Protein AF-A0A1R2BKF2-F1 (afdb_monomer_lite)

Foldseek 3Di:
DDDPPPPPPPPPWQWPFKFFQLFKDFQWTATPSPPLFIKGWADASPDCPQGFFRANQGTFHAWDRHKIWTDDRPPPDADWDDLKKKKKWKWQFALFKFWFKWKDFPFWIWTWIFHSVQLKIWIWTGGNVDTPDIFIFPHNLQDDPDDPHLDIWMWMWIFHQWTWIHIQNDTRDIGGHPDGDGTDHHMIIMRTGDPPGITTGGHIRMIIMTGHDDDSVQFWQQDWDQAAPFPQDGIDGTFGQDPNDTHGFASDRQQQEHSNRHGQPPAPGYAFPNHHPHQQAPLRMWTQDPRDIWHPDEPQWDIDRHYTHHPFQWEDPSRDTHGEDLQARDANDQQGHPHGQAAQWDDDTNHIAHHFQWEAPDRNNHNPRTHGEDPQARHAHDHQQHPHGPEPQFDSRRSRAGHFQFEDDVYTDGEPLQARDAHDHQFHPHGQAAQWDTDSGHIDHDWQWAAPPDNNHNHRTDGDDPQARDANHNFWHPHGPDNQWDTDRGHTAHQFQWHDDPNDTDGADLQARDAYPWWRPHGQEPQWDTDTSHTHHDFQWEFDDDPNGTYTHGADPQARDAHDNFFHPHGQAPQWDTDSGHTDHPQQFDDDPSYTDGQPAADPVVSDRDDPDDDDDDDDDDD

pLDDT: mean 88.61, std 11.71, range [31.27, 98.19]

Secondary structure (DSSP, 8-state):
------------PPEEEEE-TTTEEESEE--TTSS---EEEBSBTTB-TTBPEEETTEEEE-SSS-BEEPS-TT-SS--PPPSSEEEEEEEEE-S--EEEEEEEESS-EEEEEE-SGGG-EEEEEE-SS-EEEEEEPSS-TT-SSS-SSS-EEEEEEEESSEEEEEETTEEEEEEE-SS-----S-EEEEES--SSS-B--EEEEEEEEEES---GGGTEESS-B--BSSTT---BSSEEEETTEEEB------TTB-TTS-B-TT-SS-EETTEE-----TTSEEEEETTEEEE-PPTTPEE-SS-EEPPTTEEE-SSSEEEPPTTEEEEEETTEEEEESSTTEEEETTEEEEPTTEEESSSS-STT-EEEPPTTEEEEEETTEEEEESSTTEEGGGTTEEPTTEEEESEEEEPPTTEEEEEETTEEEEESSTTEEE-SSSEEEPTTEEESS-TTSTT-EEEPPTTEEEESSSSBEEEESSTTSEE-SSBEEPPTTEEEETTEEEEPPTTEEEE-SS-EEEESSTTSEEETTEEEPPTTEEEEEETTEEEEEEPPTTEEEESSSSBEEEESSBT-EE-SSBEEPPTTEEEETTEEEE-SSEETTTTEE---------S----

InterPro domains:
  IPR006212 Furin-like repeat [SM00261] (318-360)
  IPR006212 Furin-like repeat [SM00261] (367-408)
  IPR006212 Furin-like repeat [SM00261] (409-451)
  IPR006212 Furin-like repeat [SM00261] (458-500)
  IPR009030 Growth factor receptor cysteine-rich domain superfamily [SSF57184] (306-383)
  IPR009030 Growth factor receptor cysteine-rich domain superfamily [SSF57184] (367-516)
  IPR009030 Growth factor receptor cysteine-rich domain superfamily [SSF57184] (501-614)

Organism: NCBI:txid5963

Sequence (623 aa):
MGAYFIFVLVLAYSSILEYRFGENFGQVFYDYSENLRHGVNGESVFNTSKDTIPTDRGAYFPIGDYRVKLPPNTQSQNFLFPSSFTIALWTFVKDYAFTIFYKVSDTGCIIVKRYSIDNLVSVKIKTQDFDTSEIFSTSSAYANGNFYVDAWVLMMLTIETFVKININTNTIITNTLPQPYIDTGTSEMFLSYPISSTGIVGYIWNIIIIQGIADINTFIYASSTSNCLVNGCTTCNPGIVYNGQIGCLSKETDYRKDSLGNTCGNCIGSCVNNICLDCLCSIYTCELYNGLAYCKCPVGSTPTEKECTCPDKLYFTGISCEACNLECSSCLSLDSCEECIADNAYPYGTGCKCFDGFYSYGLLTQNDSCVKCDSKCIECDNFGNCLGCYDKNANATDKCMCNEGFYMDGICKVCYAECKKCSSFGICDECVSAYSVPIDFGCQCIDDYGAEGMLTNIESCVKCHEDCYTCTNSLQCLICRNPTMIPGDIGCECPEGNFLYNNTCYPCPIDCKKCTISECLQCWDPLAQPQNLSCFCPEGTYLYSSFPYTQCKNCHNDCYNCTDSVKCLSCKIIGQSPADIGCKCPDRYQVSDLKCKLCENWNDNLKECRYCSPVQFFDGEEC

Radius of gyration: 68.53 Å; chains: 1; bounding box: 188×50×178 Å

Structure (mmCIF, N/CA/C/O backbone):
data_AF-A0A1R2BKF2-F1
#
_entry.id   AF-A0A1R2BKF2-F1
#
loop_
_atom_site.group_PDB
_atom_site.id
_atom_site.type_symbol
_atom_site.label_atom_id
_atom_site.label_alt_id
_atom_site.label_comp_id
_atom_site.label_asym_id
_atom_site.label_entity_id
_atom_site.label_seq_id
_atom_site.pdbx_PDB_ins_code
_atom_site.Cartn_x
_atom_site.Cartn_y
_atom_site.Cartn_z
_atom_site.occupancy
_atom_site.B_iso_or_equiv
_atom_site.auth_seq_id
_atom_site.auth_comp_id
_atom_site.auth_asym_id
_atom_site.auth_atom_id
_atom_site.pdbx_PDB_model_num
ATOM 1 N N . MET A 1 1 ? -65.330 -13.705 12.078 1.00 41.88 1 MET A N 1
ATOM 2 C CA . MET A 1 1 ? -64.287 -13.817 13.119 1.00 41.88 1 MET A CA 1
ATOM 3 C C . MET A 1 1 ? -63.103 -12.987 12.657 1.00 41.88 1 MET A C 1
ATOM 5 O O . MET A 1 1 ? -62.399 -13.421 11.759 1.00 41.88 1 MET A O 1
ATOM 9 N N . GLY A 1 2 ? -62.972 -11.755 13.151 1.00 42.06 2 GLY A N 1
ATOM 10 C CA . GLY A 1 2 ? -61.839 -10.884 12.828 1.00 42.06 2 GLY A CA 1
ATOM 11 C C . GLY A 1 2 ? -60.759 -11.053 13.889 1.00 42.06 2 GLY A C 1
ATOM 12 O O . GLY A 1 2 ? -61.017 -10.773 15.057 1.00 42.06 2 GLY A O 1
ATOM 13 N N . ALA A 1 3 ? -59.587 -11.550 13.499 1.00 45.94 3 ALA A N 1
ATOM 14 C CA . ALA A 1 3 ? -58.425 -11.615 14.373 1.00 45.94 3 ALA A CA 1
ATOM 15 C C . ALA A 1 3 ? -57.791 -10.219 14.439 1.00 45.94 3 ALA A C 1
ATOM 17 O O . ALA A 1 3 ? -57.202 -9.751 13.466 1.00 45.94 3 ALA A O 1
ATOM 18 N N . TYR A 1 4 ? -57.943 -9.543 15.577 1.00 47.56 4 TYR A N 1
ATOM 19 C CA . TYR A 1 4 ? -57.158 -8.357 15.896 1.00 47.56 4 TYR A CA 1
ATOM 20 C C . TYR A 1 4 ? -55.711 -8.797 16.133 1.00 47.56 4 TYR A C 1
ATOM 22 O O . TYR A 1 4 ? -55.381 -9.328 17.191 1.00 47.56 4 TYR A O 1
ATOM 30 N N . PHE A 1 5 ? -54.847 -8.588 15.140 1.00 47.28 5 PHE A N 1
ATOM 31 C CA . PHE A 1 5 ? -53.405 -8.563 15.355 1.00 47.28 5 PHE A CA 1
ATOM 32 C C . PHE A 1 5 ? -53.092 -7.301 16.164 1.00 47.28 5 PHE A C 1
ATOM 34 O O . PHE A 1 5 ? -53.015 -6.199 15.623 1.00 47.28 5 PHE A O 1
ATOM 41 N N . ILE A 1 6 ? -52.975 -7.454 17.483 1.00 51.69 6 ILE A N 1
ATOM 42 C CA . ILE A 1 6 ? -52.398 -6.424 18.344 1.00 51.69 6 ILE A CA 1
ATOM 43 C C . ILE A 1 6 ? -50.916 -6.354 17.971 1.00 51.69 6 ILE A C 1
ATOM 45 O O . ILE A 1 6 ? -50.119 -7.188 18.394 1.00 51.69 6 ILE A O 1
ATOM 49 N N . PHE A 1 7 ? -50.558 -5.379 17.137 1.00 43.28 7 PHE A N 1
ATOM 50 C CA . PHE A 1 7 ? -49.178 -4.934 16.999 1.00 43.28 7 PHE A CA 1
ATOM 51 C C . PHE A 1 7 ? -48.773 -4.337 18.348 1.00 43.28 7 PHE A C 1
ATOM 53 O O . PHE A 1 7 ? -49.058 -3.177 18.643 1.00 43.28 7 PHE A O 1
ATOM 60 N N . VAL A 1 8 ? -48.160 -5.154 19.204 1.00 49.66 8 VAL A N 1
ATOM 61 C CA . VAL A 1 8 ? -47.412 -4.643 20.349 1.00 49.66 8 VAL A CA 1
ATOM 62 C C . VAL A 1 8 ? -46.239 -3.888 19.744 1.00 49.66 8 VAL A C 1
ATOM 64 O O . VAL A 1 8 ? -45.319 -4.492 19.195 1.00 49.66 8 VAL A O 1
ATOM 67 N N . LEU A 1 9 ? -46.329 -2.560 19.762 1.00 47.50 9 LEU A N 1
ATOM 68 C CA . LEU A 1 9 ? -45.248 -1.672 19.371 1.00 47.50 9 LEU A CA 1
ATOM 69 C C . LEU A 1 9 ? -44.144 -1.844 20.422 1.00 47.50 9 LEU A C 1
ATOM 71 O O . LEU A 1 9 ? -44.118 -1.154 21.438 1.00 47.50 9 LEU A O 1
ATOM 75 N N . VAL A 1 10 ? -43.291 -2.849 20.235 1.00 56.38 10 VAL A N 1
ATOM 76 C CA . VAL A 1 10 ? -42.077 -2.999 21.029 1.00 56.38 10 VAL A CA 1
ATOM 77 C C . VAL A 1 10 ? -41.201 -1.827 20.618 1.00 56.38 10 VAL A C 1
ATOM 79 O O . VAL A 1 10 ? -40.676 -1.803 19.507 1.00 56.38 10 VAL A O 1
ATOM 82 N N . LEU A 1 11 ? -41.125 -0.807 21.473 1.00 58.94 11 LEU A N 1
ATOM 83 C CA . LEU A 1 11 ? -40.154 0.267 21.322 1.00 58.94 11 LEU A CA 1
ATOM 84 C C . LEU A 1 11 ? -38.774 -0.387 21.404 1.00 58.94 11 LEU A C 1
ATOM 86 O O . LEU A 1 11 ? -38.292 -0.707 22.487 1.00 58.94 11 LEU A O 1
ATOM 90 N N . ALA A 1 12 ? -38.185 -0.673 20.246 1.00 69.75 12 ALA A N 1
ATOM 91 C CA . ALA A 1 12 ? -36.817 -1.139 20.161 1.00 69.75 12 ALA A CA 1
ATOM 92 C C . ALA A 1 12 ? -35.935 0.034 20.580 1.00 69.75 12 ALA A C 1
ATOM 94 O O . ALA A 1 12 ? -35.786 1.010 19.844 1.00 69.75 12 ALA A O 1
ATOM 95 N N . TYR A 1 13 ? -35.421 -0.020 21.802 1.00 81.81 13 TYR A N 1
ATOM 96 C CA . TYR A 1 13 ? -34.440 0.951 22.237 1.00 81.81 13 TYR A CA 1
ATOM 97 C C . TYR A 1 13 ? -33.156 0.753 21.429 1.00 81.81 13 TYR A C 1
ATOM 99 O O . TYR A 1 13 ? -32.637 -0.360 21.357 1.00 81.81 13 TYR A O 1
ATOM 107 N N . SER A 1 14 ? -32.633 1.821 20.831 1.00 90.88 14 SER A N 1
ATOM 108 C CA . SER A 1 14 ? -31.348 1.769 20.140 1.00 90.88 14 SER A CA 1
ATOM 109 C C . SER A 1 14 ? -30.211 1.833 21.160 1.00 90.88 14 SER A C 1
ATOM 111 O O . SER A 1 14 ? -30.064 2.822 21.891 1.00 90.88 14 SER A O 1
ATOM 113 N N . SER A 1 15 ? -29.395 0.782 21.209 1.00 93.75 15 SER A N 1
ATOM 114 C CA . SER A 1 15 ? -28.105 0.810 21.895 1.00 93.75 15 SER A CA 1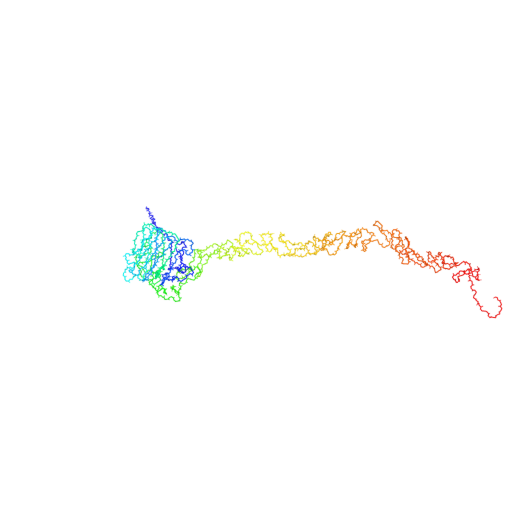
ATOM 115 C C . SER A 1 15 ? -27.186 1.822 21.210 1.00 93.75 15 SER A C 1
ATOM 117 O O . SER A 1 15 ? -27.001 1.785 19.997 1.00 93.75 15 SER A O 1
ATOM 119 N N . ILE A 1 16 ? -26.616 2.727 21.997 1.00 95.19 16 ILE A N 1
ATOM 120 C CA . ILE A 1 16 ? -25.602 3.704 21.582 1.00 95.19 16 ILE A CA 1
ATOM 121 C C . ILE A 1 16 ? -24.201 3.092 21.687 1.00 95.19 16 ILE A C 1
ATOM 123 O O . ILE A 1 16 ? -23.300 3.468 20.940 1.00 95.19 16 ILE A O 1
ATOM 127 N N . LEU A 1 17 ? -24.014 2.211 22.671 1.00 95.81 17 LEU A N 1
ATOM 128 C CA . LEU A 1 17 ? -22.755 1.542 22.969 1.00 95.81 17 LEU A CA 1
ATOM 129 C C . LEU A 1 17 ? -23.050 0.214 23.662 1.00 95.81 17 LEU A C 1
ATOM 131 O O . LEU A 1 17 ? 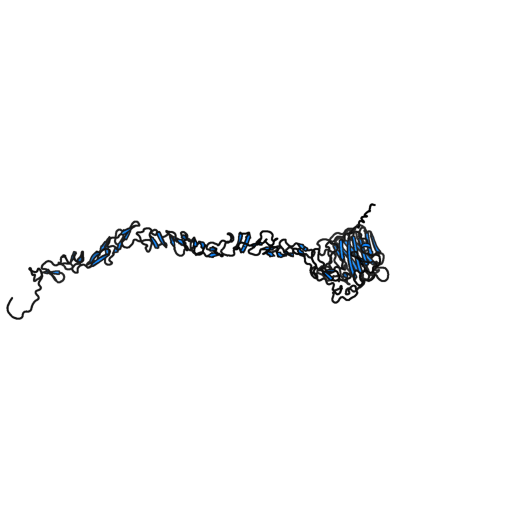-23.875 0.186 24.576 1.00 95.81 17 LEU A O 1
ATOM 135 N N . GLU A 1 18 ? -22.353 -0.855 23.293 1.00 96.38 18 GLU A N 1
ATOM 136 C CA . GLU A 1 18 ? -22.382 -2.108 24.049 1.00 96.38 18 GLU A CA 1
ATOM 137 C C . GLU A 1 18 ? -21.003 -2.769 24.059 1.00 96.38 18 GLU A C 1
ATOM 139 O O . GLU A 1 18 ? -20.489 -3.136 23.004 1.00 96.38 18 GLU A O 1
ATOM 144 N N . TYR A 1 19 ? -20.445 -3.007 25.251 1.00 97.31 19 TYR A N 1
ATOM 145 C CA . TYR A 1 19 ? -19.257 -3.845 25.424 1.00 97.31 19 TYR A CA 1
ATOM 146 C C . TYR A 1 19 ? -19.568 -5.073 26.260 1.00 97.31 19 TYR A C 1
ATOM 148 O O . TYR A 1 19 ? -20.159 -4.998 27.341 1.00 97.31 19 TYR A O 1
ATOM 156 N N . ARG A 1 20 ? -19.099 -6.216 25.769 1.00 96.62 20 ARG A N 1
ATOM 157 C CA . ARG A 1 20 ? -19.324 -7.540 26.347 1.00 96.62 20 ARG A CA 1
ATOM 158 C C . ARG A 1 20 ? -17.999 -8.098 26.830 1.00 96.62 20 ARG A C 1
ATOM 160 O O . ARG A 1 20 ? -17.435 -8.966 26.184 1.00 96.62 20 ARG A O 1
ATOM 167 N N . PHE A 1 21 ? -17.484 -7.602 27.949 1.00 97.12 21 PHE A N 1
ATOM 168 C CA . PHE A 1 21 ? -16.175 -8.019 28.474 1.00 97.12 21 PHE A CA 1
ATOM 169 C C . PHE A 1 21 ? -16.078 -9.517 28.775 1.00 97.12 21 PHE A C 1
ATOM 171 O O . PHE A 1 21 ? -14.986 -10.067 28.865 1.00 97.12 21 PHE A O 1
ATOM 178 N N . GLY A 1 22 ? -17.223 -10.165 28.975 1.00 93.69 22 GLY A N 1
ATOM 179 C CA . GLY A 1 22 ? -17.321 -11.605 29.146 1.00 93.69 22 GLY A CA 1
ATOM 180 C C . GLY A 1 22 ? -17.074 -12.449 27.901 1.00 93.69 22 GLY A C 1
ATOM 181 O O . GLY A 1 22 ? -16.706 -13.614 28.008 1.00 93.69 22 GLY A O 1
ATOM 182 N N . GLU A 1 23 ? -17.279 -11.856 26.729 1.00 95.25 23 GLU A N 1
ATOM 183 C CA . GLU A 1 23 ? -17.057 -12.494 25.433 1.00 95.25 23 GLU A CA 1
ATOM 184 C C . GLU A 1 23 ? -15.835 -11.895 24.749 1.00 95.25 23 GLU A C 1
ATOM 186 O O . GLU A 1 23 ? -15.042 -12.613 24.160 1.00 95.25 23 GLU A O 1
ATOM 191 N N . ASN A 1 24 ? -15.653 -10.583 24.842 1.00 96.50 24 ASN A N 1
ATOM 192 C CA . ASN A 1 24 ? -14.654 -9.825 24.121 1.00 96.50 24 ASN A CA 1
ATOM 193 C C . ASN A 1 24 ? -13.546 -9.310 25.038 1.00 96.50 24 ASN A C 1
ATOM 195 O O . ASN A 1 24 ? -13.804 -8.679 26.063 1.00 96.50 24 ASN A O 1
ATOM 199 N N . PHE A 1 25 ? -12.305 -9.553 24.633 1.00 96.88 25 PHE A N 1
ATOM 200 C CA . PHE A 1 25 ? -11.116 -9.232 25.405 1.00 96.88 25 PHE A CA 1
ATOM 201 C C . PHE A 1 25 ? -9.938 -8.853 24.502 1.00 96.88 25 PHE A C 1
ATOM 203 O O . PHE A 1 25 ? -9.978 -9.037 23.288 1.00 96.88 25 PHE A O 1
ATOM 210 N N . GLY A 1 26 ? -8.876 -8.321 25.102 1.00 95.38 26 GLY A N 1
ATOM 211 C CA . GLY A 1 26 ? -7.708 -7.791 24.401 1.00 95.38 26 GLY A CA 1
ATOM 212 C C . GLY A 1 26 ? -7.486 -6.324 24.741 1.00 95.38 26 GLY A C 1
ATOM 213 O O . GLY A 1 26 ? -7.940 -5.851 25.783 1.00 95.38 26 GLY A O 1
ATOM 214 N N . GLN A 1 27 ? -6.783 -5.612 23.865 1.00 94.69 27 GLN A N 1
ATOM 215 C CA . GLN A 1 27 ? -6.561 -4.178 24.013 1.00 94.69 27 GLN A CA 1
ATOM 216 C C . GLN A 1 27 ? -7.696 -3.334 23.448 1.00 94.69 27 GLN A C 1
ATOM 218 O O . GLN A 1 27 ? -7.896 -2.209 23.894 1.00 94.69 27 GLN A O 1
ATOM 223 N N . VAL A 1 28 ? -8.448 -3.857 22.483 1.00 94.19 28 VAL A N 1
ATOM 224 C CA . VAL A 1 28 ? -9.598 -3.178 21.887 1.00 94.19 28 VAL A CA 1
ATOM 225 C C . VAL A 1 28 ? -10.869 -3.929 22.264 1.00 94.19 28 VAL A C 1
ATOM 227 O O . VAL A 1 28 ? -10.977 -5.139 22.052 1.00 94.19 28 VAL A O 1
ATOM 230 N N . PHE A 1 29 ? -11.846 -3.199 22.798 1.00 95.38 29 PHE A N 1
ATOM 231 C CA . PHE A 1 29 ? -13.177 -3.722 23.075 1.00 95.38 29 PHE A CA 1
ATOM 232 C C . PHE A 1 29 ? -14.127 -3.380 21.928 1.00 95.38 29 PHE A C 1
ATOM 234 O O . PHE A 1 29 ? -14.399 -2.209 21.656 1.00 95.38 29 PHE A O 1
ATOM 241 N N . TYR A 1 30 ? -14.614 -4.410 21.243 1.00 93.69 30 TYR A N 1
ATOM 242 C CA . TYR A 1 30 ? -15.548 -4.294 20.134 1.00 93.69 30 TYR A CA 1
ATOM 243 C C . TYR A 1 30 ? -16.897 -3.743 20.612 1.00 93.69 30 TYR A C 1
ATOM 245 O O . TYR A 1 30 ? -17.381 -4.093 21.688 1.00 93.69 30 TYR A O 1
ATOM 253 N N . ASP A 1 31 ? -17.505 -2.890 19.787 1.00 94.31 31 ASP A N 1
ATOM 254 C CA . ASP A 1 31 ? -18.795 -2.261 20.069 1.00 94.31 31 ASP A CA 1
ATOM 255 C C . ASP A 1 31 ? -19.910 -3.061 19.404 1.00 94.31 31 ASP A C 1
ATOM 257 O O . ASP A 1 31 ? -20.070 -3.029 18.184 1.00 94.31 31 ASP A O 1
ATOM 261 N N . TYR A 1 32 ? -20.687 -3.769 20.215 1.00 93.88 32 TYR A N 1
ATOM 262 C CA . TYR A 1 32 ? -21.778 -4.627 19.756 1.00 93.88 32 TYR A CA 1
ATOM 263 C C . TYR A 1 32 ? -23.061 -3.852 19.440 1.00 93.88 32 TYR A C 1
ATOM 265 O O . TYR A 1 32 ? -24.028 -4.448 18.978 1.00 93.88 32 TYR A O 1
ATOM 273 N N . SER A 1 33 ? -23.065 -2.527 19.624 1.00 92.81 33 SER A N 1
ATOM 274 C CA . SER A 1 33 ? -24.176 -1.669 19.201 1.00 92.81 33 SER A CA 1
ATOM 275 C C . SER A 1 33 ? -24.157 -1.312 17.709 1.00 92.81 33 SER A C 1
ATOM 277 O O . SER A 1 33 ? -25.019 -0.560 17.263 1.00 92.81 33 SER A O 1
ATOM 279 N N . GLU A 1 34 ? -23.167 -1.814 16.958 1.00 89.00 34 GLU A N 1
ATOM 280 C CA . GLU A 1 34 ? -22.949 -1.560 15.522 1.00 89.00 34 GLU A CA 1
ATOM 281 C C . GLU A 1 34 ? -22.614 -0.097 15.171 1.00 89.00 34 GLU A C 1
ATOM 283 O O . GLU A 1 34 ? -22.517 0.264 14.001 1.00 89.00 34 GLU A O 1
ATOM 288 N N . ASN A 1 35 ? -22.345 0.751 16.170 1.00 89.44 35 ASN A N 1
ATOM 289 C CA . ASN A 1 35 ? -21.969 2.153 15.961 1.00 89.44 35 ASN A CA 1
ATOM 290 C C . ASN A 1 35 ? -20.453 2.357 15.751 1.00 89.44 35 ASN A C 1
ATOM 292 O O . ASN A 1 35 ? -19.998 3.499 15.628 1.00 89.44 35 ASN A O 1
ATOM 296 N N . LEU A 1 36 ? -19.671 1.267 15.715 1.00 88.06 36 LEU A N 1
ATOM 297 C CA . LEU A 1 36 ? -18.208 1.252 15.549 1.00 88.06 36 LEU A CA 1
ATOM 298 C C . LEU A 1 36 ? -17.453 2.064 16.618 1.00 88.06 36 LEU A C 1
ATOM 300 O O . LEU A 1 36 ? -16.344 2.553 16.384 1.00 88.06 36 LEU A O 1
ATOM 304 N N . ARG A 1 37 ? -18.039 2.229 17.808 1.00 91.06 37 ARG A N 1
ATOM 305 C CA . ARG A 1 37 ? -17.465 3.033 18.888 1.00 91.06 37 ARG A CA 1
ATOM 306 C C . ARG A 1 37 ? -16.646 2.132 19.802 1.00 91.06 37 ARG A C 1
ATOM 308 O O . ARG A 1 37 ? -17.073 1.819 20.902 1.00 91.06 37 ARG A O 1
ATOM 315 N N . HIS A 1 38 ? -15.499 1.660 19.323 1.00 92.44 38 HIS A N 1
ATOM 316 C CA . HIS A 1 38 ? -14.668 0.707 20.064 1.00 92.44 38 HIS A CA 1
ATOM 317 C C . HIS A 1 38 ? -14.006 1.329 21.301 1.00 92.44 38 HIS A C 1
ATOM 319 O O . HIS A 1 38 ? -13.606 2.497 21.310 1.00 92.44 38 HIS A O 1
ATOM 325 N N . GLY A 1 39 ? -13.889 0.521 22.351 1.00 93.81 39 GLY A N 1
ATOM 326 C CA . GLY A 1 39 ? -13.233 0.874 23.604 1.00 93.81 39 GLY A CA 1
ATOM 327 C C . GLY A 1 39 ? -11.799 0.384 23.616 1.00 93.81 39 GLY A C 1
ATOM 328 O O . GLY A 1 39 ? -11.391 -0.406 22.767 1.00 93.81 39 GLY A O 1
ATOM 329 N N . VAL A 1 40 ? -11.029 0.833 24.598 1.00 94.50 40 VAL A N 1
ATOM 330 C CA . VAL A 1 40 ? -9.642 0.410 24.767 1.00 94.50 40 VAL A CA 1
ATOM 331 C C . VAL A 1 40 ? -9.396 0.006 26.208 1.00 94.50 40 VAL A C 1
ATOM 333 O O . VAL A 1 40 ? -9.836 0.680 27.141 1.00 94.50 40 VAL A O 1
ATOM 336 N N . ASN A 1 41 ? -8.702 -1.110 26.382 1.00 95.69 41 ASN A N 1
ATOM 337 C CA . ASN A 1 41 ? -8.209 -1.545 27.672 1.00 95.69 41 ASN A CA 1
ATOM 338 C C . ASN A 1 41 ? -7.087 -0.601 28.124 1.00 95.69 41 ASN A C 1
ATOM 340 O O . ASN A 1 41 ? -6.186 -0.297 27.350 1.00 95.69 41 ASN A O 1
ATOM 344 N N . GLY A 1 42 ? -7.191 -0.044 29.326 1.00 94.12 42 GLY A N 1
ATOM 345 C CA . GLY A 1 42 ? -6.292 1.010 29.782 1.00 94.12 42 GLY A CA 1
ATOM 346 C C . GLY A 1 42 ? -6.535 2.358 29.093 1.00 94.12 42 GLY A C 1
ATOM 347 O O . GLY A 1 42 ? -7.669 2.824 28.972 1.00 94.12 42 GLY A O 1
ATOM 348 N N . GLU A 1 43 ? -5.444 3.014 28.693 1.00 90.12 43 GLU A N 1
ATOM 349 C CA . GLU A 1 43 ? -5.450 4.387 28.157 1.00 90.12 43 GLU A CA 1
ATOM 350 C C . GLU A 1 43 ? -5.434 4.451 26.630 1.00 90.12 43 GLU A C 1
ATOM 352 O O . GLU A 1 43 ? -6.019 5.353 26.027 1.00 90.12 43 GLU A O 1
ATOM 357 N N . SER A 1 44 ? -4.705 3.531 26.003 1.00 91.19 44 SER A N 1
ATOM 358 C CA . SER A 1 44 ? -4.501 3.488 24.560 1.00 91.19 44 SER A CA 1
ATOM 359 C C . SER A 1 44 ? -4.136 2.075 24.123 1.00 91.19 44 SER A C 1
ATOM 361 O O . SER A 1 44 ? -3.749 1.239 24.938 1.00 91.19 44 SER A O 1
ATOM 363 N N . VAL A 1 45 ? -4.214 1.817 22.816 1.00 90.25 45 VAL A N 1
ATOM 364 C CA . VAL A 1 45 ? -3.896 0.496 22.255 1.00 90.25 45 VAL A CA 1
ATOM 365 C C . VAL A 1 45 ? -2.423 0.093 22.412 1.00 90.25 45 VAL A C 1
ATOM 367 O O . VAL A 1 45 ? -2.062 -1.051 22.173 1.00 90.25 45 VAL A O 1
ATOM 370 N N . PHE A 1 46 ? -1.564 1.026 22.827 1.00 88.88 46 PHE A N 1
ATOM 371 C CA . PHE A 1 46 ? -0.125 0.807 22.986 1.00 88.88 46 PHE A CA 1
ATOM 372 C C . PHE A 1 46 ? 0.346 0.885 24.443 1.00 88.88 46 PHE A C 1
ATOM 374 O O . PHE A 1 46 ? 1.474 0.492 24.738 1.00 88.88 46 PHE A O 1
ATOM 381 N N . ASN A 1 47 ? -0.469 1.425 25.356 1.00 89.00 47 ASN A N 1
ATOM 382 C CA . ASN A 1 47 ? -0.094 1.585 26.757 1.00 89.00 47 ASN A CA 1
ATOM 383 C C . ASN A 1 47 ? -0.830 0.576 27.632 1.00 89.00 47 ASN A C 1
ATOM 385 O O . ASN A 1 47 ? -1.960 0.825 28.045 1.00 89.00 47 ASN A O 1
ATOM 389 N N . THR A 1 48 ? -0.115 -0.487 27.991 1.00 89.56 48 THR A N 1
ATOM 390 C CA . THR A 1 48 ? -0.671 -1.612 28.745 1.00 89.56 48 THR A CA 1
ATOM 391 C C . THR A 1 48 ? -0.571 -1.476 30.266 1.00 89.56 48 THR A C 1
ATOM 393 O O . THR A 1 48 ? -1.015 -2.333 31.028 1.00 89.56 48 THR A O 1
ATOM 396 N N . SER A 1 49 ? 0.014 -0.383 30.772 1.00 93.94 49 SER A N 1
ATOM 397 C CA . SER A 1 49 ? 0.276 -0.218 32.216 1.00 93.94 49 SER A CA 1
ATOM 398 C C . SER A 1 49 ? -0.983 -0.054 33.076 1.00 93.94 49 SER A C 1
ATOM 400 O O . SER A 1 49 ? -0.892 -0.052 34.307 1.00 93.94 49 SER A O 1
ATOM 402 N N . LYS A 1 50 ? -2.139 0.136 32.431 1.00 94.69 50 LYS A N 1
ATOM 403 C CA . LYS A 1 50 ? -3.445 0.427 33.039 1.00 94.69 50 LYS A CA 1
ATOM 404 C C . LYS A 1 50 ? -4.518 -0.575 32.609 1.00 94.69 50 LYS A C 1
ATOM 406 O O . LYS A 1 50 ? -5.700 -0.344 32.866 1.00 94.69 50 LYS A O 1
ATOM 411 N N . ASP A 1 51 ? -4.106 -1.669 31.975 1.00 96.12 51 ASP A N 1
ATOM 412 C CA . ASP A 1 51 ? -5.006 -2.659 31.399 1.00 96.12 51 ASP A CA 1
ATOM 413 C C . ASP A 1 51 ? -5.686 -3.494 32.472 1.00 96.12 51 ASP A C 1
ATOM 415 O O . ASP A 1 51 ? -5.055 -4.084 33.350 1.00 96.12 51 ASP A O 1
ATOM 419 N N . THR A 1 52 ? -7.000 -3.597 32.359 1.00 97.06 52 THR A N 1
ATOM 420 C CA . THR A 1 52 ? -7.770 -4.626 33.045 1.00 97.06 52 THR A CA 1
ATOM 421 C C . THR A 1 52 ? -7.310 -6.017 32.620 1.00 97.06 52 THR A C 1
ATOM 423 O O . THR A 1 52 ? -6.822 -6.230 31.507 1.00 97.06 52 THR A O 1
ATOM 426 N N . ILE A 1 53 ? -7.483 -6.980 33.520 1.00 97.44 53 ILE A N 1
ATOM 427 C CA . ILE A 1 53 ? -7.101 -8.367 33.287 1.00 97.44 53 ILE A CA 1
ATOM 428 C C . ILE A 1 53 ? -8.312 -9.105 32.710 1.00 97.44 53 ILE A C 1
ATOM 430 O O . ILE A 1 53 ? -9.350 -9.166 33.375 1.00 97.44 53 ILE A O 1
ATOM 434 N N . PRO A 1 54 ? -8.219 -9.678 31.502 1.00 97.12 54 PRO A N 1
ATOM 435 C CA . PRO A 1 54 ? -9.326 -10.414 30.915 1.00 97.12 54 PRO A CA 1
ATOM 436 C C . PRO A 1 54 ? -9.585 -11.718 31.673 1.00 97.12 54 PRO A C 1
ATOM 438 O O . PRO A 1 54 ? -8.664 -12.464 32.026 1.00 97.12 54 PRO A O 1
ATOM 441 N N . THR A 1 55 ? -10.861 -11.991 31.942 1.00 97.00 55 THR A N 1
ATOM 442 C CA . THR A 1 55 ? -11.305 -13.223 32.595 1.00 97.00 55 THR A CA 1
ATOM 443 C C . THR A 1 55 ? -12.531 -13.805 31.910 1.00 97.00 55 THR A C 1
ATOM 445 O O . THR A 1 55 ? -13.269 -13.094 31.234 1.00 97.00 55 THR A O 1
ATOM 448 N N . ASP A 1 56 ? -12.816 -15.083 32.156 1.00 94.69 56 ASP A N 1
ATOM 449 C CA . ASP A 1 56 ? -14.051 -15.728 31.696 1.00 94.69 56 ASP A CA 1
ATOM 450 C C . ASP A 1 56 ? -15.304 -15.237 32.439 1.00 94.69 56 ASP A C 1
ATOM 452 O O . ASP A 1 56 ? -16.403 -15.725 32.211 1.00 94.69 56 ASP A O 1
ATOM 456 N N . ARG A 1 57 ? -15.126 -14.268 33.342 1.00 94.94 57 ARG A N 1
ATOM 457 C CA . ARG A 1 57 ? -16.139 -13.549 34.116 1.00 94.94 57 ARG A CA 1
ATOM 458 C C . ARG A 1 57 ? -16.106 -12.049 33.813 1.00 94.94 57 ARG A C 1
ATOM 460 O O . ARG A 1 57 ? -16.677 -11.265 34.566 1.00 94.94 57 ARG A O 1
ATOM 467 N N . GLY A 1 58 ? -15.468 -11.633 32.719 1.00 96.44 58 GLY A N 1
ATOM 468 C CA . GLY A 1 58 ? -15.395 -10.240 32.287 1.00 96.44 58 GLY A CA 1
ATOM 469 C C . GLY A 1 58 ? -14.038 -9.589 32.538 1.00 96.44 58 GLY A C 1
ATOM 470 O O . GLY A 1 58 ? -13.049 -10.255 32.848 1.00 96.44 58 GLY A O 1
ATOM 471 N N . ALA A 1 59 ? -13.988 -8.266 32.431 1.00 97.69 59 ALA A N 1
ATOM 472 C CA . ALA A 1 59 ? -12.783 -7.490 32.690 1.00 97.69 59 ALA A CA 1
ATOM 473 C C . ALA A 1 59 ? -12.583 -7.353 34.203 1.00 97.69 59 ALA A C 1
ATOM 475 O O . ALA A 1 59 ? -13.434 -6.784 34.892 1.00 97.69 59 ALA A O 1
ATOM 476 N N . TYR A 1 60 ? -11.474 -7.876 34.726 1.00 97.56 60 TYR A N 1
ATOM 477 C CA . TYR A 1 60 ? -11.089 -7.709 36.122 1.00 97.56 60 TYR A CA 1
ATOM 478 C C . TYR A 1 60 ? -10.243 -6.448 36.299 1.00 97.56 60 TYR A C 1
ATOM 480 O O . TYR A 1 60 ? -9.249 -6.241 35.608 1.00 97.56 60 TYR A O 1
ATOM 488 N N . PHE A 1 61 ? -10.609 -5.634 37.278 1.00 96.50 61 PHE A N 1
ATOM 489 C CA . PHE A 1 61 ? -9.925 -4.419 37.683 1.00 96.50 61 PHE A CA 1
ATOM 490 C C . PHE A 1 61 ? -9.186 -4.714 38.999 1.00 96.50 61 PHE A C 1
ATOM 492 O O . PHE A 1 61 ? -9.829 -4.883 40.042 1.00 96.50 61 PHE A O 1
ATOM 499 N N . PRO A 1 62 ? -7.847 -4.851 38.984 1.00 94.12 62 PRO A N 1
ATOM 500 C CA . PRO A 1 62 ? -7.065 -4.996 40.205 1.00 94.12 62 PRO A CA 1
ATOM 501 C C . PRO A 1 62 ? -7.028 -3.705 41.034 1.00 94.12 62 PRO A C 1
ATOM 503 O O . PRO A 1 62 ? -7.428 -2.630 40.594 1.00 94.12 62 PRO A O 1
ATOM 506 N N . ILE A 1 63 ? -6.478 -3.797 42.247 1.00 91.38 63 ILE A N 1
ATOM 507 C CA . ILE A 1 63 ? -6.193 -2.610 43.062 1.00 91.38 63 ILE A CA 1
ATOM 508 C C . ILE A 1 63 ? -5.163 -1.747 42.328 1.00 91.38 63 ILE A C 1
ATOM 510 O O . ILE A 1 63 ? -4.042 -2.192 42.084 1.00 91.38 63 ILE A O 1
ATOM 514 N N . GLY A 1 64 ? -5.532 -0.505 42.019 1.00 91.19 64 GLY A N 1
ATOM 515 C CA . GLY A 1 64 ? -4.647 0.456 41.374 1.00 91.19 64 GLY A CA 1
ATOM 516 C C . GLY A 1 64 ? -5.393 1.389 40.431 1.00 91.19 64 GLY A C 1
ATOM 517 O O . GLY A 1 64 ? -6.534 1.775 40.680 1.00 91.19 64 GLY A O 1
ATOM 518 N N . ASP A 1 65 ? -4.704 1.755 39.359 1.00 92.44 65 ASP A N 1
ATOM 519 C CA . ASP A 1 65 ? -5.184 2.622 38.287 1.00 92.44 65 ASP A CA 1
ATOM 520 C C . ASP A 1 65 ? -5.425 1.765 37.043 1.00 92.44 65 ASP A C 1
ATOM 522 O O . ASP A 1 65 ? -4.679 1.826 36.076 1.00 92.44 65 ASP A O 1
ATOM 526 N N . TYR A 1 66 ? -6.415 0.886 37.125 1.00 94.94 66 TYR A N 1
ATOM 527 C CA . TYR A 1 66 ? -6.852 0.067 36.002 1.00 94.94 66 TYR A CA 1
ATOM 528 C C . TYR A 1 66 ? -8.172 0.614 35.493 1.00 94.94 66 TYR A C 1
ATOM 530 O O . TYR A 1 66 ? -9.041 0.977 36.297 1.00 94.94 66 TYR A O 1
ATOM 538 N N . ARG A 1 67 ? -8.304 0.716 34.174 1.00 95.19 67 ARG A N 1
ATOM 539 C CA . ARG A 1 67 ? -9.441 1.384 33.542 1.00 95.19 67 ARG A CA 1
ATOM 540 C C . ARG A 1 67 ? -9.717 0.850 32.153 1.00 95.19 67 ARG A C 1
ATOM 542 O O . ARG A 1 67 ? -8.872 0.209 31.544 1.00 95.19 67 ARG A O 1
ATOM 549 N N . VAL A 1 68 ? -10.915 1.130 31.666 1.00 96.06 68 VAL A N 1
ATOM 550 C CA . VAL A 1 68 ? -11.277 0.951 30.261 1.00 96.06 68 VAL A CA 1
ATOM 551 C C . VAL A 1 68 ? -11.673 2.313 29.734 1.00 96.06 68 VAL A C 1
ATOM 553 O O . VAL A 1 68 ? -12.664 2.880 30.200 1.00 96.06 68 VAL A O 1
ATOM 556 N N . LYS A 1 69 ? -10.909 2.844 28.781 1.00 94.88 69 LYS A N 1
ATOM 557 C CA . LYS A 1 69 ? -11.269 4.079 28.092 1.00 94.88 69 LYS A CA 1
ATOM 558 C C . LYS A 1 69 ? -12.351 3.766 27.058 1.00 94.88 69 LYS A C 1
ATOM 560 O O . LYS A 1 69 ? -12.166 2.968 26.139 1.00 94.88 69 LYS A O 1
ATOM 565 N N . LEU A 1 70 ? -13.514 4.373 27.251 1.00 94.19 70 LEU A N 1
ATOM 566 C CA . LEU A 1 70 ? -14.618 4.363 26.298 1.00 94.19 70 LEU A CA 1
ATOM 567 C C . LEU A 1 70 ? -14.254 5.270 25.100 1.00 94.19 70 LEU A C 1
ATOM 569 O O . LEU A 1 70 ? -13.247 5.978 25.156 1.00 94.19 70 LEU A O 1
ATOM 573 N N . PRO A 1 71 ? -15.007 5.225 23.990 1.00 87.31 71 PRO A N 1
ATOM 574 C CA . PRO A 1 71 ? -14.666 5.894 22.729 1.00 87.31 71 PRO A CA 1
ATOM 575 C C . PRO A 1 71 ? -14.333 7.376 22.968 1.00 87.31 71 PRO A C 1
ATOM 577 O O . PRO A 1 71 ? -14.984 8.001 23.811 1.00 87.31 71 PRO A O 1
ATOM 580 N N . PRO A 1 72 ? -13.317 7.928 22.270 1.00 62.62 72 PRO A N 1
ATOM 581 C CA . PRO A 1 72 ? -13.241 7.869 20.809 1.00 62.62 72 PRO A CA 1
ATOM 582 C C . PRO A 1 72 ? -11.875 7.399 20.279 1.00 62.62 72 PRO A C 1
ATOM 584 O O . PRO A 1 72 ? -11.411 7.879 19.252 1.00 62.62 72 PRO A O 1
ATOM 587 N N . ASN A 1 73 ? -11.199 6.481 20.975 1.00 60.66 73 ASN A N 1
ATOM 588 C CA . ASN A 1 73 ? -9.781 6.167 20.732 1.00 60.66 73 ASN A CA 1
ATOM 589 C C . ASN A 1 73 ? -9.421 5.683 19.306 1.00 60.66 73 ASN A C 1
ATOM 591 O O . ASN A 1 73 ? -8.236 5.555 19.008 1.00 60.66 73 ASN A O 1
ATOM 595 N N . THR A 1 74 ? -10.402 5.454 18.427 1.00 55.47 74 THR A N 1
ATOM 596 C CA . THR A 1 74 ? -10.214 5.155 16.997 1.00 55.47 74 THR A CA 1
ATOM 597 C C . THR A 1 74 ? -11.068 5.999 16.036 1.00 55.47 74 THR A C 1
ATOM 599 O O . THR A 1 74 ? -10.814 5.966 14.836 1.00 55.47 74 THR A O 1
ATOM 602 N N . GLN A 1 75 ? -12.047 6.781 16.513 1.00 54.81 75 GLN A N 1
ATOM 603 C CA . GLN A 1 75 ? -12.888 7.637 15.663 1.00 54.81 75 GLN A CA 1
ATOM 604 C C . GLN A 1 75 ? -12.635 9.111 15.974 1.00 54.81 75 GLN A C 1
ATOM 606 O O . GLN A 1 75 ? -12.668 9.523 17.123 1.00 54.81 75 GLN A O 1
ATOM 611 N N . SER A 1 76 ? -12.460 9.955 14.958 1.00 56.31 76 SER A N 1
ATOM 612 C CA . SER A 1 76 ? -12.228 11.398 15.139 1.00 56.31 76 SER A CA 1
ATOM 613 C C . SER A 1 76 ? -13.453 12.188 15.642 1.00 56.31 76 SER A C 1
ATOM 615 O O . SER A 1 76 ? -13.464 13.415 15.550 1.00 56.31 76 SER A O 1
ATOM 617 N N . GLN A 1 77 ? -14.514 11.518 16.105 1.00 70.19 77 GLN A N 1
ATOM 618 C CA . GLN A 1 77 ? -15.780 12.140 16.489 1.00 70.19 77 GLN A CA 1
ATOM 619 C C . GLN A 1 77 ? -16.014 12.057 18.002 1.00 70.19 77 GLN A C 1
ATOM 621 O O . GLN A 1 77 ? -15.810 11.019 18.628 1.00 70.19 77 GLN A O 1
ATOM 626 N N . ASN A 1 78 ? -16.480 13.163 18.586 1.00 84.56 78 ASN A N 1
ATOM 627 C CA . ASN A 1 78 ? -16.823 13.250 20.005 1.00 84.56 78 ASN A CA 1
ATOM 628 C C . ASN A 1 78 ? -18.005 12.326 20.347 1.00 84.56 78 ASN A C 1
ATOM 630 O O . ASN A 1 78 ? -19.049 12.372 19.695 1.00 84.56 78 ASN A O 1
ATOM 634 N N . PHE A 1 79 ? -17.874 11.531 21.412 1.00 90.56 79 PHE A N 1
ATOM 635 C CA . PHE A 1 79 ? -18.963 10.706 21.938 1.00 90.56 79 PHE A CA 1
ATOM 636 C C . PHE A 1 79 ? -19.887 11.540 22.836 1.00 90.56 79 PHE A C 1
ATOM 638 O O . PHE A 1 79 ? -19.623 11.722 24.025 1.00 90.56 79 PHE A O 1
ATOM 645 N N . LEU A 1 80 ? -20.968 12.055 22.248 1.00 93.12 80 LEU A N 1
ATOM 646 C CA . LEU A 1 80 ? -21.980 12.835 22.959 1.00 93.12 80 LEU A CA 1
ATOM 647 C C . LEU A 1 80 ? -23.159 11.957 23.381 1.00 93.12 80 LEU A C 1
ATOM 649 O O . LEU A 1 80 ? -23.710 11.195 22.580 1.00 93.12 80 LEU A O 1
ATOM 653 N N . PHE A 1 81 ? -23.568 12.092 24.637 1.00 95.56 81 PHE A N 1
ATOM 654 C CA . PHE A 1 81 ? -24.799 11.511 25.144 1.00 95.56 81 PHE A CA 1
ATOM 655 C C . PHE A 1 81 ? -26.026 12.316 24.695 1.00 95.56 81 PHE A C 1
ATOM 657 O O . PHE A 1 81 ? -25.995 13.549 24.698 1.00 95.56 81 PHE A O 1
ATOM 664 N N . PRO A 1 82 ? -27.137 11.647 24.334 1.00 96.19 82 PRO A N 1
ATOM 665 C CA . PRO A 1 82 ? -28.403 12.332 24.109 1.00 96.19 82 PRO A CA 1
ATOM 666 C C . PRO A 1 82 ? -28.936 12.918 25.426 1.00 96.19 82 PRO A C 1
ATOM 668 O O . PRO A 1 82 ? -28.487 12.565 26.514 1.00 96.19 82 PRO A O 1
ATOM 671 N N . SER A 1 83 ? -29.953 13.777 25.347 1.00 96.00 83 SER A N 1
ATOM 672 C CA . SER A 1 83 ? -30.566 14.385 26.539 1.00 96.00 83 SER A CA 1
ATOM 673 C C . SER A 1 83 ? -31.305 13.390 27.442 1.00 96.00 83 SER A C 1
ATOM 675 O O . SER A 1 83 ? -31.626 13.711 28.584 1.00 96.00 83 SER A O 1
ATOM 677 N N . SER A 1 84 ? -31.591 12.189 26.930 1.00 97.00 84 SER A N 1
ATOM 678 C CA . SER A 1 84 ? -32.140 11.070 27.690 1.00 97.00 84 SER A CA 1
ATOM 679 C C . SER A 1 84 ? -31.417 9.778 27.335 1.00 97.00 84 SER A C 1
ATOM 681 O O . SER A 1 84 ? -31.388 9.392 26.163 1.00 97.00 84 SER A O 1
ATOM 683 N N . PHE A 1 85 ? -30.845 9.106 28.330 1.00 97.69 85 PHE A N 1
ATOM 684 C CA . PHE A 1 85 ? -30.150 7.832 28.156 1.00 97.69 85 PHE A CA 1
ATOM 685 C C . PHE A 1 85 ? -30.124 7.011 29.442 1.00 97.69 85 PHE A C 1
ATOM 687 O O . PHE A 1 85 ? -30.355 7.508 30.548 1.00 97.69 85 PHE A O 1
ATOM 694 N N . THR A 1 86 ? -29.792 5.733 29.279 1.00 98.00 86 THR A N 1
ATOM 695 C CA . THR A 1 86 ? -29.573 4.793 30.374 1.00 98.00 86 THR A CA 1
ATOM 696 C C . THR A 1 86 ? -28.230 4.091 30.198 1.00 98.00 86 THR A C 1
ATOM 698 O O . THR A 1 86 ? -27.949 3.577 29.121 1.00 98.00 86 THR A O 1
ATOM 701 N N . ILE A 1 87 ? -27.416 4.051 31.254 1.00 98.00 87 ILE A N 1
ATOM 702 C CA . ILE A 1 87 ? -26.210 3.222 31.353 1.00 98.00 87 ILE A CA 1
ATOM 703 C C . ILE A 1 87 ? -26.540 2.033 32.253 1.00 98.00 87 ILE A C 1
ATOM 705 O O . ILE A 1 87 ? -26.859 2.224 33.427 1.00 98.00 87 ILE A O 1
ATOM 709 N N . ALA A 1 88 ? -26.449 0.822 31.715 1.00 97.62 88 ALA A N 1
ATOM 710 C CA . ALA A 1 88 ? -26.595 -0.431 32.445 1.00 97.62 88 ALA A CA 1
ATOM 711 C C . ALA A 1 88 ? -25.231 -1.123 32.547 1.00 97.62 88 ALA A C 1
ATOM 713 O O . ALA A 1 88 ? -24.532 -1.272 31.547 1.00 97.62 88 ALA A O 1
ATOM 714 N N . LEU A 1 89 ? -24.848 -1.525 33.758 1.00 96.94 89 LEU A N 1
ATOM 715 C CA . LEU A 1 89 ? -23.542 -2.099 34.058 1.00 96.94 89 LEU A CA 1
ATOM 716 C C . LEU A 1 89 ? -23.690 -3.309 34.982 1.00 96.94 89 LEU A C 1
ATOM 718 O O . LEU A 1 89 ? -24.170 -3.179 36.110 1.00 96.94 89 LEU A O 1
ATOM 722 N N . TRP A 1 90 ? -23.229 -4.474 34.534 1.00 96.06 90 TRP A N 1
ATOM 723 C CA . TRP A 1 90 ? -23.123 -5.663 35.378 1.00 96.06 90 TRP A CA 1
ATOM 724 C C . TRP A 1 90 ? -21.752 -5.718 36.038 1.00 96.06 90 TRP A C 1
ATOM 726 O O . TRP A 1 90 ? -20.737 -5.889 35.360 1.00 96.06 90 TRP A O 1
ATOM 736 N N . THR A 1 91 ? -21.726 -5.589 37.363 1.00 95.00 91 THR A N 1
ATOM 737 C CA . THR A 1 91 ? -20.485 -5.532 38.145 1.00 95.00 91 THR A CA 1
ATOM 738 C C . THR A 1 91 ? -20.461 -6.554 39.270 1.00 95.00 91 THR A C 1
ATOM 740 O O . THR A 1 91 ? -21.498 -6.891 39.840 1.00 95.00 91 THR A O 1
ATOM 743 N N . PHE A 1 92 ? -19.263 -7.011 39.615 1.00 93.38 92 PHE A N 1
ATOM 744 C CA . PHE A 1 92 ? -18.972 -7.799 40.807 1.00 93.38 92 PHE A CA 1
ATOM 745 C C . PHE A 1 92 ? -17.854 -7.093 41.557 1.00 93.38 92 PHE A C 1
ATOM 747 O O . PHE A 1 92 ? -16.712 -7.103 41.105 1.00 93.38 92 PHE A O 1
ATOM 754 N N . VAL A 1 93 ? -18.159 -6.441 42.672 1.00 89.88 93 VAL A N 1
ATOM 755 C CA . VAL A 1 93 ? -17.215 -5.522 43.322 1.00 89.88 93 VAL A CA 1
ATOM 756 C C . VAL A 1 93 ? -16.783 -6.001 44.705 1.00 89.88 93 VAL A C 1
ATOM 758 O O . VAL A 1 93 ? -17.564 -6.599 45.447 1.00 89.88 93 VAL A O 1
ATOM 761 N N . LYS A 1 94 ? -15.523 -5.718 45.053 1.00 87.00 94 LYS A N 1
ATOM 762 C CA . LYS A 1 94 ? -14.967 -5.907 46.400 1.00 87.00 94 LYS A CA 1
ATOM 763 C C . LYS A 1 94 ? -15.230 -4.682 47.279 1.00 87.00 94 LYS A C 1
ATOM 765 O O . LYS A 1 94 ? -15.588 -3.615 46.782 1.00 87.00 94 LYS A O 1
ATOM 770 N N . ASP A 1 95 ? -15.020 -4.814 48.588 1.00 85.06 95 ASP A N 1
ATOM 771 C CA . ASP A 1 95 ? -15.328 -3.752 49.550 1.00 85.06 95 ASP A CA 1
ATOM 772 C C . ASP A 1 95 ? -14.288 -2.620 49.586 1.00 85.06 95 ASP A C 1
ATOM 774 O O . ASP A 1 95 ? -13.502 -2.485 50.522 1.00 85.06 95 ASP A O 1
ATOM 778 N N . TYR A 1 96 ? -14.274 -1.794 48.542 1.00 83.94 96 TYR A N 1
ATOM 779 C CA . TYR A 1 96 ? -13.398 -0.629 48.428 1.00 83.94 96 TYR A CA 1
ATOM 780 C C . TYR A 1 96 ? -14.180 0.623 48.020 1.00 83.94 96 TYR A C 1
ATOM 782 O O . TYR A 1 96 ? -15.249 0.544 47.415 1.00 83.94 96 TYR A O 1
ATOM 790 N N . ALA A 1 97 ? -13.653 1.800 48.352 1.00 85.69 97 ALA A N 1
ATOM 791 C CA . ALA A 1 97 ? -14.145 3.042 47.769 1.00 85.69 97 ALA A CA 1
ATOM 792 C C . ALA A 1 97 ? -13.555 3.194 46.362 1.00 85.69 97 ALA A C 1
ATOM 794 O O . ALA A 1 97 ? -12.342 3.072 46.197 1.00 85.69 97 ALA A O 1
ATOM 795 N N . PHE A 1 98 ? -14.382 3.446 45.351 1.00 89.88 98 PHE A N 1
ATOM 796 C CA . PHE A 1 98 ? -13.904 3.572 43.975 1.00 89.88 98 PHE A CA 1
ATOM 797 C C . PHE A 1 98 ? -14.828 4.389 43.085 1.00 89.88 98 PHE A C 1
ATOM 799 O O . PHE A 1 98 ? -16.026 4.515 43.338 1.00 89.88 98 PHE A O 1
ATOM 806 N N . THR A 1 99 ? -14.264 4.921 42.005 1.00 93.44 99 THR A N 1
ATOM 807 C CA . THR A 1 99 ? -15.037 5.532 40.918 1.00 93.44 99 THR A CA 1
ATOM 808 C C . THR A 1 99 ? -15.443 4.443 39.936 1.00 93.44 99 THR A C 1
ATOM 810 O O . THR A 1 99 ? -14.583 3.736 39.428 1.00 93.44 99 THR A O 1
ATOM 813 N N . ILE A 1 100 ? -16.741 4.294 39.682 1.00 94.00 100 ILE A N 1
ATOM 814 C CA . ILE A 1 100 ? -17.295 3.257 38.800 1.00 94.00 100 ILE A CA 1
ATOM 815 C C . ILE A 1 100 ? -17.286 3.739 37.357 1.00 94.00 100 ILE A C 1
ATOM 817 O O . ILE A 1 100 ? -16.745 3.099 36.460 1.00 94.00 100 ILE A O 1
ATOM 821 N N . PHE A 1 101 ? -17.880 4.907 37.155 1.00 95.88 101 PHE A N 1
ATOM 822 C CA . PHE A 1 101 ? -18.039 5.519 35.852 1.00 95.88 101 PHE A CA 1
ATOM 823 C C . PHE A 1 101 ? -17.606 6.972 35.943 1.00 95.88 101 PHE A C 1
ATOM 825 O O . PHE A 1 101 ? -17.977 7.686 36.883 1.00 95.88 101 PHE A O 1
ATOM 832 N N . TYR A 1 102 ? -16.817 7.396 34.967 1.00 95.44 102 TYR A N 1
ATOM 833 C CA . TYR A 1 102 ? -16.293 8.745 34.898 1.00 95.44 102 TYR A CA 1
ATOM 834 C C . TYR A 1 102 ? -16.370 9.242 33.461 1.00 95.44 102 TYR A C 1
ATOM 836 O O . TYR A 1 102 ? -15.713 8.701 32.578 1.00 95.44 102 TYR A O 1
ATOM 844 N N . LYS A 1 103 ? -17.161 10.287 33.235 1.00 95.56 103 LYS A N 1
ATOM 845 C CA . LYS A 1 103 ? -17.163 11.070 32.000 1.00 95.56 103 LYS A CA 1
ATOM 846 C C . LYS A 1 103 ? -16.785 12.499 32.343 1.00 95.56 103 LYS A C 1
ATOM 848 O O . LYS A 1 103 ? -17.372 13.076 33.258 1.00 95.56 103 LYS A O 1
ATOM 853 N N . VAL A 1 104 ? -15.867 13.083 31.591 1.00 94.56 104 VAL A N 1
ATOM 854 C CA . VAL A 1 104 ? -15.496 14.496 31.698 1.00 94.56 104 VAL A CA 1
ATOM 855 C C . VAL A 1 104 ? -15.509 15.127 30.318 1.00 94.56 104 VAL A C 1
ATOM 857 O O . VAL A 1 104 ? -15.085 14.502 29.353 1.00 94.56 104 VAL A O 1
ATOM 860 N N . SER A 1 105 ? -16.018 16.346 30.222 1.00 94.06 105 SER A N 1
ATOM 861 C CA . SER A 1 105 ? -15.922 17.196 29.042 1.00 94.06 105 SER A CA 1
ATOM 862 C C . SER A 1 105 ? -15.447 18.590 29.435 1.00 94.06 105 SER A C 1
ATOM 864 O O . SER A 1 105 ? -15.376 18.929 30.619 1.00 94.06 105 SER A O 1
ATOM 866 N N . ASP A 1 106 ? -15.174 19.427 28.437 1.00 92.88 106 ASP A N 1
ATOM 867 C CA . ASP A 1 106 ? -14.819 20.837 28.649 1.00 92.88 106 ASP A CA 1
ATOM 868 C C . ASP A 1 106 ? -15.913 21.618 29.403 1.00 92.88 106 ASP A C 1
ATOM 870 O O . ASP A 1 106 ? -15.640 22.615 30.074 1.00 92.88 106 ASP A O 1
ATOM 874 N N . THR A 1 107 ? -17.163 21.162 29.300 1.00 92.81 107 THR A N 1
ATOM 875 C CA . THR A 1 107 ? -18.348 21.835 29.842 1.00 92.81 107 THR A CA 1
ATOM 876 C C . THR A 1 107 ? -18.961 21.118 31.042 1.00 92.81 107 THR A C 1
ATOM 878 O O . THR A 1 107 ? -19.849 21.677 31.685 1.00 92.81 107 THR A O 1
ATOM 881 N N . GLY A 1 108 ? -18.513 19.909 31.398 1.00 95.00 108 GLY A N 1
ATOM 882 C CA . GLY A 1 108 ? -19.216 19.112 32.398 1.00 95.00 108 GLY A CA 1
ATOM 883 C C . GLY A 1 108 ? -18.552 17.802 32.809 1.00 95.00 108 GLY A C 1
ATOM 884 O O . GLY A 1 108 ? -17.453 17.456 32.387 1.00 95.00 108 GLY A O 1
ATOM 885 N N . CYS A 1 109 ? -19.223 17.061 33.688 1.00 96.31 109 CYS A N 1
ATOM 886 C CA . CYS A 1 109 ? -18.839 15.703 34.049 1.00 96.31 109 CYS A CA 1
ATOM 887 C C . CYS A 1 109 ? -20.024 14.878 34.568 1.00 96.31 109 CYS A C 1
ATOM 889 O O . CYS A 1 109 ? -20.995 15.416 35.099 1.00 96.31 109 CYS A O 1
ATOM 891 N N . ILE A 1 110 ? -19.911 13.556 34.448 1.00 97.38 110 ILE A N 1
ATOM 892 C CA . ILE A 1 110 ? -20.751 12.578 35.143 1.00 97.38 110 ILE A CA 1
ATOM 893 C C . ILE A 1 110 ? -19.809 11.667 35.916 1.00 97.38 110 ILE A C 1
ATOM 895 O O . ILE A 1 110 ? -18.943 11.020 35.330 1.00 97.38 110 ILE A O 1
ATOM 899 N N . ILE A 1 111 ? -19.972 11.618 37.233 1.00 96.38 111 ILE A N 1
ATOM 900 C CA . ILE A 1 111 ? -19.120 10.820 38.111 1.00 96.38 111 ILE A CA 1
ATOM 901 C C . ILE A 1 111 ? -20.013 9.947 38.981 1.00 96.38 111 ILE A C 1
ATOM 903 O O . ILE A 1 111 ? -20.849 10.471 39.713 1.00 96.38 111 ILE A O 1
ATOM 907 N N . VAL A 1 112 ? -19.814 8.631 38.922 1.00 95.94 112 VAL A N 1
ATOM 908 C CA . VAL A 1 112 ? -20.483 7.656 39.792 1.00 95.94 112 VAL A CA 1
ATOM 909 C C . VAL A 1 112 ? -19.437 7.006 40.684 1.00 95.94 112 VAL A C 1
ATOM 911 O O . VAL A 1 112 ? -18.465 6.440 40.180 1.00 95.94 112 VAL A O 1
ATOM 914 N N . LYS A 1 113 ? -19.624 7.071 42.003 1.00 94.31 113 LYS A N 1
ATOM 915 C CA . LYS A 1 113 ? -18.685 6.505 42.984 1.00 94.31 113 LYS A CA 1
ATOM 916 C C . LYS A 1 113 ? -19.375 5.541 43.932 1.00 94.31 113 LYS A C 1
ATOM 918 O O . LYS A 1 113 ? -20.553 5.693 44.235 1.00 94.31 113 LYS A O 1
ATOM 923 N N . ARG A 1 114 ? -18.604 4.590 44.450 1.00 91.44 114 ARG A N 1
ATOM 924 C CA . ARG A 1 114 ? -18.917 3.819 45.653 1.00 91.44 114 ARG A CA 1
ATOM 925 C C . ARG A 1 114 ? -18.030 4.300 46.792 1.00 91.44 114 ARG A C 1
ATOM 927 O O . ARG A 1 114 ? -16.826 4.474 46.611 1.00 91.44 114 ARG A O 1
ATOM 934 N N . TYR A 1 115 ? -18.615 4.430 47.972 1.00 89.75 115 TYR A N 1
ATOM 935 C CA . TYR A 1 115 ? -17.916 4.666 49.227 1.00 89.75 115 TYR A CA 1
ATOM 936 C C . TYR A 1 115 ? -17.935 3.389 50.069 1.00 89.75 115 TYR A C 1
ATOM 938 O O . TYR A 1 115 ? -18.956 2.711 50.146 1.00 89.75 115 TYR A O 1
ATOM 946 N N . SER A 1 116 ? -16.800 3.047 50.685 1.00 84.06 116 SER A N 1
ATOM 947 C CA . SER A 1 116 ? -16.708 1.900 51.601 1.00 84.06 116 SER A CA 1
ATOM 948 C C . SER A 1 116 ? -17.427 2.173 52.922 1.00 84.06 116 SER A C 1
ATOM 950 O O . SER A 1 116 ? -18.102 1.302 53.461 1.00 84.06 116 SER A O 1
ATOM 952 N N . ILE A 1 117 ? -17.328 3.406 53.427 1.00 81.00 117 ILE A N 1
ATOM 953 C CA . ILE A 1 117 ? -18.068 3.849 54.609 1.00 81.00 117 ILE A CA 1
ATOM 954 C C . ILE A 1 117 ? -19.555 3.896 54.232 1.00 81.00 117 ILE A C 1
ATOM 956 O O . ILE A 1 117 ? -19.934 4.552 53.263 1.00 81.00 117 ILE A O 1
ATOM 960 N N . ASP A 1 118 ? -20.368 3.141 54.970 1.00 83.12 118 ASP A N 1
ATOM 961 C CA . ASP A 1 118 ? -21.821 2.998 54.800 1.00 83.12 118 ASP A CA 1
ATOM 962 C C . ASP A 1 118 ? -22.293 2.377 53.470 1.00 83.12 118 ASP A C 1
ATOM 964 O O . ASP A 1 118 ? -23.498 2.320 53.212 1.00 83.12 118 ASP A O 1
ATOM 968 N N . ASN A 1 119 ? -21.374 1.845 52.647 1.00 86.25 119 ASN A N 1
ATOM 969 C CA . ASN A 1 119 ? -21.684 1.199 51.362 1.00 86.25 119 ASN A CA 1
ATOM 970 C C . ASN A 1 119 ? -22.553 2.073 50.438 1.00 86.25 119 ASN A C 1
ATOM 972 O O . ASN A 1 119 ? -23.441 1.583 49.729 1.00 86.25 119 ASN A O 1
ATOM 976 N N . LEU A 1 120 ? -22.327 3.386 50.473 1.00 91.69 120 LEU A N 1
ATOM 977 C CA . LEU A 1 120 ? -23.104 4.348 49.701 1.00 91.69 120 LEU A CA 1
ATOM 978 C C . LEU A 1 120 ? -22.621 4.402 48.254 1.00 91.69 120 LEU A C 1
ATOM 980 O O . LEU A 1 120 ? -21.431 4.267 47.962 1.00 91.69 120 LEU A O 1
ATOM 984 N N . VAL A 1 121 ? -23.553 4.660 47.346 1.00 94.31 121 VAL A N 1
ATOM 985 C CA . VAL A 1 121 ? -23.239 5.082 45.979 1.00 94.31 121 VAL A CA 1
ATOM 986 C C . VAL A 1 121 ? -23.541 6.565 45.874 1.00 94.31 121 VAL A C 1
ATOM 988 O O . VAL A 1 121 ? -24.511 7.041 46.463 1.00 94.31 121 VAL A O 1
ATOM 991 N N . SER A 1 122 ? -22.721 7.296 45.131 1.00 95.88 122 SER A N 1
ATOM 992 C CA . SER A 1 122 ? -23.004 8.679 44.787 1.00 95.88 122 SER A CA 1
ATOM 993 C C . SER A 1 122 ? -23.006 8.898 43.285 1.00 95.88 122 SER A C 1
ATOM 995 O O . SER A 1 122 ? -22.384 8.156 42.518 1.00 95.88 122 SER A O 1
ATOM 997 N N . VAL A 1 123 ? -23.696 9.957 42.879 1.00 97.50 123 VAL A N 1
ATOM 998 C CA . VAL A 1 123 ? -23.619 10.505 41.532 1.00 97.50 123 VAL A CA 1
ATOM 999 C C . VAL A 1 123 ? -23.439 12.013 41.597 1.00 97.50 123 VAL A C 1
ATOM 1001 O O . VAL A 1 123 ? -24.104 12.703 42.369 1.00 97.50 123 VAL A O 1
ATOM 1004 N N . LYS A 1 124 ? -22.537 12.528 40.768 1.00 97.50 124 LYS A N 1
ATOM 1005 C CA . LYS A 1 124 ? -22.385 13.955 40.501 1.00 97.50 124 LYS A CA 1
ATOM 1006 C C . LYS A 1 124 ? -22.555 14.192 39.008 1.00 97.50 124 LYS A C 1
ATOM 1008 O O . LYS A 1 124 ? -21.868 13.557 38.209 1.00 97.50 124 LYS A O 1
ATOM 1013 N N . ILE A 1 125 ? -23.433 15.125 38.652 1.00 97.75 125 ILE A N 1
ATOM 1014 C CA . ILE A 1 125 ? -23.614 15.603 37.283 1.00 97.75 125 ILE A CA 1
ATOM 1015 C C . ILE A 1 125 ? -23.326 17.098 37.273 1.00 97.75 125 ILE A C 1
ATOM 1017 O O . ILE A 1 125 ? -23.921 17.870 38.024 1.00 97.75 125 ILE A O 1
ATOM 1021 N N . LYS A 1 126 ? -22.406 17.503 36.407 1.00 97.25 126 LYS A N 1
ATOM 1022 C CA . LYS A 1 126 ? -22.095 18.899 36.132 1.00 97.25 126 LYS A CA 1
ATOM 1023 C C . LYS A 1 126 ? -22.232 19.143 34.636 1.00 97.25 126 LYS A C 1
ATOM 1025 O O . LYS A 1 126 ? -21.723 18.357 33.844 1.00 97.25 126 LYS A O 1
ATOM 1030 N N . THR A 1 127 ? -22.883 20.230 34.270 1.00 96.12 127 THR A N 1
ATOM 1031 C CA . THR A 1 127 ? -22.956 20.779 32.914 1.00 96.12 127 THR A CA 1
ATOM 1032 C C . THR A 1 127 ? -22.528 22.249 32.960 1.00 96.12 127 THR A C 1
ATOM 1034 O O . THR A 1 127 ? -22.139 22.761 34.017 1.00 96.12 127 THR A O 1
ATOM 1037 N N . GLN A 1 128 ? -22.606 22.945 31.825 1.00 95.00 128 GLN A N 1
ATOM 1038 C CA . GLN A 1 128 ? -22.402 24.392 31.783 1.00 95.00 128 GLN A CA 1
ATOM 1039 C C . GLN A 1 128 ? -23.479 25.141 32.585 1.00 95.00 128 GLN A C 1
ATOM 1041 O O . GLN A 1 128 ? -23.192 26.179 33.181 1.00 95.00 128 GLN A O 1
ATOM 1046 N N . ASP A 1 129 ? -24.695 24.592 32.623 1.00 95.38 129 ASP A N 1
ATOM 1047 C CA . ASP A 1 129 ? -25.877 25.260 33.167 1.00 95.38 129 ASP A CA 1
ATOM 1048 C C . ASP A 1 129 ? -26.149 24.907 34.637 1.00 95.38 129 ASP A C 1
ATOM 1050 O O . ASP A 1 129 ? -26.787 25.686 35.349 1.00 95.38 129 ASP A O 1
ATOM 1054 N N . PHE A 1 130 ? -25.676 23.750 35.123 1.00 96.44 130 PHE A N 1
ATOM 1055 C CA . PHE A 1 130 ? -25.883 23.336 36.514 1.00 96.44 130 PHE A CA 1
ATOM 1056 C C . PHE A 1 130 ? -24.804 22.383 37.062 1.00 96.44 130 PHE A C 1
ATOM 1058 O O . PHE A 1 130 ? -24.116 21.682 36.327 1.00 96.44 130 PHE A O 1
ATOM 1065 N N . ASP A 1 131 ? -24.692 22.311 38.391 1.00 97.31 131 ASP A N 1
ATOM 1066 C CA . ASP A 1 131 ? -23.928 21.294 39.130 1.00 97.31 131 ASP A CA 1
ATOM 1067 C C . ASP A 1 131 ? -24.856 20.712 40.202 1.00 97.31 131 ASP A C 1
ATOM 1069 O O . ASP A 1 131 ? -25.354 21.447 41.057 1.00 97.31 131 ASP A O 1
ATOM 1073 N N . THR A 1 132 ? -25.120 19.404 40.158 1.00 97.12 132 THR A N 1
ATOM 1074 C CA . THR A 1 132 ? -26.022 18.746 41.117 1.00 97.12 132 THR A CA 1
ATOM 1075 C C . THR A 1 132 ? -25.446 18.667 42.527 1.00 97.12 132 THR A C 1
ATOM 1077 O O . THR A 1 132 ? -26.140 18.212 43.435 1.00 97.12 132 THR A O 1
ATOM 1080 N N . SER A 1 133 ? -24.175 19.038 42.724 1.00 96.50 133 SER A N 1
ATOM 1081 C CA . SER A 1 133 ? -23.346 18.544 43.824 1.00 96.50 133 SER A CA 1
ATOM 1082 C C . SER A 1 133 ? -23.325 17.005 43.854 1.00 96.50 133 SER A C 1
ATOM 1084 O O . SER A 1 133 ? -23.788 16.342 42.921 1.00 96.50 133 SER A O 1
ATOM 1086 N N . GLU A 1 134 ? -22.708 16.416 44.872 1.00 96.69 134 GLU A N 1
ATOM 1087 C CA . GLU A 1 134 ? -22.673 14.962 45.014 1.00 96.69 134 GLU A CA 1
ATOM 1088 C C . GLU A 1 134 ? -23.953 14.468 45.699 1.00 96.69 134 GLU A C 1
ATOM 1090 O O . GLU A 1 134 ? -24.236 14.823 46.842 1.00 96.69 134 GLU A O 1
ATOM 1095 N N . ILE A 1 135 ? -24.737 13.660 44.986 1.00 97.31 135 ILE A N 1
ATOM 1096 C CA . ILE A 1 135 ? -25.980 13.068 45.483 1.00 97.31 135 ILE A CA 1
ATOM 1097 C C . ILE A 1 135 ? -25.659 11.667 45.988 1.00 97.31 135 ILE A C 1
ATOM 1099 O O . ILE A 1 135 ? -25.228 10.823 45.207 1.00 97.31 135 ILE A O 1
ATOM 1103 N N . PHE A 1 136 ? -25.895 11.408 47.271 1.00 96.44 136 PHE A N 1
ATOM 1104 C CA . PHE A 1 136 ? -25.668 10.104 47.896 1.00 96.44 136 PHE A CA 1
ATOM 1105 C C . PHE A 1 136 ? -26.942 9.254 47.905 1.00 96.44 136 PHE A C 1
ATOM 1107 O O . PHE A 1 136 ? -28.059 9.777 47.959 1.00 96.44 136 PHE A O 1
ATOM 1114 N N . SER A 1 137 ? -26.778 7.933 47.882 1.00 95.12 137 SER A N 1
ATOM 1115 C CA . SER A 1 137 ? -27.872 6.991 48.093 1.00 95.12 137 SER A CA 1
ATOM 1116 C C . SER A 1 137 ? -28.478 7.140 49.488 1.00 95.12 137 SER A C 1
ATOM 1118 O O . SER A 1 137 ? -27.785 7.397 50.468 1.00 95.12 137 SER A O 1
ATOM 1120 N N . THR A 1 138 ? -29.797 6.967 49.584 1.00 87.69 138 THR A N 1
ATOM 1121 C CA . THR A 1 138 ? -30.541 7.110 50.857 1.00 87.69 138 THR A CA 1
ATOM 1122 C C . THR A 1 138 ? -30.362 5.926 51.807 1.00 87.69 138 THR A C 1
ATOM 1124 O O . THR A 1 138 ? -30.695 6.004 52.986 1.00 87.69 138 THR A O 1
ATOM 1127 N N . SER A 1 139 ? -29.847 4.819 51.286 1.00 84.12 139 SER A N 1
ATOM 1128 C CA . SER A 1 139 ? -29.527 3.598 52.012 1.00 84.12 139 SER A CA 1
ATOM 1129 C C . SER A 1 139 ? -28.207 3.041 51.487 1.00 84.12 139 SER A C 1
ATOM 1131 O O . SER A 1 139 ? -27.705 3.493 50.450 1.00 84.12 139 SER A O 1
ATOM 1133 N N . SER A 1 140 ? -27.648 2.061 52.200 1.00 81.88 140 SER A N 1
ATOM 1134 C CA . SER A 1 140 ? -26.555 1.251 51.666 1.00 81.88 140 SER A CA 1
ATOM 1135 C C . SER A 1 140 ? -27.013 0.664 50.331 1.00 81.88 140 SER A C 1
ATOM 1137 O O . SER A 1 140 ? -27.944 -0.141 50.262 1.00 81.88 140 SER A O 1
ATOM 1139 N N . ALA A 1 141 ? -26.369 1.117 49.258 1.00 72.31 141 ALA A N 1
ATOM 1140 C CA . ALA A 1 141 ? -26.674 0.721 47.888 1.00 72.31 141 ALA A CA 1
ATOM 1141 C C . ALA A 1 141 ? -26.484 -0.788 47.675 1.00 72.31 141 ALA A C 1
ATOM 1143 O O . ALA A 1 141 ? -27.053 -1.377 46.762 1.00 72.31 141 ALA A O 1
ATOM 1144 N N . TYR A 1 142 ? -25.704 -1.396 48.564 1.00 73.56 142 TYR A N 1
ATOM 1145 C CA . TYR A 1 142 ? -25.330 -2.795 48.594 1.00 73.56 142 TYR A CA 1
ATOM 1146 C C . TYR A 1 142 ? -25.870 -3.468 49.880 1.00 73.56 142 TYR A C 1
ATOM 1148 O O . TYR A 1 142 ? -25.162 -4.241 50.514 1.00 73.56 142 TYR A O 1
ATOM 1156 N N . ALA A 1 143 ? -27.091 -3.149 50.342 1.00 54.25 143 ALA A N 1
ATOM 1157 C CA . ALA A 1 143 ? -27.665 -3.742 51.563 1.00 54.25 143 ALA A CA 1
ATOM 1158 C C . ALA A 1 143 ? -28.780 -4.770 51.325 1.00 54.25 143 ALA A C 1
ATOM 1160 O O . ALA A 1 143 ? -29.838 -4.448 50.789 1.00 54.25 143 ALA A O 1
ATOM 1161 N N . ASN A 1 144 ? -28.551 -5.981 51.854 1.00 43.47 144 ASN A N 1
ATOM 1162 C CA . ASN A 1 144 ? -29.542 -6.944 52.367 1.00 43.47 144 ASN A CA 1
ATOM 1163 C C . ASN A 1 144 ? -28.829 -8.178 52.992 1.00 43.47 144 ASN A C 1
ATOM 1165 O O . ASN A 1 144 ? -28.573 -9.183 52.334 1.00 43.47 144 ASN A O 1
ATOM 1169 N N . GLY A 1 145 ? -28.478 -8.116 54.281 1.00 53.34 145 GLY A N 1
ATOM 1170 C CA . GLY A 1 145 ? -27.700 -9.169 54.967 1.00 53.34 145 GLY A CA 1
ATOM 1171 C C . GLY A 1 145 ? -26.174 -9.079 54.755 1.00 53.34 145 GLY A C 1
ATOM 1172 O O . GLY A 1 145 ? -25.688 -8.153 54.116 1.00 53.34 145 GLY A O 1
ATOM 1173 N N . ASN A 1 146 ? -25.411 -10.026 55.323 1.00 40.81 146 ASN A N 1
ATOM 1174 C CA . ASN A 1 146 ? -23.935 -10.007 55.463 1.00 40.81 146 ASN A CA 1
ATOM 1175 C C . ASN A 1 146 ? -23.093 -10.080 54.160 1.00 40.81 146 ASN A C 1
ATOM 1177 O O . ASN A 1 146 ? -21.881 -10.239 54.261 1.00 40.81 146 ASN A O 1
ATOM 1181 N N . PHE A 1 147 ? -23.663 -9.989 52.953 1.00 48.53 147 PHE A N 1
ATOM 1182 C CA . PHE A 1 147 ? -22.899 -10.155 51.704 1.00 48.53 147 PHE A CA 1
ATOM 1183 C C . PHE A 1 147 ? -23.461 -9.322 50.539 1.00 48.53 147 PHE A C 1
ATOM 1185 O O . PHE A 1 147 ? -24.394 -9.753 49.872 1.00 48.53 147 PHE A O 1
ATOM 1192 N N . TYR A 1 148 ? -22.843 -8.174 50.247 1.00 57.91 148 TYR A N 1
ATOM 1193 C CA . TYR A 1 148 ? -22.786 -7.580 48.890 1.00 57.91 148 TYR A CA 1
ATOM 1194 C C . TYR A 1 148 ? -21.380 -7.058 48.567 1.00 57.91 148 TYR A C 1
ATOM 1196 O O . TYR A 1 148 ? -21.165 -6.127 47.794 1.00 57.91 148 TYR A O 1
ATOM 1204 N N . VAL A 1 149 ? -20.421 -7.708 49.204 1.00 62.00 149 VAL A N 1
ATOM 1205 C CA . VAL A 1 149 ? -19.096 -7.955 48.673 1.00 62.00 149 VAL A CA 1
ATOM 1206 C C . VAL A 1 149 ? -19.214 -9.351 48.072 1.00 62.00 149 VAL A C 1
ATOM 1208 O O . VAL A 1 149 ? -19.905 -10.201 48.640 1.00 62.00 149 VAL A O 1
ATOM 1211 N N . ASP A 1 150 ? -18.610 -9.574 46.917 1.00 78.25 150 ASP A N 1
ATOM 1212 C CA . ASP A 1 150 ? -18.587 -10.887 46.270 1.00 78.25 150 ASP A CA 1
ATOM 1213 C C . ASP A 1 150 ? -19.933 -11.372 45.674 1.00 78.25 150 ASP A C 1
ATOM 1215 O O . ASP A 1 150 ? -20.253 -12.567 45.664 1.00 78.25 150 ASP A O 1
ATOM 1219 N N . ALA A 1 151 ? -20.733 -10.442 45.136 1.00 88.69 151 ALA A N 1
ATOM 1220 C CA . ALA A 1 151 ? -21.954 -10.745 44.385 1.00 88.69 151 ALA A CA 1
ATOM 1221 C C . ALA A 1 151 ? -22.066 -9.920 43.093 1.00 88.69 151 ALA A C 1
ATOM 1223 O O . ALA A 1 151 ? -21.602 -8.783 43.025 1.00 88.69 151 ALA A O 1
ATOM 1224 N N . TRP A 1 152 ? -22.724 -10.496 42.083 1.00 92.31 152 TRP A N 1
ATOM 1225 C CA . TRP A 1 152 ? -23.067 -9.806 40.840 1.00 92.31 152 TRP A CA 1
ATOM 1226 C C . TRP A 1 152 ? -24.259 -8.879 41.038 1.00 92.31 152 TRP A C 1
ATOM 1228 O O . TRP A 1 152 ? -25.270 -9.260 41.630 1.00 92.31 152 TRP A O 1
ATOM 1238 N N . VAL A 1 153 ? -24.132 -7.663 40.521 1.00 92.81 153 VAL A N 1
ATOM 1239 C CA . VAL A 1 153 ? -25.094 -6.587 40.709 1.00 92.81 153 VAL A CA 1
ATOM 1240 C C . VAL A 1 153 ? -25.260 -5.819 39.403 1.00 92.81 153 VAL A C 1
ATOM 1242 O O . VAL A 1 153 ? -24.270 -5.418 38.784 1.00 92.81 153 VAL A O 1
ATOM 1245 N N . LEU A 1 154 ? -26.513 -5.577 39.014 1.00 94.94 154 LEU A N 1
ATOM 1246 C CA . LEU A 1 154 ? -26.837 -4.635 37.950 1.00 94.94 154 LEU A CA 1
ATOM 1247 C C . LEU A 1 154 ? -26.908 -3.226 38.533 1.00 94.94 154 LEU A C 1
ATOM 1249 O O . LEU A 1 154 ? -27.763 -2.942 39.370 1.00 94.94 154 LEU A O 1
ATOM 1253 N N . MET A 1 155 ? -26.059 -2.329 38.050 1.00 96.06 155 MET A N 1
ATOM 1254 C CA . MET A 1 155 ? -26.199 -0.895 38.266 1.00 96.06 155 MET A CA 1
ATOM 1255 C C . MET A 1 155 ? -26.812 -0.258 37.023 1.00 96.06 155 MET A C 1
ATOM 1257 O O . MET A 1 155 ? -26.307 -0.448 35.921 1.00 96.06 155 MET A O 1
ATOM 1261 N N . MET A 1 156 ? -27.878 0.520 37.197 1.00 97.50 156 MET A N 1
ATOM 1262 C CA . MET A 1 156 ? -28.532 1.232 36.100 1.00 97.50 156 MET A CA 1
ATOM 1263 C C . MET A 1 156 ? -28.665 2.719 36.427 1.00 97.50 156 MET A C 1
ATOM 1265 O O . MET A 1 156 ? -29.438 3.084 37.314 1.00 97.50 156 MET A O 1
ATOM 1269 N N . LEU A 1 157 ? -27.917 3.562 35.713 1.00 98.06 157 LEU A N 1
ATOM 1270 C CA . LEU A 1 157 ? -27.995 5.023 35.765 1.00 98.06 157 LEU A CA 1
ATOM 1271 C C . LEU A 1 157 ? -28.885 5.519 34.623 1.00 98.06 157 LEU A C 1
ATOM 1273 O O . LEU A 1 157 ? -28.539 5.353 33.459 1.00 98.06 157 LEU A O 1
ATOM 1277 N N . THR A 1 158 ? -29.994 6.169 34.950 1.00 98.19 158 THR A N 1
ATOM 1278 C CA . THR A 1 158 ? -30.903 6.799 33.985 1.00 98.19 158 THR A CA 1
ATOM 1279 C C . THR A 1 158 ? -30.844 8.312 34.148 1.00 98.19 158 THR A C 1
ATOM 1281 O O . THR A 1 158 ? -30.967 8.812 35.270 1.00 98.19 158 THR A O 1
ATOM 1284 N N . ILE A 1 159 ? -30.673 9.031 33.038 1.00 98.19 159 ILE A N 1
ATOM 1285 C CA . ILE A 1 159 ? -30.658 10.496 32.983 1.00 98.19 159 ILE A CA 1
ATOM 1286 C C . ILE A 1 159 ? -31.707 10.968 31.971 1.00 98.19 159 ILE A C 1
ATOM 1288 O O . ILE A 1 159 ? -31.770 10.461 30.854 1.00 98.19 159 ILE A O 1
ATOM 1292 N N . GLU A 1 160 ? -32.533 11.932 32.374 1.00 96.56 160 GLU A N 1
ATOM 1293 C CA . GLU A 1 160 ? -33.485 12.665 31.526 1.00 96.56 160 GLU A CA 1
ATOM 1294 C C . GLU A 1 160 ? -33.732 14.062 32.142 1.00 96.56 160 GLU A C 1
ATOM 1296 O O . GLU A 1 160 ? -32.818 14.879 32.229 1.00 96.56 160 GLU A O 1
ATOM 1301 N N . THR A 1 161 ? -34.943 14.331 32.641 1.00 96.94 161 THR A N 1
ATOM 1302 C CA . THR A 1 161 ? -35.261 15.480 33.511 1.00 96.94 161 THR A CA 1
ATOM 1303 C C . THR A 1 161 ? -34.958 15.180 34.983 1.00 96.94 161 THR A C 1
ATOM 1305 O O . THR A 1 161 ? -35.090 16.031 35.860 1.00 96.94 161 THR A O 1
ATOM 1308 N N . PHE A 1 162 ? -34.523 13.955 35.263 1.00 97.50 162 PHE A N 1
ATOM 1309 C CA . PHE A 1 162 ? -34.091 13.461 36.557 1.00 97.50 162 PHE A CA 1
ATOM 1310 C C . PHE A 1 162 ? -32.842 12.596 36.380 1.00 97.50 162 PHE A C 1
ATOM 1312 O O . PHE A 1 162 ? -32.550 12.116 35.285 1.00 97.50 162 PHE A O 1
ATOM 1319 N N . VAL A 1 163 ? -32.126 12.369 37.475 1.00 98.06 163 VAL A N 1
ATOM 1320 C CA . VAL A 1 163 ? -31.121 11.315 37.597 1.00 98.06 163 VAL A CA 1
ATOM 1321 C C . VAL A 1 163 ? -31.653 10.234 38.527 1.00 98.06 163 VAL A C 1
ATOM 1323 O O . VAL A 1 163 ? -32.146 10.522 39.622 1.00 98.06 163 VAL A O 1
ATOM 1326 N N . LYS A 1 164 ? -31.568 8.979 38.090 1.00 97.75 164 LYS A N 1
ATOM 1327 C CA . LYS A 1 164 ? -31.995 7.809 38.858 1.00 97.75 164 LYS A CA 1
ATOM 1328 C C . LYS A 1 164 ? -30.909 6.745 38.810 1.00 97.75 164 LYS A C 1
ATOM 1330 O O . LYS A 1 164 ? -30.455 6.399 37.726 1.00 97.75 164 LYS A O 1
ATOM 1335 N N . ILE A 1 165 ? -30.527 6.204 39.967 1.00 97.38 165 ILE A N 1
ATOM 1336 C CA . ILE A 1 165 ? -29.679 5.006 40.039 1.00 97.38 165 ILE A CA 1
ATOM 1337 C C . ILE A 1 165 ? -30.479 3.871 40.660 1.00 97.38 165 ILE A C 1
ATOM 1339 O O . ILE A 1 165 ? -31.028 4.010 41.757 1.00 97.38 165 ILE A O 1
ATOM 1343 N N . ASN A 1 166 ? -30.519 2.748 39.950 1.00 95.56 166 ASN A N 1
ATOM 1344 C CA . ASN A 1 166 ? -31.030 1.482 40.452 1.00 95.56 166 ASN A CA 1
ATOM 1345 C C . ASN A 1 166 ? -29.876 0.510 40.675 1.00 95.56 166 ASN A C 1
ATOM 1347 O O . ASN A 1 166 ? -28.951 0.449 39.865 1.00 95.56 166 ASN A O 1
ATOM 1351 N N . ILE A 1 167 ? -29.965 -0.251 41.759 1.00 93.31 167 ILE A N 1
ATOM 1352 C CA . ILE A 1 167 ? -29.098 -1.385 42.057 1.00 93.31 167 ILE A CA 1
ATOM 1353 C C . ILE A 1 167 ? -29.976 -2.621 42.141 1.00 93.31 167 ILE A C 1
ATOM 1355 O O . ILE A 1 167 ? -30.796 -2.746 43.057 1.00 93.31 167 ILE A O 1
ATOM 1359 N N . ASN A 1 168 ? -29.848 -3.511 41.156 1.00 92.44 168 ASN A N 1
ATOM 1360 C CA . ASN A 1 168 ? -30.878 -4.502 40.854 1.00 92.44 168 ASN A CA 1
ATOM 1361 C C . ASN A 1 168 ? -32.252 -3.797 40.849 1.00 92.44 168 ASN A C 1
ATOM 1363 O O . ASN A 1 168 ? -32.351 -2.640 40.455 1.00 92.44 168 ASN A O 1
ATOM 1367 N N . THR A 1 169 ? -33.315 -4.413 41.360 1.00 91.62 169 THR A N 1
ATOM 1368 C CA . THR A 1 169 ? -34.663 -3.813 41.393 1.00 91.62 169 THR A CA 1
ATOM 1369 C C . THR A 1 169 ? -34.820 -2.591 42.312 1.00 91.62 169 THR A C 1
ATOM 1371 O O . THR A 1 169 ? -35.896 -1.994 42.333 1.00 91.62 169 THR A O 1
ATOM 1374 N N . ASN A 1 170 ? -33.803 -2.211 43.093 1.00 91.56 170 ASN A N 1
ATOM 1375 C CA . ASN A 1 170 ? -33.927 -1.175 44.116 1.00 91.56 170 ASN A CA 1
ATOM 1376 C C . ASN A 1 170 ? -33.475 0.187 43.587 1.00 91.56 170 ASN A C 1
ATOM 1378 O O . ASN A 1 170 ? -32.307 0.383 43.255 1.00 91.56 170 ASN A O 1
ATOM 1382 N N . THR A 1 171 ? -34.377 1.166 43.568 1.00 94.56 171 THR A N 1
ATOM 1383 C CA . THR A 1 171 ? -34.012 2.565 43.320 1.00 94.56 171 THR A CA 1
ATOM 1384 C C . THR A 1 171 ? -33.346 3.157 44.562 1.00 94.56 171 THR A C 1
ATOM 1386 O O . THR A 1 171 ? -33.988 3.298 45.599 1.00 94.56 171 THR A O 1
ATOM 1389 N N . ILE A 1 172 ? -32.071 3.531 44.451 1.00 95.12 172 ILE A N 1
ATOM 1390 C CA . ILE A 1 172 ? -31.266 4.027 45.582 1.00 95.12 172 ILE A CA 1
ATOM 1391 C C . ILE A 1 172 ? -31.029 5.541 45.540 1.00 95.12 172 ILE A C 1
ATOM 1393 O O . ILE A 1 172 ? -30.817 6.166 46.581 1.00 95.12 172 ILE A O 1
ATOM 1397 N N . ILE A 1 173 ? -31.083 6.129 44.341 1.00 96.81 173 ILE A N 1
ATOM 1398 C CA . ILE A 1 173 ? -30.962 7.567 44.095 1.00 96.81 173 ILE A CA 1
ATOM 1399 C C . ILE A 1 173 ? -32.076 7.973 43.140 1.00 96.81 173 ILE A C 1
ATOM 1401 O O . ILE A 1 173 ? -32.318 7.313 42.129 1.00 96.81 173 ILE A O 1
ATOM 1405 N N . THR A 1 174 ? -32.747 9.076 43.449 1.00 97.31 174 THR A N 1
ATOM 1406 C CA . THR A 1 174 ? -33.632 9.794 42.529 1.00 97.31 174 THR A CA 1
ATOM 1407 C C . THR A 1 174 ? -33.533 11.276 42.848 1.00 97.31 174 THR A C 1
ATOM 1409 O O . THR A 1 174 ? -33.712 11.671 43.998 1.00 97.31 174 THR A O 1
ATOM 1412 N N . ASN A 1 175 ? -33.222 12.094 41.849 1.00 97.81 175 ASN A N 1
ATOM 1413 C CA . ASN A 1 175 ? -33.118 13.539 42.005 1.00 97.81 175 ASN A CA 1
ATOM 1414 C C . ASN A 1 175 ? -33.587 14.233 40.720 1.00 97.81 175 ASN A C 1
ATOM 1416 O O . ASN A 1 175 ? -33.291 13.760 39.627 1.00 97.81 175 ASN A O 1
ATOM 1420 N N . THR A 1 176 ? -34.346 15.321 40.844 1.00 97.88 176 THR A N 1
ATOM 1421 C CA . THR A 1 176 ? -34.815 16.097 39.684 1.00 97.88 176 THR A CA 1
ATOM 1422 C C . THR A 1 176 ? -33.709 17.040 39.232 1.00 97.88 176 THR A C 1
ATOM 1424 O O . THR A 1 176 ? -33.173 17.789 40.046 1.00 97.88 176 THR A O 1
ATOM 1427 N N . LEU A 1 177 ? -33.372 17.021 37.944 1.00 97.81 177 LEU A N 1
ATOM 1428 C CA . LEU A 1 177 ? -32.377 17.935 37.400 1.00 97.81 177 LEU A CA 1
ATOM 1429 C C . LEU A 1 177 ? -33.009 19.323 37.205 1.00 97.81 177 LEU A C 1
ATOM 1431 O O . LEU A 1 177 ? -34.163 19.406 36.779 1.00 97.81 177 LEU A O 1
ATOM 1435 N N . PRO A 1 178 ? -32.285 20.425 37.482 1.00 97.19 178 PRO A N 1
ATOM 1436 C CA . PRO A 1 178 ? -32.818 21.775 37.284 1.00 97.19 178 PRO A CA 1
ATOM 1437 C C . PRO A 1 178 ? -33.217 22.057 35.830 1.00 97.19 178 PRO A C 1
ATOM 1439 O O . PRO A 1 178 ? -34.111 22.861 35.574 1.00 97.19 178 PRO A O 1
ATOM 1442 N N . GLN A 1 179 ? -32.530 21.407 34.890 1.00 95.94 179 GLN A N 1
ATOM 1443 C CA . GLN A 1 179 ? -32.749 21.474 33.450 1.00 95.94 179 GLN A CA 1
ATOM 1444 C C . GLN A 1 179 ? -32.425 20.106 32.822 1.00 95.94 179 GLN A C 1
ATOM 1446 O O . GLN A 1 179 ? -31.709 19.315 33.447 1.00 95.94 179 GLN A O 1
ATOM 1451 N N . PRO A 1 180 ? -32.925 19.803 31.608 1.00 96.19 180 PRO A N 1
ATOM 1452 C CA . PRO A 1 180 ? -32.533 18.600 30.878 1.00 96.19 180 PRO A CA 1
ATOM 1453 C C . PRO A 1 180 ? -31.012 18.510 30.719 1.00 96.19 180 PRO A C 1
ATOM 1455 O O . PRO A 1 180 ? -30.340 19.523 30.525 1.00 96.19 180 PRO A O 1
ATOM 1458 N N . TYR A 1 181 ? -30.467 17.298 30.784 1.00 96.19 181 TYR A N 1
ATOM 1459 C CA . TYR A 1 181 ? -29.044 17.088 30.540 1.00 96.19 181 TYR A CA 1
ATOM 1460 C C . TYR A 1 181 ? -28.693 17.387 29.073 1.00 96.19 181 TYR A C 1
ATOM 1462 O O . TYR A 1 181 ? -29.380 16.937 28.156 1.00 96.19 181 TYR A O 1
ATOM 1470 N N . ILE A 1 182 ? -27.619 18.145 28.858 1.00 95.06 182 ILE A N 1
ATOM 1471 C CA . ILE A 1 182 ? -27.085 18.479 27.537 1.00 95.06 182 ILE A CA 1
ATOM 1472 C C . ILE A 1 182 ? -25.585 18.185 27.571 1.00 95.06 182 ILE A C 1
ATOM 1474 O O . ILE A 1 182 ? -24.857 18.760 28.381 1.00 95.06 182 ILE A O 1
ATOM 1478 N N . ASP A 1 183 ? -25.133 17.287 26.699 1.00 94.62 183 ASP A N 1
ATOM 1479 C CA . ASP A 1 183 ? -23.721 16.934 26.558 1.00 94.62 183 ASP A CA 1
ATOM 1480 C C . ASP A 1 183 ? -23.103 17.713 25.394 1.00 94.62 183 ASP A C 1
ATOM 1482 O O . ASP A 1 183 ? -23.581 17.650 24.260 1.00 94.62 183 ASP A O 1
ATOM 1486 N N . THR A 1 184 ? -22.048 18.474 25.672 1.00 92.69 184 THR A N 1
ATOM 1487 C CA . THR A 1 184 ? -21.335 19.287 24.680 1.00 92.69 184 THR A CA 1
ATOM 1488 C C . THR A 1 184 ? -19.828 19.196 24.886 1.00 92.69 184 THR A C 1
ATOM 1490 O O . THR A 1 184 ? -19.345 18.835 25.959 1.00 92.69 184 THR A O 1
ATOM 1493 N N . GLY A 1 185 ? -19.081 19.574 23.848 1.00 88.81 185 GLY A N 1
ATOM 1494 C CA . GLY A 1 185 ? -17.623 19.657 23.888 1.00 88.81 185 GLY A CA 1
ATOM 1495 C C . GLY A 1 185 ? -16.920 18.342 23.567 1.00 88.81 185 GLY A C 1
ATOM 1496 O O . GLY A 1 185 ? -17.537 17.358 23.149 1.00 88.81 185 GLY A O 1
ATOM 1497 N N . THR A 1 186 ? -15.599 18.354 23.722 1.00 91.00 186 THR A N 1
ATOM 1498 C CA . THR A 1 186 ? -14.800 17.129 23.671 1.00 91.00 186 THR A CA 1
ATOM 1499 C C . THR A 1 186 ? -14.918 16.423 25.011 1.00 91.00 186 THR A C 1
ATOM 1501 O O . THR A 1 186 ? -15.005 17.080 26.049 1.00 91.00 186 THR A O 1
ATOM 1504 N N . SER A 1 187 ? -14.998 15.094 25.009 1.00 92.31 187 SER A N 1
ATOM 1505 C CA . SER A 1 187 ? -15.154 14.354 26.255 1.00 92.31 187 SER A CA 1
ATOM 1506 C C . SER A 1 187 ? -14.350 13.076 26.279 1.00 92.31 187 SER A C 1
ATOM 1508 O O . SER A 1 187 ? -14.244 12.389 25.265 1.00 92.31 187 SER A O 1
ATOM 1510 N N . GLU A 1 188 ? -13.867 12.737 27.465 1.00 93.25 188 GLU A N 1
ATOM 1511 C CA . GLU A 1 188 ? -13.276 11.446 27.767 1.00 93.25 188 GLU A CA 1
ATOM 1512 C C . GLU A 1 188 ? -14.183 10.678 28.721 1.00 93.25 188 GLU A C 1
ATOM 1514 O O . GLU A 1 188 ? -14.856 11.251 29.585 1.00 93.25 188 GLU A O 1
ATOM 1519 N N . MET A 1 189 ? -14.206 9.362 28.553 1.00 94.88 189 MET A N 1
ATOM 1520 C CA . MET A 1 189 ? -15.067 8.478 29.315 1.00 94.88 189 MET A CA 1
ATOM 1521 C C . MET A 1 189 ? -14.307 7.225 29.703 1.00 94.88 189 MET A C 1
ATOM 1523 O O . MET A 1 189 ? -13.589 6.651 28.890 1.00 94.88 189 MET A O 1
ATOM 1527 N N . PHE A 1 190 ? -14.487 6.793 30.943 1.00 95.38 190 PHE A N 1
ATOM 1528 C CA . PHE A 1 190 ? -13.763 5.675 31.513 1.00 95.38 190 PHE A CA 1
ATOM 1529 C C . PHE A 1 190 ? -14.675 4.828 32.401 1.00 95.38 190 PHE A C 1
ATOM 1531 O O . PHE A 1 190 ? -15.482 5.356 33.178 1.00 95.38 190 PHE A O 1
ATOM 1538 N N . LEU A 1 191 ? -14.497 3.509 32.327 1.00 95.75 191 LEU A N 1
ATOM 1539 C CA . LEU A 1 191 ? -14.874 2.604 33.413 1.00 95.75 191 LEU A CA 1
ATOM 1540 C C . LEU A 1 191 ? -13.691 2.529 34.349 1.00 95.75 191 LEU A C 1
ATOM 1542 O O . LEU A 1 191 ? -12.617 2.109 33.920 1.00 95.75 191 LEU A O 1
ATOM 1546 N N . SER A 1 192 ? -13.906 2.919 35.604 1.00 93.12 192 SER A N 1
ATOM 1547 C CA . SER A 1 192 ? -12.838 3.201 36.563 1.00 93.12 192 SER A CA 1
ATOM 1548 C C . SER A 1 192 ? -11.959 4.388 36.131 1.00 93.12 192 SER A C 1
ATOM 1550 O O . SER A 1 192 ? -11.465 4.452 35.014 1.00 93.12 192 SER A O 1
ATOM 1552 N N . TYR A 1 193 ? -11.759 5.379 36.999 1.00 85.56 193 TYR A N 1
ATOM 1553 C CA . TYR A 1 193 ? -10.824 6.480 36.726 1.00 85.56 193 TYR A CA 1
ATOM 1554 C C . TYR A 1 193 ? -10.256 7.020 38.039 1.00 85.56 193 TYR A C 1
ATOM 1556 O O . TYR A 1 193 ? -11.038 7.438 38.903 1.00 85.56 193 TYR A O 1
ATOM 1564 N N . PRO A 1 194 ? -8.927 7.039 38.239 1.00 65.25 194 PRO A N 1
ATOM 1565 C CA . PRO A 1 194 ? -8.361 7.445 39.511 1.00 65.25 194 PRO A CA 1
ATOM 1566 C C . PRO A 1 194 ? -7.990 8.918 39.465 1.00 65.25 194 PRO A C 1
ATOM 1568 O O . PRO A 1 194 ? -6.829 9.301 39.341 1.00 65.25 194 PRO A O 1
ATOM 1571 N N . ILE A 1 195 ? -8.988 9.768 39.678 1.00 62.66 195 ILE A N 1
ATOM 1572 C CA . ILE A 1 195 ? -8.697 11.033 40.347 1.00 62.66 195 ILE A CA 1
ATOM 1573 C C . ILE A 1 195 ? -8.738 10.730 41.845 1.00 62.66 195 ILE A C 1
ATOM 1575 O O . ILE A 1 195 ? -9.793 10.432 42.411 1.00 62.66 195 ILE A O 1
ATOM 1579 N N . SER A 1 196 ? -7.561 10.755 42.478 1.00 66.12 196 SER A N 1
ATOM 1580 C CA . SER A 1 196 ? -7.335 10.709 43.936 1.00 66.12 196 SER A CA 1
ATOM 1581 C C . SER A 1 196 ? -7.900 9.515 44.731 1.00 66.12 196 SER A C 1
ATOM 1583 O O . SER A 1 196 ? -7.808 9.513 45.955 1.00 66.12 196 SER A O 1
ATOM 1585 N N . SER A 1 197 ? -8.476 8.504 44.082 1.00 66.44 197 SER A N 1
ATOM 1586 C CA . SER A 1 197 ? -9.099 7.334 44.718 1.00 66.44 197 SER A CA 1
ATOM 1587 C C . SER A 1 197 ? -8.698 6.047 43.998 1.00 66.44 197 SER A C 1
ATOM 1589 O O . SER A 1 197 ? -8.247 6.090 42.854 1.00 66.44 197 SER A O 1
ATOM 1591 N N . THR A 1 198 ? -8.823 4.908 44.680 1.00 81.75 198 THR A N 1
ATOM 1592 C CA . THR A 1 198 ? -8.630 3.582 44.085 1.00 81.75 198 THR A CA 1
ATOM 1593 C C . THR A 1 198 ? -9.651 3.353 42.970 1.00 81.75 198 THR A C 1
ATOM 1595 O O . THR A 1 198 ? -10.816 3.722 43.117 1.00 81.75 198 THR A O 1
ATOM 1598 N N . GLY A 1 199 ? -9.220 2.776 41.845 1.00 85.06 199 GLY A N 1
ATOM 1599 C CA . GLY A 1 199 ? -10.131 2.316 40.795 1.00 85.06 199 GLY A CA 1
ATOM 1600 C C . GLY A 1 199 ? -11.069 1.210 41.288 1.00 85.06 199 GLY A C 1
ATOM 1601 O O . GLY A 1 199 ? -10.949 0.747 42.427 1.00 85.06 199 GLY A O 1
ATOM 1602 N N . ILE A 1 200 ? -12.010 0.788 40.436 1.00 90.94 200 ILE A N 1
ATOM 1603 C CA . ILE A 1 200 ? -12.858 -0.378 40.732 1.00 90.94 200 ILE A CA 1
ATOM 1604 C C . ILE A 1 200 ? -11.952 -1.550 41.105 1.00 90.94 200 ILE A C 1
ATOM 1606 O O . ILE A 1 200 ? -10.933 -1.774 40.464 1.00 90.94 200 ILE A O 1
ATOM 1610 N N . VAL A 1 201 ? -12.333 -2.304 42.134 1.00 91.81 201 VAL A N 1
ATOM 1611 C CA . VAL A 1 201 ? -11.687 -3.577 42.454 1.00 91.81 201 VAL A CA 1
ATOM 1612 C C . VAL A 1 201 ? -12.726 -4.671 42.289 1.00 91.81 201 VAL A C 1
ATOM 1614 O O . VAL A 1 201 ? -13.623 -4.798 43.124 1.00 91.81 201 VAL A O 1
ATOM 1617 N N . GLY A 1 202 ? -12.648 -5.435 41.205 1.00 94.88 202 GLY A N 1
ATOM 1618 C CA . GLY A 1 202 ? -13.704 -6.385 40.864 1.00 94.88 202 GLY A CA 1
ATOM 1619 C C . GLY A 1 202 ? -13.814 -6.670 39.376 1.00 94.88 202 GLY A C 1
ATOM 1620 O O . GLY A 1 202 ? -12.873 -6.435 38.633 1.00 94.88 202 GLY A O 1
ATOM 1621 N N . TYR A 1 203 ? -14.965 -7.176 38.951 1.00 96.31 203 TYR A N 1
ATOM 1622 C CA . TYR A 1 203 ? -15.252 -7.525 37.567 1.00 96.31 203 TYR A CA 1
ATOM 1623 C C . TYR A 1 203 ? -16.333 -6.617 36.993 1.00 96.31 203 TYR A C 1
ATOM 1625 O O . TYR A 1 203 ? -17.279 -6.238 37.690 1.00 96.31 203 TYR A O 1
ATOM 1633 N N . ILE A 1 204 ? -16.224 -6.335 35.701 1.00 97.38 204 ILE A N 1
ATOM 1634 C CA . ILE A 1 204 ? -17.328 -5.838 34.886 1.00 97.38 204 ILE A CA 1
ATOM 1635 C C . ILE A 1 204 ? -17.578 -6.864 33.787 1.00 97.38 204 ILE A C 1
ATOM 1637 O O . ILE A 1 204 ? -16.670 -7.188 33.026 1.00 97.38 204 ILE A O 1
ATOM 1641 N N . TRP A 1 205 ? -18.807 -7.370 33.705 1.00 96.75 205 TRP A N 1
ATOM 1642 C CA . TRP A 1 205 ? -19.193 -8.353 32.689 1.00 96.75 205 TRP A CA 1
ATOM 1643 C C . TRP A 1 205 ? -19.619 -7.691 31.382 1.00 96.75 205 TRP A C 1
ATOM 1645 O O . TRP A 1 205 ? -19.211 -8.096 30.296 1.00 96.75 205 TRP A O 1
ATOM 1655 N N . ASN A 1 206 ? -20.452 -6.659 31.491 1.00 96.50 206 ASN A N 1
ATOM 1656 C CA . ASN A 1 206 ? -21.071 -5.996 30.355 1.00 96.50 206 ASN A CA 1
ATOM 1657 C C . ASN A 1 206 ? -21.434 -4.553 30.728 1.00 96.50 206 ASN A C 1
ATOM 1659 O O . ASN A 1 206 ? -21.825 -4.285 31.870 1.00 96.50 206 ASN A O 1
ATOM 1663 N N . ILE A 1 207 ? -21.303 -3.653 29.754 1.00 97.38 207 ILE A N 1
ATOM 1664 C CA . ILE A 1 207 ? -21.861 -2.302 29.791 1.00 97.38 207 ILE A CA 1
ATOM 1665 C C . ILE A 1 207 ? -22.691 -2.066 28.535 1.00 97.38 207 ILE A C 1
ATOM 1667 O O . ILE A 1 207 ? -22.237 -2.342 27.426 1.00 97.38 207 ILE A O 1
ATOM 1671 N N . ILE A 1 208 ? -23.881 -1.498 28.711 1.00 97.06 208 ILE A N 1
ATOM 1672 C CA . ILE A 1 208 ? -24.731 -1.041 27.614 1.00 97.06 208 ILE A CA 1
ATOM 1673 C C . ILE A 1 208 ? -25.159 0.396 27.900 1.00 97.06 208 ILE A C 1
ATOM 1675 O O . ILE A 1 208 ? -25.585 0.725 29.009 1.00 97.06 208 ILE A O 1
ATOM 1679 N N . ILE A 1 209 ? -25.066 1.254 26.889 1.00 97.38 209 ILE A N 1
ATOM 1680 C CA . ILE A 1 209 ? -25.620 2.605 26.901 1.00 97.38 209 ILE A CA 1
ATOM 1681 C C . ILE A 1 209 ? -26.742 2.650 25.878 1.00 97.38 209 ILE A C 1
ATOM 1683 O O . ILE A 1 209 ? -26.531 2.350 24.707 1.00 97.38 209 ILE A O 1
ATOM 1687 N N . ILE A 1 210 ? -27.934 3.030 26.316 1.00 96.88 210 ILE A N 1
ATOM 1688 C CA . ILE A 1 210 ? -29.152 3.030 25.508 1.00 96.88 210 ILE A CA 1
ATOM 1689 C C . ILE A 1 210 ? -29.704 4.447 25.409 1.00 96.88 210 ILE A C 1
ATOM 1691 O O . ILE A 1 210 ? -29.696 5.188 26.393 1.00 96.88 210 ILE A O 1
ATOM 1695 N N . GLN A 1 211 ? -30.226 4.812 24.237 1.00 96.12 211 GLN A N 1
ATOM 1696 C CA . GLN A 1 211 ? -30.982 6.049 24.078 1.00 96.12 211 GLN A CA 1
ATOM 1697 C C . GLN A 1 211 ? -32.356 5.942 24.756 1.00 96.12 211 GLN A C 1
ATOM 1699 O O . GLN A 1 211 ? -33.134 5.029 24.483 1.00 96.12 211 GLN A O 1
ATOM 1704 N N . GLY A 1 212 ? -32.674 6.914 25.610 1.00 95.38 212 GLY A N 1
ATOM 1705 C CA . GLY A 1 212 ? -33.917 6.957 26.374 1.00 95.38 212 GLY A CA 1
ATOM 1706 C C . GLY A 1 212 ? -33.865 6.221 27.718 1.00 95.38 212 GLY A C 1
ATOM 1707 O O . GLY A 1 212 ? -32.803 5.936 28.280 1.00 95.38 212 GLY A O 1
ATOM 1708 N N . ILE A 1 213 ? -35.052 5.933 28.250 1.00 94.62 213 ILE A N 1
ATOM 1709 C CA . ILE A 1 213 ? -35.251 5.299 29.557 1.00 94.62 213 ILE A CA 1
ATOM 1710 C C . ILE A 1 213 ? -35.534 3.811 29.355 1.00 94.62 213 ILE A C 1
ATOM 1712 O O . ILE A 1 213 ? -36.623 3.446 28.906 1.00 94.62 213 ILE A O 1
ATOM 1716 N N . ALA A 1 214 ? -34.570 2.960 29.707 1.00 93.69 214 ALA A N 1
ATOM 1717 C CA . ALA A 1 214 ? -34.743 1.513 29.652 1.00 93.69 214 ALA A CA 1
ATOM 1718 C C . ALA A 1 214 ? -35.459 0.986 30.910 1.00 93.69 214 ALA A C 1
ATOM 1720 O O . ALA A 1 214 ? -35.196 1.439 32.028 1.00 93.69 214 ALA A O 1
ATOM 1721 N N . ASP A 1 215 ? -36.346 0.002 30.734 1.00 93.12 215 ASP A N 1
ATOM 1722 C CA . ASP A 1 215 ? -36.895 -0.766 31.855 1.00 93.12 215 ASP A CA 1
ATOM 1723 C C . ASP A 1 215 ? -35.816 -1.716 32.382 1.00 93.12 215 ASP A C 1
ATOM 1725 O O . ASP A 1 215 ? -35.193 -2.457 31.617 1.00 93.12 215 ASP A O 1
ATOM 1729 N N . ILE A 1 216 ? -35.620 -1.727 33.697 1.00 93.12 216 ILE A N 1
ATOM 1730 C CA . ILE A 1 216 ? -34.643 -2.592 34.347 1.00 93.12 216 ILE A CA 1
ATOM 1731 C C . ILE A 1 216 ? -34.886 -4.079 34.070 1.00 93.12 216 ILE A C 1
ATOM 1733 O O . ILE A 1 216 ? -33.931 -4.842 33.936 1.00 93.12 216 ILE A O 1
ATOM 1737 N N . ASN A 1 217 ? -36.148 -4.486 33.909 1.00 92.50 217 ASN A N 1
ATOM 1738 C CA . ASN A 1 217 ? -36.531 -5.867 33.606 1.00 92.50 217 ASN A CA 1
ATOM 1739 C C . ASN A 1 217 ? -36.029 -6.340 32.230 1.00 92.50 217 ASN A C 1
ATOM 1741 O O . ASN A 1 217 ? -36.048 -7.533 31.947 1.00 92.50 217 ASN A O 1
ATOM 1745 N N . THR A 1 218 ? -35.542 -5.425 31.387 1.00 92.06 218 THR A N 1
ATOM 1746 C CA . THR A 1 218 ? -34.849 -5.760 30.133 1.00 92.06 218 THR A CA 1
ATOM 1747 C C . THR A 1 218 ? -33.503 -6.441 30.396 1.00 92.06 218 THR A C 1
ATOM 1749 O O . THR A 1 218 ? -33.042 -7.231 29.580 1.00 92.06 218 THR A O 1
ATOM 1752 N N . PHE A 1 219 ? -32.877 -6.155 31.542 1.00 92.19 219 PHE A N 1
ATOM 1753 C CA . PHE A 1 219 ? -31.534 -6.628 31.890 1.00 92.19 219 PHE A CA 1
ATOM 1754 C C . PHE A 1 219 ? -31.525 -7.666 33.015 1.00 92.19 219 PHE A C 1
ATOM 1756 O O . PHE A 1 219 ? -30.549 -8.403 33.153 1.00 92.19 219 PHE A O 1
ATOM 1763 N N . ILE A 1 220 ? -32.587 -7.734 33.825 1.00 93.25 220 ILE A N 1
ATOM 1764 C CA . ILE A 1 220 ? -32.721 -8.695 34.926 1.00 93.25 220 ILE A CA 1
ATOM 1765 C C . ILE A 1 220 ? -33.961 -9.565 34.801 1.00 93.25 220 ILE A C 1
ATOM 1767 O O . ILE A 1 220 ? -35.041 -9.115 34.433 1.00 93.25 220 ILE A O 1
ATOM 1771 N N . TYR A 1 221 ? -33.814 -10.807 35.241 1.00 91.56 221 TYR A N 1
ATOM 1772 C CA . TYR A 1 221 ? -34.914 -11.694 35.559 1.00 91.56 221 TYR A CA 1
ATOM 1773 C C . TYR A 1 221 ? -35.103 -11.699 37.075 1.00 91.56 221 TYR A C 1
ATOM 1775 O O . TYR A 1 221 ? -34.236 -12.150 37.819 1.00 91.56 221 TYR A O 1
ATOM 1783 N N . ALA A 1 222 ? -36.236 -11.175 37.544 1.00 85.62 222 ALA A N 1
ATOM 1784 C CA . ALA A 1 222 ? -36.486 -10.956 38.972 1.00 85.62 222 ALA A CA 1
ATOM 1785 C C . ALA A 1 222 ? -36.590 -12.247 39.813 1.00 85.62 222 ALA A C 1
ATOM 1787 O O . ALA A 1 222 ? -36.613 -12.178 41.039 1.00 85.62 222 ALA A O 1
ATOM 1788 N N . SER A 1 223 ? -36.692 -13.418 39.176 1.00 85.88 223 SER A N 1
ATOM 1789 C CA . SER A 1 223 ? -36.704 -14.711 39.870 1.00 85.88 223 SER A CA 1
ATOM 1790 C C . SER A 1 223 ? -35.321 -15.356 39.856 1.00 85.88 223 SER A C 1
ATOM 1792 O O . SER A 1 223 ? -34.475 -15.036 39.021 1.00 85.88 223 SER A O 1
ATOM 1794 N N . SER A 1 224 ? -35.088 -16.296 40.772 1.00 84.44 224 SER A N 1
ATOM 1795 C CA . SER A 1 224 ? -33.850 -17.067 40.757 1.00 84.44 224 SER A CA 1
ATOM 1796 C C . SER A 1 224 ? -33.764 -17.956 39.516 1.00 84.44 224 SER A C 1
ATOM 1798 O O . SER A 1 224 ? -34.755 -18.525 39.059 1.00 84.44 224 SER A O 1
ATOM 1800 N N . THR A 1 225 ? -32.555 -18.101 38.983 1.00 90.69 225 THR A N 1
ATOM 1801 C CA . THR A 1 225 ? -32.237 -19.054 37.914 1.00 90.69 225 THR A CA 1
ATOM 1802 C C . THR A 1 225 ? -31.039 -19.903 38.327 1.00 90.69 225 THR A C 1
ATOM 1804 O O . THR A 1 225 ? -30.255 -19.498 39.184 1.00 90.69 225 THR A O 1
ATOM 1807 N N . SER A 1 226 ? -30.927 -21.102 37.755 1.00 90.94 226 SER A N 1
ATOM 1808 C CA . SER A 1 226 ? -29.766 -21.997 37.903 1.00 90.94 226 SER A CA 1
ATOM 1809 C C . SER A 1 226 ? -28.996 -22.185 36.594 1.00 90.94 226 SER A C 1
ATOM 1811 O O . SER A 1 226 ? -27.979 -22.873 36.577 1.00 90.94 226 SER A O 1
ATOM 1813 N N . ASN A 1 227 ? -29.461 -21.566 35.505 1.00 95.25 227 ASN A N 1
ATOM 1814 C CA . ASN A 1 227 ? -28.744 -21.564 34.239 1.00 95.25 227 ASN A CA 1
ATOM 1815 C C . ASN A 1 227 ? -27.460 -20.752 34.384 1.00 95.25 227 ASN A C 1
ATOM 1817 O O . ASN A 1 227 ? -27.462 -19.683 34.992 1.00 95.25 227 ASN A O 1
ATOM 1821 N N . CYS A 1 228 ? -26.385 -21.230 33.781 1.00 94.25 228 CYS A N 1
ATOM 1822 C CA . CYS A 1 228 ? -25.081 -20.598 33.849 1.00 94.25 228 CYS A CA 1
ATOM 1823 C C . CYS A 1 228 ? -24.744 -19.913 32.528 1.00 94.25 228 CYS A C 1
ATOM 1825 O O . CYS A 1 228 ? -24.764 -20.565 31.490 1.00 94.25 228 CYS A O 1
ATOM 1827 N N . LEU A 1 229 ? -24.426 -18.614 32.578 1.00 93.81 229 LEU A N 1
ATOM 1828 C CA . LEU A 1 229 ? -23.855 -17.890 31.433 1.00 93.81 229 LEU A CA 1
ATOM 1829 C C . LEU A 1 229 ? -22.360 -18.202 31.273 1.00 93.81 229 LEU A C 1
ATOM 1831 O O . LEU A 1 229 ? -21.827 -18.148 30.173 1.00 93.81 229 LEU A O 1
ATOM 1835 N N . VAL A 1 230 ? -21.705 -18.564 32.379 1.00 92.94 230 VAL A N 1
ATOM 1836 C CA . VAL A 1 230 ? -20.324 -19.063 32.447 1.00 92.94 230 VAL A CA 1
ATOM 1837 C C . VAL A 1 230 ? -20.300 -20.270 33.376 1.00 92.94 230 VAL A C 1
ATOM 1839 O O . VAL A 1 230 ? -21.115 -20.342 34.298 1.00 92.94 230 VAL A O 1
ATOM 1842 N N . ASN A 1 231 ? -19.389 -21.218 33.160 1.00 92.38 231 ASN A N 1
ATOM 1843 C CA . ASN A 1 231 ? -19.326 -22.448 33.953 1.00 92.38 231 ASN A CA 1
ATOM 1844 C C . ASN A 1 231 ? -19.213 -22.171 35.470 1.00 92.38 231 ASN A C 1
ATOM 1846 O O . ASN A 1 231 ? -18.807 -21.102 35.910 1.00 92.38 231 ASN A O 1
ATOM 1850 N N . GLY A 1 232 ? -19.616 -23.128 36.309 1.00 89.44 232 GLY A N 1
ATOM 1851 C CA . GLY A 1 232 ? -19.424 -23.011 37.764 1.00 89.44 232 GLY A CA 1
ATOM 1852 C C . GLY A 1 232 ? -20.296 -21.971 38.474 1.00 89.44 232 GLY A C 1
A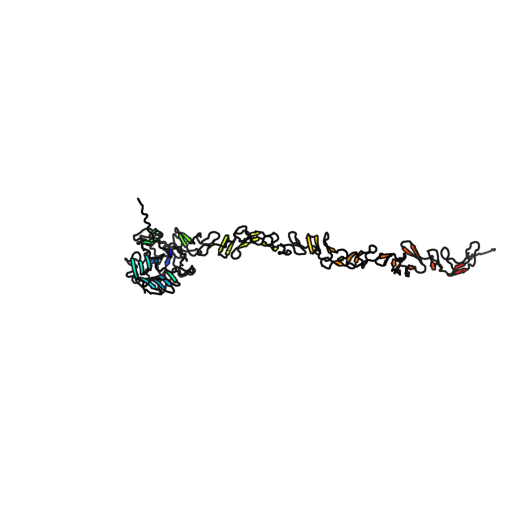TOM 1853 O O . GLY A 1 232 ? -20.026 -21.619 39.623 1.00 89.44 232 GLY A O 1
ATOM 1854 N N . CYS A 1 233 ? -21.355 -21.477 37.831 1.00 90.50 233 CYS A N 1
ATOM 1855 C CA . CYS A 1 233 ? -22.307 -20.603 38.499 1.00 90.50 233 CYS A CA 1
ATOM 1856 C C . CYS A 1 233 ? -23.151 -21.361 39.546 1.00 90.50 233 CYS A C 1
ATOM 1858 O O . CYS A 1 233 ? -23.351 -22.574 39.484 1.00 90.50 233 CYS A O 1
ATOM 1860 N N . THR A 1 234 ? -23.680 -20.619 40.518 1.00 90.31 234 THR A N 1
ATOM 1861 C CA . THR A 1 234 ? -24.713 -21.099 41.452 1.00 90.31 234 THR A CA 1
ATOM 1862 C C . THR A 1 234 ? -26.012 -20.352 41.181 1.00 90.31 234 THR A C 1
ATOM 1864 O O . THR A 1 234 ? -26.043 -19.437 40.359 1.00 90.31 234 THR A O 1
ATOM 1867 N N . THR A 1 235 ? -27.088 -20.696 41.889 1.00 90.81 235 THR A N 1
ATOM 1868 C CA . THR A 1 235 ? -28.328 -19.923 41.804 1.00 90.81 235 THR A CA 1
ATOM 1869 C C . THR A 1 235 ? -28.082 -18.457 42.159 1.00 90.81 235 THR A C 1
ATOM 1871 O O . THR A 1 235 ? -27.576 -18.155 43.245 1.00 90.81 235 THR A O 1
ATOM 1874 N N . CYS A 1 236 ? -28.471 -17.553 41.270 1.00 88.38 236 CYS A N 1
ATOM 1875 C CA . CYS A 1 236 ? -28.390 -16.109 41.463 1.00 88.38 236 CYS A CA 1
ATOM 1876 C C . CYS A 1 236 ? -29.789 -15.495 41.481 1.00 88.38 236 CYS A C 1
ATOM 1878 O O . CYS A 1 236 ? -30.737 -16.046 40.919 1.00 88.38 236 CYS A O 1
ATOM 1880 N N . ASN A 1 237 ? -29.910 -14.365 42.172 1.00 88.19 237 ASN A N 1
ATOM 1881 C CA . ASN A 1 237 ? -31.107 -13.541 42.204 1.00 88.19 237 ASN A CA 1
ATOM 1882 C C . ASN A 1 237 ? -30.674 -12.064 42.338 1.00 88.19 237 ASN A C 1
ATOM 1884 O O . ASN A 1 237 ? -30.077 -11.728 43.366 1.00 88.19 237 ASN A O 1
ATOM 1888 N N . PRO A 1 238 ? -30.944 -11.200 41.345 1.00 89.19 238 PRO A N 1
ATOM 1889 C CA . PRO A 1 238 ? -31.663 -11.504 40.103 1.00 89.19 238 PRO A CA 1
ATOM 1890 C C . PRO A 1 238 ? -30.845 -12.363 39.126 1.00 89.19 238 PRO A C 1
ATOM 1892 O O . PRO A 1 238 ? -29.617 -12.404 39.195 1.00 89.19 238 PRO A O 1
ATOM 1895 N N . GLY A 1 239 ? -31.537 -13.052 38.216 1.00 90.56 239 GLY A N 1
ATOM 1896 C CA . GLY A 1 239 ? -30.918 -13.636 37.026 1.00 90.56 239 GLY A CA 1
ATOM 1897 C C . GLY A 1 239 ? -30.507 -12.549 36.032 1.00 90.56 239 GLY A C 1
ATOM 1898 O O . GLY A 1 239 ? -31.181 -11.527 35.913 1.00 90.56 239 GLY A O 1
ATOM 1899 N N . ILE A 1 240 ? -29.415 -12.767 35.309 1.00 93.50 240 ILE A N 1
ATOM 1900 C CA . ILE A 1 240 ? -28.922 -11.869 34.261 1.00 93.50 240 ILE A CA 1
ATOM 1901 C C . ILE A 1 240 ? -29.641 -12.214 32.959 1.00 93.50 240 ILE A C 1
ATOM 1903 O O . ILE A 1 240 ? -29.633 -13.377 32.554 1.00 93.50 240 ILE A O 1
ATOM 1907 N N . VAL A 1 241 ? -30.249 -11.217 32.312 1.00 93.56 241 VAL A N 1
ATOM 1908 C CA . VAL A 1 241 ? -30.804 -11.346 30.957 1.00 93.56 241 VAL A CA 1
ATOM 1909 C C . VAL A 1 241 ? -29.745 -10.875 29.972 1.00 93.56 241 VAL A C 1
ATOM 1911 O O . VAL A 1 241 ? -29.317 -9.724 30.020 1.00 93.56 241 VAL A O 1
ATOM 1914 N N . TYR A 1 242 ? -29.307 -11.767 29.092 1.00 91.94 242 TYR A N 1
ATOM 1915 C CA . TYR A 1 242 ? -28.224 -11.493 28.160 1.00 91.94 242 TYR A CA 1
ATOM 1916 C C . TYR A 1 242 ? -28.404 -12.297 26.868 1.00 91.94 242 TYR A C 1
ATOM 1918 O O . TYR A 1 242 ? -28.573 -13.513 26.919 1.00 91.94 242 TYR A O 1
ATOM 1926 N N . ASN A 1 243 ? -28.431 -11.622 25.711 1.00 88.31 243 ASN A N 1
ATOM 1927 C CA . ASN A 1 243 ? -28.703 -12.229 24.395 1.00 88.31 243 ASN A CA 1
ATOM 1928 C C . ASN A 1 243 ? -29.932 -13.168 24.380 1.00 88.31 243 ASN A C 1
ATOM 1930 O O . ASN A 1 243 ? -29.921 -14.243 23.782 1.00 88.31 243 ASN A O 1
ATOM 1934 N N . GLY A 1 244 ? -31.002 -12.781 25.087 1.00 89.81 244 GLY A N 1
ATOM 1935 C CA . GLY A 1 244 ? -32.236 -13.570 25.213 1.00 89.81 244 GLY A CA 1
ATOM 1936 C C . GLY A 1 244 ? -32.138 -14.787 26.142 1.00 89.81 244 GLY A C 1
ATOM 1937 O O . GLY A 1 244 ? -33.141 -15.461 26.374 1.00 89.81 244 GLY A O 1
ATOM 1938 N N . GLN A 1 245 ? -30.962 -15.064 26.705 1.00 93.25 245 GLN A N 1
ATOM 1939 C CA . GLN A 1 245 ? -30.762 -16.084 27.726 1.00 93.25 245 GLN A CA 1
ATOM 1940 C C . GLN A 1 245 ? -30.898 -15.481 29.122 1.00 93.25 245 GLN A C 1
ATOM 1942 O O . GLN A 1 245 ? -30.620 -14.305 29.347 1.00 93.25 245 GLN A O 1
ATOM 1947 N N . ILE A 1 246 ? -31.327 -16.311 30.070 1.00 94.19 246 ILE A N 1
ATOM 1948 C CA . ILE A 1 246 ? -31.428 -15.955 31.483 1.00 94.19 246 ILE A CA 1
ATOM 1949 C C . ILE A 1 246 ? -30.499 -16.882 32.248 1.00 94.19 246 ILE A C 1
ATOM 1951 O O . ILE A 1 246 ? -30.718 -18.096 32.233 1.00 94.19 246 ILE A O 1
ATOM 1955 N N . GLY A 1 247 ? -29.504 -16.331 32.936 1.00 95.00 247 GLY A N 1
ATOM 1956 C CA . GLY A 1 247 ? -28.548 -17.138 33.685 1.00 95.00 247 GLY A CA 1
ATOM 1957 C C . GLY A 1 247 ? -27.777 -16.374 34.753 1.00 95.00 247 GLY A C 1
ATOM 1958 O O . GLY A 1 247 ? -28.088 -15.235 35.088 1.00 95.00 247 GLY A O 1
ATOM 1959 N N . CYS A 1 248 ? -26.783 -17.043 35.316 1.00 94.94 248 CYS A N 1
ATOM 1960 C CA . CYS A 1 248 ? -25.942 -16.560 36.395 1.00 94.94 248 CYS A CA 1
ATOM 1961 C C . CYS A 1 248 ? -24.476 -16.565 35.984 1.00 94.94 248 CYS A C 1
ATOM 1963 O O . CYS A 1 248 ? -24.044 -17.378 35.164 1.00 94.94 248 CYS A O 1
ATOM 1965 N N . LEU A 1 249 ? -23.708 -15.688 36.620 1.00 95.19 249 LEU A N 1
ATOM 1966 C CA . LEU A 1 249 ? -22.255 -15.668 36.531 1.00 95.19 249 LEU A CA 1
ATOM 1967 C C . LEU A 1 249 ? -21.631 -16.331 37.766 1.00 95.19 249 LEU A C 1
ATOM 1969 O O . LEU A 1 249 ? -22.246 -16.395 38.837 1.00 95.19 249 LEU A O 1
ATOM 1973 N N . SER A 1 250 ? -20.412 -16.848 37.613 1.00 94.94 250 SER A N 1
ATOM 1974 C CA . SER A 1 250 ? -19.654 -17.446 38.717 1.00 94.94 250 SER A CA 1
ATOM 1975 C C . SER A 1 250 ? -19.299 -16.415 39.794 1.00 94.94 250 SER A C 1
ATOM 1977 O O . SER A 1 250 ? -19.105 -15.235 39.501 1.00 94.94 250 SER A O 1
ATOM 1979 N N . LYS A 1 251 ? -19.215 -16.873 41.050 1.00 93.62 251 LYS A N 1
ATOM 1980 C CA . LYS A 1 251 ? -18.799 -16.069 42.214 1.00 93.62 251 LYS A CA 1
ATOM 1981 C C . LYS A 1 251 ? -17.304 -16.206 42.538 1.00 93.62 251 LYS A C 1
ATOM 1983 O O . LYS A 1 251 ? -16.875 -15.722 43.580 1.00 93.62 251 LYS A O 1
ATOM 1988 N N . GLU A 1 252 ? -16.521 -16.891 41.702 1.00 95.00 252 GLU A N 1
ATOM 1989 C CA . GLU A 1 252 ? -15.068 -16.983 41.891 1.00 95.00 252 GLU A CA 1
ATOM 1990 C C . GLU A 1 252 ? -14.429 -15.585 41.829 1.00 95.00 252 GLU A C 1
ATOM 1992 O O . GLU A 1 252 ? -14.657 -14.805 40.903 1.00 95.00 252 GLU A O 1
ATOM 1997 N N . THR A 1 253 ? -13.630 -15.266 42.846 1.00 93.25 253 THR A N 1
ATOM 1998 C CA . THR A 1 253 ? -13.085 -13.922 43.077 1.00 93.25 253 THR A CA 1
ATOM 1999 C C . THR A 1 253 ? -11.614 -13.801 42.693 1.00 93.25 253 THR A C 1
ATOM 2001 O O . THR A 1 253 ? -11.146 -12.678 42.473 1.00 93.25 253 THR A O 1
ATOM 2004 N N . ASP A 1 254 ? -10.882 -14.917 42.583 1.00 94.62 254 ASP A N 1
ATOM 2005 C CA . ASP A 1 254 ? -9.496 -14.929 42.114 1.00 94.62 254 ASP A CA 1
ATOM 2006 C C . ASP A 1 254 ? -9.465 -14.860 40.583 1.00 94.62 254 ASP A C 1
ATOM 2008 O O . ASP A 1 254 ? -9.849 -15.797 39.884 1.00 94.62 254 ASP A O 1
ATOM 2012 N N . TYR A 1 255 ? -8.981 -13.738 40.053 1.00 95.56 255 TYR A N 1
ATOM 2013 C CA . TYR A 1 255 ? -8.886 -13.500 38.612 1.00 95.56 255 TYR A CA 1
ATOM 2014 C C . TYR A 1 255 ? -7.929 -14.470 37.898 1.00 95.56 255 TYR A C 1
ATOM 2016 O O . TYR A 1 255 ? -7.984 -14.575 36.678 1.00 95.56 255 TYR A O 1
ATOM 2024 N N . ARG A 1 256 ? -7.079 -15.197 38.641 1.00 95.62 256 ARG A N 1
ATOM 2025 C CA . ARG A 1 256 ? -6.152 -16.222 38.116 1.00 95.62 256 ARG A CA 1
ATOM 2026 C C . ARG A 1 256 ? -6.784 -17.610 38.003 1.00 95.62 256 ARG A C 1
ATOM 2028 O O . ARG A 1 256 ? -6.108 -18.584 37.665 1.00 95.62 256 ARG A O 1
ATOM 2035 N N . LYS A 1 257 ? -8.063 -17.725 38.357 1.00 95.69 257 LYS A N 1
ATOM 2036 C CA . LYS A 1 257 ? -8.848 -18.947 38.226 1.00 95.69 257 LYS A CA 1
ATOM 2037 C C . LYS A 1 257 ? -9.936 -18.788 37.183 1.00 95.69 257 LYS A C 1
ATOM 2039 O O . LYS A 1 257 ? -10.445 -17.679 36.988 1.00 95.69 257 LYS A O 1
ATOM 2044 N N . ASP A 1 258 ? -10.314 -19.887 36.548 1.00 95.75 258 ASP A N 1
ATOM 2045 C CA . ASP A 1 258 ? -11.520 -19.960 35.722 1.00 95.75 258 ASP A CA 1
ATOM 2046 C C . ASP A 1 258 ? -12.786 -19.912 36.595 1.00 95.75 258 ASP A C 1
ATOM 2048 O O . ASP A 1 258 ? -12.731 -19.891 37.829 1.00 95.75 258 ASP A O 1
ATOM 2052 N N . SER A 1 259 ? -13.947 -19.846 35.958 1.00 95.38 259 SER A N 1
ATOM 2053 C CA . SER A 1 259 ? -15.245 -19.730 36.624 1.00 95.38 259 SER A CA 1
ATOM 2054 C C . SER A 1 259 ? -15.633 -20.965 37.452 1.00 95.38 259 SER A C 1
ATOM 2056 O O . SER A 1 259 ? -16.519 -20.867 38.305 1.00 95.38 259 SER A O 1
ATOM 2058 N N . LEU A 1 260 ? -14.935 -22.094 37.277 1.00 95.75 260 LEU A N 1
ATOM 2059 C CA . LEU A 1 260 ? -15.052 -23.317 38.080 1.00 95.75 260 LEU A CA 1
ATOM 2060 C C . LEU A 1 260 ? -14.093 -23.340 39.286 1.00 95.75 260 LEU A C 1
ATOM 2062 O O . LEU A 1 260 ? -14.190 -24.238 40.124 1.00 95.75 260 LEU A O 1
ATOM 2066 N N . GLY A 1 261 ? -13.183 -22.368 39.393 1.00 95.25 261 GLY A N 1
ATOM 2067 C CA . GLY A 1 261 ? -12.191 -22.272 40.463 1.00 95.25 261 GLY A CA 1
ATOM 2068 C C . GLY A 1 261 ? -10.881 -23.023 40.189 1.00 95.25 261 GLY A C 1
ATOM 2069 O O . GLY A 1 261 ? -10.059 -23.166 41.106 1.00 95.25 261 GLY A O 1
ATOM 2070 N N . ASN A 1 262 ? -10.657 -23.491 38.957 1.00 95.88 262 ASN A N 1
ATOM 2071 C CA . ASN A 1 262 ? -9.405 -24.122 38.539 1.00 95.88 262 ASN A CA 1
ATOM 2072 C C . ASN A 1 262 ? -8.335 -23.054 38.285 1.00 95.88 262 ASN A C 1
ATOM 2074 O O . ASN A 1 262 ? -8.618 -22.002 37.724 1.00 95.88 262 ASN A O 1
ATOM 2078 N N . THR A 1 263 ? -7.088 -23.314 38.676 1.00 95.56 263 THR A N 1
ATOM 2079 C CA . THR A 1 263 ? -5.964 -22.388 38.457 1.00 95.56 263 THR A CA 1
ATOM 2080 C C . THR A 1 263 ? -5.496 -22.395 37.004 1.00 95.56 263 THR A C 1
ATOM 2082 O O . THR A 1 263 ? -5.164 -23.453 36.468 1.00 95.56 263 THR A O 1
ATOM 2085 N N . CYS A 1 264 ? -5.375 -21.213 36.405 1.00 93.12 264 CYS A N 1
ATOM 2086 C CA . CYS A 1 264 ? -5.030 -21.033 34.999 1.00 93.12 264 CYS A CA 1
ATOM 2087 C C . CYS A 1 264 ? -3.518 -20.934 34.760 1.00 93.12 264 CYS A C 1
ATOM 2089 O O . CYS A 1 264 ? -3.007 -19.864 34.452 1.00 93.12 264 CYS A O 1
ATOM 2091 N N . GLY A 1 265 ? -2.810 -22.063 34.895 1.00 91.94 265 GLY A N 1
ATOM 2092 C CA . GLY A 1 265 ? -1.418 -22.255 34.453 1.00 91.94 265 GLY A CA 1
ATOM 2093 C C . GLY A 1 265 ? -0.502 -21.020 34.527 1.00 91.94 265 GLY A C 1
ATOM 2094 O O . GLY A 1 265 ? -0.347 -20.419 35.586 1.00 91.94 265 GLY A O 1
ATOM 2095 N N . ASN A 1 266 ? 0.112 -20.671 33.390 1.00 93.50 266 ASN A N 1
ATOM 2096 C CA . ASN A 1 266 ? 0.989 -19.502 33.218 1.00 93.50 266 ASN A CA 1
ATOM 2097 C C . ASN A 1 266 ? 0.271 -18.308 32.553 1.00 93.50 266 ASN A C 1
ATOM 2099 O O . ASN A 1 266 ? 0.937 -17.453 31.970 1.00 93.50 266 ASN A O 1
ATOM 2103 N N . CYS A 1 267 ? -1.062 -18.267 32.573 1.00 94.56 267 CYS A N 1
ATOM 2104 C CA . CYS A 1 267 ? -1.807 -17.170 31.958 1.00 94.56 267 CYS A CA 1
ATOM 2105 C C . CYS A 1 267 ? -1.593 -15.873 32.754 1.00 94.56 267 CYS A C 1
ATOM 2107 O O . CYS A 1 267 ? -1.452 -15.913 33.980 1.00 94.56 267 CYS A O 1
ATOM 2109 N N . ILE A 1 268 ? -1.598 -14.715 32.082 1.00 89.19 268 ILE A N 1
ATOM 2110 C CA . ILE A 1 268 ? -1.507 -13.414 32.773 1.00 89.19 268 ILE A CA 1
ATOM 2111 C C . ILE A 1 268 ? -2.741 -13.199 33.669 1.00 89.19 268 ILE A C 1
ATOM 2113 O O . ILE A 1 268 ? -2.639 -12.643 34.765 1.00 89.19 268 ILE A O 1
ATOM 2117 N N . GLY A 1 269 ? -3.903 -13.674 33.211 1.00 89.12 269 GLY A N 1
ATOM 2118 C CA . GLY A 1 269 ? -5.182 -13.600 33.911 1.00 89.12 269 GLY A CA 1
ATOM 2119 C C . GLY A 1 269 ? -5.850 -14.957 34.107 1.00 89.12 269 GLY A C 1
ATOM 2120 O O . GLY A 1 269 ? -5.276 -15.878 34.689 1.00 89.12 269 GLY A O 1
ATOM 2121 N N . SER A 1 270 ? -7.092 -15.058 33.637 1.00 94.25 270 SER A N 1
ATOM 2122 C CA . SER A 1 270 ? -7.874 -16.295 33.680 1.00 94.25 270 SER A CA 1
ATOM 2123 C C . SER A 1 270 ? -7.718 -17.104 32.384 1.00 94.25 270 SER A C 1
ATOM 2125 O O . SER A 1 270 ? -6.971 -16.750 31.469 1.00 94.25 270 SER A O 1
ATOM 2127 N N . CYS A 1 271 ? -8.445 -18.209 32.312 1.00 94.62 271 CYS A N 1
ATOM 2128 C CA . CYS A 1 271 ? -8.479 -19.140 31.205 1.00 94.62 271 CYS A CA 1
ATOM 2129 C C . CYS A 1 271 ? -9.882 -19.721 31.050 1.00 94.62 271 CYS A C 1
ATOM 2131 O O . CYS A 1 271 ? -10.648 -19.792 32.009 1.00 94.62 271 CYS A O 1
ATOM 2133 N N . VAL A 1 272 ? -10.197 -20.189 29.846 1.00 94.12 272 VAL A N 1
ATOM 2134 C CA . VAL A 1 272 ? -11.394 -20.990 29.568 1.00 94.12 272 VAL A CA 1
ATOM 2135 C C . VAL A 1 272 ? -10.927 -22.331 29.036 1.00 94.12 272 VAL A C 1
ATOM 2137 O O . VAL A 1 272 ? -10.210 -22.374 28.044 1.00 94.12 272 VAL A O 1
ATOM 2140 N N . ASN A 1 273 ? -11.290 -23.435 29.694 1.00 90.25 273 ASN A N 1
ATOM 2141 C CA . ASN A 1 273 ? -10.882 -24.785 29.277 1.00 90.25 273 ASN A CA 1
ATOM 2142 C C . ASN A 1 273 ? -9.352 -24.928 29.066 1.00 90.25 273 ASN A C 1
ATOM 2144 O O . ASN A 1 273 ? -8.915 -25.545 28.098 1.00 90.25 273 ASN A O 1
ATOM 2148 N N . ASN A 1 274 ? -8.537 -24.354 29.964 1.00 90.50 274 ASN A N 1
ATOM 2149 C CA . ASN A 1 274 ? -7.065 -24.255 29.875 1.00 90.50 274 ASN A CA 1
ATOM 2150 C C . ASN A 1 274 ? -6.502 -23.355 28.756 1.00 90.50 274 ASN A C 1
ATOM 2152 O O . ASN A 1 274 ? -5.291 -23.348 28.542 1.00 90.50 274 ASN A O 1
ATOM 2156 N N . ILE A 1 275 ? -7.332 -22.575 28.063 1.00 92.19 275 ILE A N 1
ATOM 2157 C CA . ILE A 1 275 ? -6.882 -21.589 27.073 1.00 92.19 275 ILE A CA 1
ATOM 2158 C C . ILE A 1 275 ? -6.728 -20.240 27.765 1.00 92.19 275 ILE A C 1
ATOM 2160 O O . ILE A 1 275 ? -7.700 -19.719 28.310 1.00 92.19 275 ILE A O 1
ATOM 2164 N N . CYS A 1 276 ? -5.516 -19.683 27.758 1.00 95.62 276 CYS A N 1
ATOM 2165 C CA . CYS A 1 276 ? -5.254 -18.362 28.323 1.00 95.62 276 CYS A CA 1
ATOM 2166 C C . CYS A 1 276 ? -6.003 -17.274 27.554 1.00 95.62 276 CYS A C 1
ATOM 2168 O O . CYS A 1 276 ? -6.021 -17.276 26.324 1.00 95.62 276 CYS A O 1
ATOM 2170 N N . LEU A 1 277 ? -6.573 -16.314 28.280 1.00 95.44 277 LEU A N 1
ATOM 2171 C CA . LEU A 1 277 ? -7.258 -15.157 27.697 1.00 95.44 277 LEU A CA 1
ATOM 2172 C C . LEU A 1 277 ? -6.276 -14.040 27.322 1.00 95.44 277 LEU A C 1
ATOM 2174 O O . LEU A 1 277 ? -6.506 -12.869 27.604 1.00 95.44 277 LEU A O 1
ATOM 2178 N N . ASP A 1 278 ? -5.183 -14.412 26.662 1.00 92.81 278 ASP A N 1
ATOM 2179 C CA . ASP A 1 278 ? -4.169 -13.486 26.170 1.00 92.81 278 ASP A CA 1
ATOM 2180 C C . ASP A 1 278 ? -4.434 -13.250 24.677 1.00 92.81 278 ASP A C 1
ATOM 2182 O O . ASP A 1 278 ? -4.265 -14.149 23.852 1.00 92.81 278 ASP A O 1
ATOM 2186 N N . CYS A 1 279 ? -4.920 -12.059 24.316 1.00 93.94 279 CYS A N 1
ATOM 2187 C CA . CYS A 1 279 ? -5.293 -11.779 22.932 1.00 93.94 279 CYS A CA 1
ATOM 2188 C C . CYS A 1 279 ? -4.052 -11.540 22.064 1.00 93.94 279 CYS A C 1
ATOM 2190 O O . CYS A 1 279 ? -3.393 -10.509 22.186 1.00 93.94 279 CYS A O 1
ATOM 2192 N N . LEU A 1 280 ? -3.753 -12.485 21.170 1.00 92.88 280 LEU A N 1
ATOM 2193 C CA . LEU A 1 280 ? -2.600 -12.426 20.261 1.00 92.88 280 LEU A CA 1
ATOM 2194 C C . LEU A 1 280 ? -2.946 -11.879 18.869 1.00 92.88 280 LEU A C 1
ATOM 2196 O O . LEU A 1 280 ? -2.123 -11.957 17.959 1.00 92.88 280 LEU A O 1
ATOM 2200 N N . CYS A 1 281 ? -4.157 -11.355 18.690 1.00 92.56 281 CYS A N 1
ATOM 2201 C CA . CYS A 1 281 ? -4.613 -10.863 17.399 1.00 92.56 281 CYS A CA 1
ATOM 2202 C C . CYS A 1 281 ? -3.910 -9.566 17.002 1.00 92.56 281 CYS A C 1
ATOM 2204 O O . CYS A 1 281 ? -3.770 -8.660 17.824 1.00 92.56 281 CYS A O 1
ATOM 2206 N N . SER A 1 282 ? -3.552 -9.435 15.723 1.00 88.88 282 SER A N 1
ATOM 2207 C CA . SER A 1 282 ? -2.933 -8.216 15.169 1.00 88.88 282 SER A CA 1
ATOM 2208 C C . SER A 1 282 ? -3.792 -6.957 15.340 1.00 88.88 282 SER A C 1
ATOM 2210 O O . SER A 1 282 ? -3.274 -5.847 15.394 1.00 88.88 282 SER A O 1
ATOM 2212 N N . ILE A 1 283 ? -5.106 -7.139 15.476 1.00 86.56 283 ILE A N 1
ATOM 2213 C CA . ILE A 1 283 ? -6.102 -6.079 15.679 1.00 86.56 283 ILE A CA 1
ATOM 2214 C C . ILE A 1 283 ? -6.395 -5.808 17.162 1.00 86.56 283 ILE A C 1
ATOM 2216 O O . ILE A 1 283 ? -7.288 -5.036 17.505 1.00 86.56 283 ILE A O 1
ATOM 2220 N N . TYR A 1 284 ? -5.663 -6.490 18.045 1.00 92.75 284 TYR A N 1
ATOM 2221 C CA . TYR A 1 284 ? -5.736 -6.398 19.498 1.00 92.75 284 TYR A CA 1
ATOM 2222 C C . TYR A 1 284 ? -7.117 -6.674 20.117 1.00 92.75 284 TYR A C 1
ATOM 2224 O O . TYR A 1 284 ? -7.367 -6.270 21.251 1.00 92.75 284 TYR A O 1
ATOM 2232 N N . THR A 1 285 ? -8.018 -7.367 19.417 1.00 94.50 285 THR A N 1
ATOM 2233 C CA . THR A 1 285 ? -9.335 -7.750 19.939 1.00 94.50 285 THR A CA 1
ATOM 2234 C C . THR A 1 285 ? -9.666 -9.203 19.622 1.00 94.50 285 THR A C 1
ATOM 2236 O O . THR A 1 285 ? -9.473 -9.681 18.501 1.00 94.50 285 THR A O 1
ATOM 2239 N N . CYS A 1 286 ? -10.147 -9.911 20.636 1.00 95.88 286 CYS A N 1
ATOM 2240 C CA . CYS A 1 286 ? -10.473 -11.326 20.612 1.00 95.88 286 CYS A CA 1
ATOM 2241 C C . CYS A 1 286 ? -11.884 -11.551 21.161 1.00 95.88 286 CYS A C 1
ATOM 2243 O O . CYS A 1 286 ? -12.367 -10.781 21.989 1.00 95.88 286 CYS A O 1
ATOM 2245 N N . GLU A 1 287 ? -12.550 -12.607 20.717 1.00 95.75 287 GLU A N 1
ATOM 2246 C CA . GLU A 1 287 ? -13.865 -13.033 21.187 1.00 95.75 287 GLU A CA 1
ATOM 2247 C C . GLU A 1 287 ? -13.824 -14.512 21.591 1.00 95.75 287 GLU A C 1
ATOM 2249 O O . GLU A 1 287 ? -13.181 -15.339 20.939 1.00 95.75 287 GLU A O 1
ATOM 2254 N N . LEU A 1 288 ? -14.506 -14.842 22.684 1.00 93.19 288 LEU A N 1
ATOM 2255 C CA . LEU A 1 288 ? -14.753 -16.200 23.135 1.00 93.19 288 LEU A CA 1
ATOM 2256 C C . LEU A 1 288 ? -15.974 -16.760 22.418 1.00 93.19 288 LEU A C 1
ATOM 2258 O O . LEU A 1 288 ? -17.097 -16.305 22.623 1.00 93.19 288 LEU A O 1
ATOM 2262 N N . TYR A 1 289 ? -15.762 -17.809 21.632 1.00 89.88 289 TYR A N 1
ATOM 2263 C CA . TYR A 1 289 ? -16.830 -18.531 20.957 1.00 89.88 289 TYR A CA 1
ATOM 2264 C C . TYR A 1 289 ? -16.654 -20.032 21.184 1.00 89.88 289 TYR A C 1
ATOM 2266 O O . TYR A 1 289 ? -15.612 -20.604 20.873 1.00 89.88 289 TYR A O 1
ATOM 2274 N N . ASN A 1 290 ? -17.664 -20.680 21.775 1.00 88.38 290 ASN A N 1
ATOM 2275 C CA . ASN A 1 290 ? -17.632 -22.105 22.140 1.00 88.38 290 ASN A CA 1
ATOM 2276 C C . ASN A 1 290 ? -16.401 -22.519 22.974 1.00 88.38 290 ASN A C 1
ATOM 2278 O O . ASN A 1 290 ? -15.886 -23.628 22.841 1.00 88.38 290 ASN A O 1
ATOM 2282 N N . GLY A 1 291 ? -15.927 -21.627 23.850 1.00 86.31 291 GLY A N 1
ATOM 2283 C CA . GLY A 1 291 ? -14.776 -21.884 24.718 1.00 86.31 291 GLY A CA 1
ATOM 2284 C C . GLY A 1 291 ? -13.419 -21.846 24.013 1.00 86.31 291 GLY A C 1
ATOM 2285 O O . GLY A 1 291 ? -12.439 -22.283 24.610 1.00 86.31 291 GLY A O 1
ATOM 2286 N N . LEU A 1 292 ? -13.364 -21.339 22.779 1.00 90.00 292 LEU A N 1
ATOM 2287 C CA . LEU A 1 292 ? -12.145 -21.025 22.036 1.00 90.00 292 LEU A CA 1
ATOM 2288 C C . LEU A 1 292 ? -12.035 -19.504 21.857 1.00 90.00 292 LEU A C 1
ATOM 2290 O O . LEU A 1 292 ? -13.049 -18.810 21.787 1.00 90.00 292 LEU A O 1
ATOM 2294 N N . ALA A 1 293 ? -10.806 -18.995 21.793 1.00 91.81 293 ALA A N 1
ATOM 2295 C CA . ALA A 1 293 ? -10.511 -17.589 21.538 1.00 91.81 293 ALA A CA 1
ATOM 2296 C C . ALA A 1 293 ? -10.224 -17.367 20.046 1.00 91.81 293 ALA A C 1
ATOM 2298 O O . ALA A 1 293 ? -9.332 -18.008 19.495 1.00 91.81 293 ALA A O 1
ATOM 2299 N N . TYR A 1 294 ? -10.949 -16.444 19.414 1.00 93.94 294 TYR A N 1
ATOM 2300 C CA . TYR A 1 294 ? -10.764 -16.057 18.011 1.00 93.94 294 TYR A CA 1
ATOM 2301 C C . TYR A 1 294 ? -10.551 -14.553 17.888 1.00 93.94 294 TYR A C 1
ATOM 2303 O O . TYR A 1 294 ? -11.005 -13.799 18.745 1.00 93.94 294 TYR A O 1
ATOM 2311 N N . CYS A 1 295 ? -9.926 -14.088 16.806 1.00 94.88 295 CYS A N 1
ATOM 2312 C CA . CYS A 1 295 ? -9.876 -12.655 16.523 1.00 94.88 295 CYS A CA 1
ATOM 2313 C C . CYS A 1 295 ? -11.274 -12.105 16.235 1.00 94.88 295 CYS A C 1
ATOM 2315 O O . CYS A 1 295 ? -12.006 -12.656 15.409 1.00 94.88 295 CYS A O 1
ATOM 2317 N N . LYS A 1 296 ? -11.649 -11.000 16.893 1.00 93.31 296 LYS A N 1
ATOM 2318 C CA . LYS A 1 296 ? -12.932 -10.332 16.636 1.00 93.31 296 LYS A CA 1
ATOM 2319 C C . LYS A 1 296 ? -12.815 -9.446 15.404 1.00 93.31 296 LYS A C 1
ATOM 2321 O O . LYS A 1 296 ? -12.574 -8.247 15.498 1.00 93.31 296 LYS A O 1
ATOM 2326 N N . CYS A 1 297 ? -12.964 -10.063 14.243 1.00 90.81 297 CYS A N 1
ATOM 2327 C CA . CYS A 1 297 ? -12.770 -9.380 12.978 1.00 90.81 297 CYS A CA 1
ATOM 2328 C C . CYS A 1 297 ? -14.007 -8.555 12.561 1.00 90.81 297 CYS A C 1
ATOM 2330 O O . CYS A 1 297 ? -15.141 -8.965 12.830 1.00 90.81 297 CYS A O 1
ATOM 2332 N N . PRO A 1 298 ? -13.820 -7.394 11.907 1.00 85.00 298 PRO A N 1
ATOM 2333 C CA . PRO A 1 298 ? -14.907 -6.605 11.334 1.00 85.00 298 PRO A CA 1
ATOM 2334 C C . PRO A 1 298 ? -15.768 -7.369 10.327 1.00 85.00 298 PRO A C 1
ATOM 2336 O O . PRO A 1 298 ? -15.325 -8.328 9.690 1.00 85.00 298 PRO A O 1
ATOM 2339 N N . VAL A 1 299 ? -17.001 -6.896 10.135 1.00 83.88 299 VAL A N 1
ATOM 2340 C CA . VAL A 1 299 ? -17.934 -7.467 9.156 1.00 83.88 299 VAL A CA 1
ATOM 2341 C C . VAL A 1 299 ? -17.277 -7.506 7.771 1.00 83.88 299 VAL A C 1
ATOM 2343 O O . VAL A 1 299 ? -16.756 -6.500 7.297 1.00 83.88 299 VAL A O 1
ATOM 2346 N N . GLY A 1 300 ? -17.297 -8.678 7.133 1.00 84.62 300 GLY A N 1
ATOM 2347 C CA . GLY A 1 300 ? -16.708 -8.902 5.809 1.00 84.62 300 GLY A CA 1
ATOM 2348 C C . GLY A 1 300 ? -15.295 -9.488 5.817 1.00 84.62 300 GLY A C 1
ATOM 2349 O O . GLY A 1 300 ? -14.862 -9.949 4.770 1.00 84.62 300 GLY A O 1
ATOM 2350 N N . SER A 1 301 ? -14.611 -9.545 6.963 1.00 89.88 301 SER A N 1
ATOM 2351 C CA . SER A 1 301 ? -13.335 -10.267 7.110 1.00 89.88 301 SER A CA 1
ATOM 2352 C C . SER A 1 301 ? -13.525 -11.656 7.716 1.00 89.88 301 SER A C 1
ATOM 2354 O O . SER A 1 301 ? -14.484 -11.907 8.451 1.00 89.88 301 SER A O 1
ATOM 2356 N N . THR A 1 302 ? -12.608 -12.572 7.408 1.00 88.19 302 THR A N 1
ATOM 2357 C CA . THR A 1 302 ? -12.585 -13.916 7.987 1.00 88.19 302 THR A CA 1
ATOM 2358 C C . THR A 1 302 ? -11.597 -13.979 9.151 1.00 88.19 302 THR A C 1
ATOM 2360 O O . THR A 1 302 ? -10.424 -13.641 8.969 1.00 88.19 302 THR A O 1
ATOM 2363 N N . PRO A 1 303 ? -12.036 -14.412 10.347 1.00 88.50 303 PRO A N 1
ATOM 2364 C CA . PRO A 1 303 ? -11.137 -14.599 11.473 1.00 88.50 303 PRO A CA 1
ATOM 2365 C C . PRO A 1 303 ? -10.259 -15.833 11.282 1.00 88.50 303 PRO A C 1
ATOM 2367 O O . PRO A 1 303 ? -10.744 -16.922 10.975 1.00 88.50 303 PRO A O 1
ATOM 2370 N N . THR A 1 304 ? -8.962 -15.664 11.522 1.00 83.06 304 THR A N 1
ATOM 2371 C CA . THR A 1 304 ? -8.027 -16.760 11.800 1.00 83.06 304 THR A CA 1
ATOM 2372 C C . THR A 1 304 ? -7.684 -16.764 13.298 1.00 83.06 304 THR A C 1
ATOM 2374 O O . THR A 1 304 ? -8.171 -15.925 14.058 1.00 83.06 304 THR A O 1
ATOM 2377 N N . GLU A 1 305 ? -6.853 -17.703 13.758 1.00 82.44 305 GLU A N 1
ATOM 2378 C CA . GLU A 1 305 ? -6.429 -17.755 15.170 1.00 82.44 305 GLU A CA 1
ATOM 2379 C C . GLU A 1 305 ? -5.608 -16.528 15.611 1.00 82.44 305 GLU A C 1
ATOM 2381 O O . GLU A 1 305 ? -5.543 -16.240 16.804 1.00 82.44 305 GLU A O 1
ATOM 2386 N N . LYS A 1 306 ? -4.957 -15.817 14.678 1.00 88.00 306 LYS A N 1
ATOM 2387 C CA . LYS A 1 306 ? -4.036 -14.707 14.998 1.00 88.00 306 LYS A CA 1
ATOM 2388 C C . LYS A 1 306 ? -4.290 -13.422 14.217 1.00 88.00 306 LYS A C 1
ATOM 2390 O O . LYS A 1 306 ? -3.778 -12.367 14.583 1.00 88.00 306 LYS A O 1
ATOM 2395 N N . GLU A 1 307 ? -5.048 -13.490 13.132 1.00 90.19 307 GLU A N 1
ATOM 2396 C CA . GLU A 1 307 ? -5.152 -12.402 12.162 1.00 90.19 307 GLU A CA 1
ATOM 2397 C C . GLU A 1 307 ? -6.561 -12.335 11.567 1.00 90.19 307 GLU A C 1
ATOM 2399 O O . GLU A 1 307 ? -7.290 -13.331 11.537 1.00 90.19 307 GLU A O 1
ATOM 2404 N N . CYS A 1 308 ? -6.934 -11.166 11.059 1.00 89.56 308 CYS A N 1
ATOM 2405 C CA . CYS A 1 308 ? -8.135 -10.989 10.254 1.00 89.56 308 CYS A CA 1
ATOM 2406 C C . CYS A 1 308 ? -7.720 -10.845 8.797 1.00 89.56 308 CYS A C 1
ATOM 2408 O O . CYS A 1 308 ? -6.935 -9.956 8.475 1.00 89.56 308 CYS A O 1
ATOM 2410 N N . THR A 1 309 ? -8.248 -11.699 7.926 1.00 90.50 309 THR A N 1
ATOM 2411 C CA . THR A 1 309 ? -7.999 -11.605 6.486 1.00 90.50 309 THR A CA 1
ATOM 2412 C C . THR A 1 309 ? -9.222 -11.023 5.793 1.00 90.50 309 THR A C 1
ATOM 2414 O O . THR A 1 309 ? -10.361 -11.411 6.072 1.00 90.50 309 THR A O 1
ATOM 2417 N N . CYS A 1 310 ? -8.999 -10.054 4.911 1.00 90.88 310 CYS A N 1
ATOM 2418 C CA . CYS A 1 310 ? -10.047 -9.545 4.039 1.00 90.88 310 CYS A CA 1
ATOM 2419 C C . CYS A 1 310 ? -10.177 -10.446 2.797 1.00 90.88 310 CYS A C 1
ATOM 2421 O O . CYS A 1 310 ? -9.193 -11.068 2.395 1.00 90.88 310 CYS A O 1
ATOM 2423 N N . PRO A 1 311 ? -11.375 -10.543 2.195 1.00 91.12 311 PRO A N 1
ATOM 2424 C CA . PRO A 1 311 ? -11.553 -11.139 0.877 1.00 91.12 311 PRO A CA 1
ATOM 2425 C C . PRO A 1 311 ? -10.652 -10.476 -0.171 1.00 91.12 311 PRO A C 1
ATOM 2427 O O . PRO A 1 311 ? -10.288 -9.309 -0.015 1.00 91.12 311 PRO A O 1
ATOM 2430 N N . ASP A 1 312 ? -10.361 -11.194 -1.258 1.00 89.00 312 ASP A N 1
ATOM 2431 C CA . ASP A 1 312 ? -9.578 -10.674 -2.385 1.00 89.00 312 ASP A CA 1
ATOM 2432 C C . ASP A 1 312 ? -10.074 -9.286 -2.830 1.00 89.00 312 ASP A C 1
ATOM 2434 O O . ASP A 1 312 ? -11.282 -9.017 -2.855 1.00 89.00 312 ASP A O 1
ATOM 2438 N N . LYS A 1 313 ? -9.135 -8.417 -3.232 1.00 91.06 313 LYS A N 1
ATOM 2439 C CA . LYS A 1 313 ? -9.353 -7.005 -3.612 1.00 91.06 313 LYS A CA 1
ATOM 2440 C C . LYS A 1 313 ? -9.766 -6.060 -2.484 1.00 91.06 313 LYS A C 1
ATOM 2442 O O . LYS A 1 313 ? -10.090 -4.904 -2.764 1.00 91.06 313 LYS A O 1
ATOM 2447 N N . LEU A 1 314 ? -9.758 -6.513 -1.236 1.00 93.25 314 LEU A N 1
ATOM 2448 C CA . LEU A 1 314 ? -9.935 -5.653 -0.075 1.00 93.25 314 LEU A CA 1
ATOM 2449 C C . LEU A 1 314 ? -8.702 -5.734 0.833 1.00 93.25 314 LEU A C 1
ATOM 2451 O O . LEU A 1 314 ? -8.092 -6.792 0.963 1.00 93.25 314 LEU A O 1
ATOM 2455 N N . TYR A 1 315 ? -8.376 -4.638 1.510 1.00 90.38 315 TYR A N 1
ATOM 2456 C CA . TYR A 1 315 ? -7.329 -4.589 2.527 1.00 90.38 315 TYR A CA 1
ATOM 2457 C C . TYR A 1 315 ? -7.892 -4.151 3.871 1.00 90.38 315 TYR A C 1
ATOM 2459 O O . TYR A 1 315 ? -8.936 -3.502 3.966 1.00 90.38 315 TYR A O 1
ATOM 2467 N N . PHE A 1 316 ? -7.193 -4.531 4.932 1.00 84.75 316 PHE A N 1
ATOM 2468 C CA . PHE A 1 316 ? -7.651 -4.309 6.289 1.00 84.75 316 PHE A CA 1
ATOM 2469 C C . PHE A 1 316 ? -7.178 -2.957 6.835 1.00 84.75 316 PHE A C 1
ATOM 2471 O O . PHE A 1 316 ? -5.978 -2.726 6.962 1.00 84.75 316 PHE A O 1
ATOM 2478 N N . THR A 1 317 ? -8.106 -2.080 7.229 1.00 80.50 317 THR A N 1
ATOM 2479 C CA . THR A 1 317 ? -7.772 -0.746 7.773 1.00 80.50 317 THR A CA 1
ATOM 2480 C C . THR A 1 317 ? -7.612 -0.694 9.291 1.00 80.50 317 THR A C 1
ATOM 2482 O O . THR A 1 317 ? -7.428 0.381 9.857 1.00 80.50 317 THR A O 1
ATOM 2485 N N . GLY A 1 318 ? -7.725 -1.826 9.988 1.00 74.88 318 GLY A N 1
ATOM 2486 C CA . GLY A 1 318 ? -7.863 -1.851 11.450 1.00 74.88 318 GLY A CA 1
ATOM 2487 C C . GLY A 1 318 ? -9.315 -1.965 11.912 1.00 74.88 318 GLY A C 1
ATOM 2488 O O . GLY A 1 318 ? -9.582 -2.549 12.959 1.00 74.88 318 GLY A O 1
ATOM 2489 N N . ILE A 1 319 ? -10.254 -1.422 11.128 1.00 73.69 319 ILE A N 1
ATOM 2490 C CA . ILE A 1 319 ? -11.668 -1.276 11.517 1.00 73.69 319 ILE A CA 1
ATOM 2491 C C . ILE A 1 319 ? -12.607 -1.886 10.473 1.00 73.69 319 ILE A C 1
ATOM 2493 O O . ILE A 1 319 ? -13.690 -2.350 10.819 1.00 73.69 319 ILE A O 1
ATOM 2497 N N . SER A 1 320 ? -12.212 -1.916 9.200 1.00 81.69 320 SER A N 1
ATOM 2498 C CA . SER A 1 320 ? -13.011 -2.511 8.127 1.00 81.69 320 SER A CA 1
ATOM 2499 C C . SER A 1 320 ? -12.124 -3.022 6.992 1.00 81.69 320 SER A C 1
ATOM 2501 O O . SER A 1 320 ? -10.924 -2.747 6.964 1.00 81.69 320 SER A O 1
ATOM 2503 N N . CYS A 1 321 ? -12.712 -3.791 6.080 1.00 88.12 321 CYS A N 1
ATOM 2504 C CA . CYS A 1 321 ? -12.083 -4.126 4.810 1.00 88.12 321 CYS A CA 1
ATOM 2505 C C . CYS A 1 321 ? -12.449 -3.055 3.781 1.00 88.12 321 CYS A C 1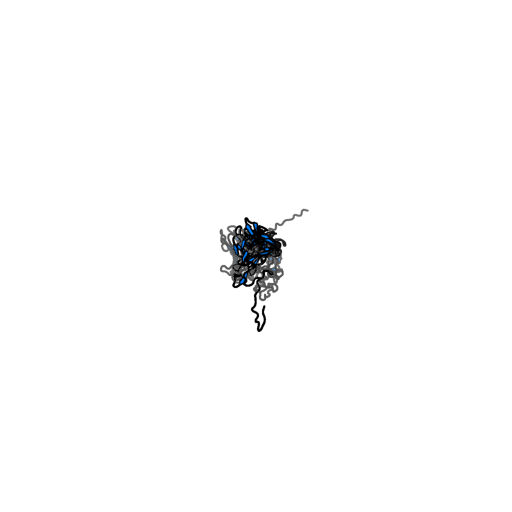
ATOM 2507 O O . CYS A 1 321 ? -13.623 -2.914 3.436 1.00 88.12 321 CYS A O 1
ATOM 2509 N N . GLU A 1 322 ? -11.462 -2.311 3.298 1.00 90.50 322 GLU A N 1
ATOM 2510 C CA . GLU A 1 322 ? -11.642 -1.301 2.255 1.00 90.50 322 GLU A CA 1
ATOM 2511 C C . GLU A 1 322 ? -11.151 -1.814 0.906 1.00 90.50 322 GLU A C 1
ATOM 2513 O O . GLU A 1 322 ? -10.304 -2.699 0.842 1.00 90.50 322 GLU A O 1
ATOM 2518 N N . ALA A 1 323 ? -11.698 -1.278 -0.184 1.00 93.62 323 ALA A N 1
ATOM 2519 C CA . ALA A 1 323 ? -11.311 -1.701 -1.522 1.00 93.62 323 ALA A CA 1
ATOM 2520 C C . ALA A 1 323 ? -9.875 -1.288 -1.854 1.00 93.62 323 ALA A C 1
ATOM 2522 O O . ALA A 1 323 ? -9.475 -0.148 -1.619 1.00 93.62 323 ALA A O 1
ATOM 2523 N N . CYS A 1 324 ? -9.129 -2.215 -2.451 1.00 95.25 324 CYS A N 1
ATOM 2524 C CA . CYS A 1 324 ? -7.859 -1.924 -3.097 1.00 95.25 324 CYS A CA 1
ATOM 2525 C C . CYS A 1 324 ? -8.036 -0.936 -4.256 1.00 95.25 324 CYS A C 1
ATOM 2527 O O . CYS A 1 324 ? -9.146 -0.727 -4.761 1.00 95.25 324 CYS A O 1
ATOM 2529 N N . ASN A 1 325 ? -6.922 -0.372 -4.734 1.00 95.25 325 ASN A N 1
ATOM 2530 C CA . ASN A 1 325 ? -6.912 0.279 -6.039 1.00 95.25 325 ASN A CA 1
ATOM 2531 C C . ASN A 1 325 ? -7.497 -0.678 -7.097 1.00 95.25 325 ASN A C 1
ATOM 2533 O O . ASN A 1 325 ? -7.249 -1.883 -7.060 1.00 95.25 325 ASN A O 1
ATOM 2537 N N . LEU A 1 326 ? -8.279 -0.138 -8.035 1.00 95.94 326 LEU A N 1
ATOM 2538 C CA . LEU A 1 326 ? -8.973 -0.902 -9.075 1.00 95.94 326 LEU A CA 1
ATOM 2539 C C . LEU A 1 326 ? -8.035 -1.762 -9.940 1.00 95.94 326 LEU A C 1
ATOM 2541 O O . LEU A 1 326 ? -8.508 -2.700 -10.574 1.00 95.94 326 LEU A O 1
ATOM 2545 N N . GLU A 1 327 ? -6.739 -1.449 -9.975 1.00 96.81 327 GLU A N 1
ATOM 2546 C CA . GLU A 1 327 ? -5.714 -2.178 -10.733 1.00 96.81 327 GLU A CA 1
ATOM 2547 C C . GLU A 1 327 ? -5.096 -3.370 -9.973 1.00 96.81 327 GLU A C 1
ATOM 2549 O O . GLU A 1 327 ? -4.359 -4.166 -10.560 1.00 96.81 327 GLU A O 1
ATOM 2554 N N . CYS A 1 328 ? -5.403 -3.518 -8.681 1.00 97.06 328 CYS A N 1
ATOM 2555 C CA . CYS A 1 328 ? -4.797 -4.507 -7.789 1.00 97.06 328 CYS A CA 1
ATOM 2556 C C . CYS A 1 328 ? -5.696 -5.727 -7.567 1.00 97.06 328 CYS A C 1
ATOM 2558 O O . CYS A 1 328 ? -6.891 -5.595 -7.288 1.00 97.06 328 CYS A O 1
ATOM 2560 N N . SER A 1 329 ? -5.120 -6.928 -7.641 1.00 95.31 329 SER A N 1
ATOM 2561 C CA . SER A 1 329 ? -5.782 -8.162 -7.197 1.00 95.31 329 SER A CA 1
ATOM 2562 C C . SER A 1 329 ? -5.700 -8.313 -5.674 1.00 95.31 329 SER A C 1
ATOM 2564 O O . SER A 1 329 ? -6.668 -8.756 -5.052 1.00 95.31 329 SER A O 1
ATOM 2566 N N . SER A 1 330 ? -4.590 -7.873 -5.076 1.00 94.50 330 SER A N 1
ATOM 2567 C CA . SER A 1 330 ? -4.361 -7.791 -3.631 1.00 94.50 330 SER A CA 1
ATOM 2568 C C . SER A 1 330 ? -3.563 -6.531 -3.276 1.00 94.50 330 SER A C 1
ATOM 2570 O O . SER A 1 330 ? -2.814 -5.985 -4.094 1.00 94.50 330 SER A O 1
ATOM 2572 N N . CYS A 1 331 ? -3.752 -6.019 -2.060 1.00 94.00 331 CYS A N 1
ATOM 2573 C CA . CYS A 1 331 ? -3.061 -4.828 -1.581 1.00 94.00 331 CYS A CA 1
ATOM 2574 C C . CYS A 1 331 ? -2.941 -4.825 -0.049 1.00 94.00 331 CYS A C 1
ATOM 2576 O O . CYS A 1 331 ? -3.766 -5.412 0.652 1.00 94.00 331 CYS A O 1
ATOM 2578 N N . LEU A 1 332 ? -1.934 -4.113 0.467 1.00 90.25 332 LEU A N 1
ATOM 2579 C CA . LEU A 1 332 ? -1.743 -3.884 1.909 1.00 90.25 332 LEU A CA 1
ATOM 2580 C C . LEU A 1 332 ? -2.437 -2.609 2.389 1.00 90.25 332 LEU A C 1
ATOM 2582 O O . LEU A 1 332 ? -2.830 -2.502 3.549 1.00 90.25 332 LEU A O 1
ATOM 2586 N N . SER A 1 333 ? -2.540 -1.621 1.503 1.00 90.75 333 SER A N 1
ATOM 2587 C CA . SER A 1 333 ? -3.180 -0.334 1.752 1.00 90.75 333 SER A CA 1
ATOM 2588 C C . SER A 1 333 ? -3.753 0.236 0.456 1.00 90.75 333 SER A C 1
ATOM 2590 O O . SER A 1 333 ? -3.447 -0.262 -0.630 1.00 90.75 333 SER A O 1
ATOM 2592 N N . LEU A 1 334 ? -4.527 1.323 0.554 1.00 89.31 334 LEU A N 1
ATOM 2593 C CA . LEU A 1 334 ? -5.029 2.063 -0.612 1.00 89.31 334 LEU A CA 1
ATOM 2594 C C . LEU A 1 334 ? -3.909 2.477 -1.583 1.00 89.31 334 LEU A C 1
ATOM 2596 O O . LEU A 1 334 ? -4.131 2.544 -2.790 1.00 89.31 334 LEU A O 1
ATOM 2600 N N . ASP A 1 335 ? -2.712 2.724 -1.047 1.00 90.19 335 ASP A N 1
ATOM 2601 C CA . ASP A 1 335 ? -1.551 3.233 -1.777 1.00 90.19 335 ASP A CA 1
ATOM 2602 C C . ASP A 1 335 ? -0.483 2.161 -2.051 1.00 90.19 335 ASP A C 1
ATOM 2604 O O . ASP A 1 335 ? 0.587 2.490 -2.558 1.00 90.19 335 ASP A O 1
ATOM 2608 N N . SER A 1 336 ? -0.729 0.896 -1.690 1.00 93.44 336 SER A N 1
ATOM 2609 C CA . SER A 1 336 ? 0.272 -0.173 -1.777 1.00 93.44 336 SER A CA 1
ATOM 2610 C C . SER A 1 336 ? -0.322 -1.453 -2.350 1.00 93.44 336 SER A C 1
ATOM 2612 O O . SER A 1 336 ? -0.843 -2.296 -1.617 1.00 93.44 336 SER A O 1
ATOM 2614 N N . CYS A 1 337 ? -0.176 -1.615 -3.662 1.00 96.25 337 CYS A N 1
ATOM 2615 C CA . CYS A 1 337 ? -0.508 -2.838 -4.387 1.00 96.25 337 CYS A CA 1
ATOM 2616 C C . CYS A 1 337 ? 0.501 -3.957 -4.076 1.00 96.25 337 CYS A C 1
ATOM 2618 O O . CYS A 1 337 ? 1.705 -3.700 -4.071 1.00 96.25 337 CYS A O 1
ATOM 2620 N N . GLU A 1 338 ? 0.040 -5.187 -3.845 1.00 95.50 338 GLU A N 1
ATOM 2621 C CA . GLU A 1 338 ? 0.928 -6.360 -3.736 1.00 95.50 338 GLU A CA 1
ATOM 2622 C C . GLU A 1 338 ? 0.967 -7.142 -5.044 1.00 95.50 338 GLU A C 1
ATOM 2624 O O . GLU A 1 338 ? 2.039 -7.519 -5.517 1.00 95.50 338 GLU A O 1
ATOM 2629 N N . GLU A 1 339 ? -0.197 -7.325 -5.664 1.00 96.25 339 GLU A N 1
ATOM 2630 C CA . GLU A 1 339 ? -0.343 -8.016 -6.937 1.00 96.25 339 GLU A CA 1
ATOM 2631 C C . GLU A 1 339 ? -1.293 -7.243 -7.858 1.00 96.25 339 GLU A C 1
ATOM 2633 O O . GLU A 1 339 ? -2.286 -6.654 -7.423 1.00 96.25 339 GLU A O 1
ATOM 2638 N N . CYS A 1 340 ? -0.980 -7.249 -9.152 1.00 97.44 340 CYS A N 1
ATOM 2639 C CA . CYS A 1 340 ? -1.753 -6.572 -10.188 1.00 97.44 340 CYS A CA 1
ATOM 2640 C C . CYS A 1 340 ? -2.770 -7.515 -10.831 1.00 97.44 340 CYS A C 1
ATOM 2642 O O . CYS A 1 340 ? -2.493 -8.698 -11.009 1.00 97.44 340 CYS A O 1
ATOM 2644 N N . ILE A 1 341 ? -3.924 -6.977 -11.244 1.00 96.38 341 ILE A N 1
ATOM 2645 C CA . ILE A 1 341 ? -4.918 -7.745 -12.014 1.00 96.38 341 ILE A CA 1
ATOM 2646 C C . ILE A 1 341 ? -4.389 -8.061 -13.418 1.00 96.38 341 ILE A C 1
ATOM 2648 O O . ILE A 1 341 ? -4.610 -9.154 -13.930 1.00 96.38 341 ILE A O 1
ATOM 2652 N N . ALA A 1 342 ? -3.721 -7.094 -14.051 1.00 97.19 342 ALA A N 1
ATOM 2653 C CA . ALA A 1 342 ? -3.182 -7.257 -15.394 1.00 97.19 342 ALA A CA 1
ATOM 2654 C C . ALA A 1 342 ? -1.978 -8.210 -15.417 1.00 97.19 342 ALA A C 1
ATOM 2656 O O . ALA A 1 342 ? -1.016 -8.035 -14.664 1.00 97.19 342 ALA A O 1
ATOM 2657 N N . ASP A 1 343 ? -1.993 -9.170 -16.343 1.00 96.12 343 ASP A N 1
ATOM 2658 C CA . ASP A 1 343 ? -0.836 -10.007 -16.634 1.00 96.12 343 ASP A CA 1
ATOM 2659 C C . ASP A 1 343 ? 0.274 -9.133 -17.221 1.00 96.12 343 ASP A C 1
ATOM 2661 O O . ASP A 1 343 ? 0.031 -8.199 -17.984 1.00 96.12 343 ASP A O 1
ATOM 2665 N N . ASN A 1 344 ? 1.525 -9.468 -16.917 1.00 96.38 344 ASN A N 1
ATOM 2666 C CA . ASN A 1 344 ? 2.692 -8.670 -17.299 1.00 96.38 344 ASN A CA 1
ATOM 2667 C C . ASN A 1 344 ? 2.695 -7.244 -16.710 1.00 96.38 344 ASN A C 1
ATOM 2669 O O . ASN A 1 344 ? 3.281 -6.337 -17.304 1.00 96.38 344 ASN A O 1
ATOM 2673 N N . ALA A 1 345 ? 2.079 -7.049 -15.544 1.00 97.25 345 ALA A N 1
ATOM 2674 C CA . ALA A 1 345 ? 2.203 -5.837 -14.745 1.00 97.25 345 ALA A CA 1
ATOM 2675 C C . ALA A 1 345 ? 2.871 -6.113 -13.392 1.00 97.25 345 ALA A C 1
ATOM 2677 O O . ALA A 1 345 ? 2.905 -7.246 -12.910 1.00 97.25 345 ALA A O 1
ATOM 2678 N N . TYR A 1 346 ? 3.394 -5.056 -12.776 1.00 96.75 346 TYR A N 1
ATOM 2679 C CA . TYR A 1 346 ? 3.955 -5.070 -11.432 1.00 96.75 346 TYR A CA 1
ATOM 2680 C C . TYR A 1 346 ? 3.477 -3.855 -10.616 1.00 96.75 346 TYR A C 1
ATOM 2682 O O . TYR A 1 346 ? 3.159 -2.812 -11.202 1.00 96.75 346 TYR A O 1
ATOM 2690 N N . PRO A 1 347 ? 3.431 -3.962 -9.274 1.00 96.75 347 PRO A N 1
ATOM 2691 C CA . PRO A 1 347 ? 3.082 -2.848 -8.396 1.00 96.75 347 PRO A CA 1
ATOM 2692 C C . PRO A 1 347 ? 3.971 -1.619 -8.605 1.00 96.75 347 PRO A C 1
ATOM 2694 O O . PRO A 1 347 ? 5.201 -1.714 -8.558 1.00 96.75 347 PRO A O 1
ATOM 2697 N N . TYR A 1 348 ? 3.365 -0.446 -8.794 1.00 95.38 348 TYR A N 1
ATOM 2698 C CA . TYR A 1 348 ? 4.097 0.812 -8.945 1.00 95.38 348 TYR A CA 1
ATOM 2699 C C . TYR A 1 348 ? 3.296 1.999 -8.395 1.00 95.38 348 TYR A C 1
ATOM 2701 O O . TYR A 1 348 ? 2.269 2.394 -8.948 1.00 95.38 348 TYR A O 1
ATOM 2709 N N . GLY A 1 349 ? 3.792 2.609 -7.315 1.00 93.38 349 GLY A N 1
ATOM 2710 C CA . GLY A 1 349 ? 3.067 3.672 -6.616 1.00 93.38 349 GLY A CA 1
ATOM 2711 C C . GLY A 1 349 ? 1.754 3.147 -6.031 1.00 93.38 349 GLY A C 1
ATOM 2712 O O . GLY A 1 349 ? 1.750 2.101 -5.392 1.00 93.38 349 GLY A O 1
ATOM 2713 N N . THR A 1 350 ? 0.652 3.859 -6.276 1.00 93.50 350 THR A N 1
ATOM 2714 C CA . THR A 1 350 ? -0.686 3.504 -5.772 1.00 93.50 350 THR A CA 1
ATOM 2715 C C . THR A 1 350 ? -1.428 2.474 -6.629 1.00 93.50 350 THR A C 1
ATOM 2717 O O . THR A 1 350 ? -2.532 2.078 -6.266 1.00 93.50 350 THR A O 1
ATOM 2720 N N . GLY A 1 351 ? -0.866 2.059 -7.767 1.00 95.00 351 GLY A N 1
ATOM 2721 C CA . GLY A 1 351 ? -1.497 1.145 -8.721 1.00 95.00 351 GLY A CA 1
ATOM 2722 C C . GLY A 1 351 ? -0.482 0.201 -9.353 1.00 95.00 351 GLY A C 1
ATOM 2723 O O . GLY A 1 351 ? 0.442 -0.278 -8.688 1.00 95.00 351 GLY A O 1
ATOM 2724 N N . CYS A 1 352 ? -0.649 -0.058 -10.645 1.00 97.25 352 CYS A N 1
ATOM 2725 C CA . CYS A 1 352 ? 0.169 -1.005 -11.390 1.00 97.25 352 CYS A CA 1
ATOM 2726 C C . CYS A 1 352 ? 0.824 -0.363 -12.614 1.00 97.25 352 CYS A C 1
ATOM 2728 O O . CYS A 1 352 ? 0.358 0.636 -13.161 1.00 97.25 352 CYS A O 1
ATOM 2730 N N . LYS A 1 353 ? 1.924 -0.960 -13.074 1.00 96.38 353 LYS A N 1
ATOM 2731 C CA . LYS A 1 353 ? 2.586 -0.595 -14.330 1.00 96.38 353 LYS A CA 1
ATOM 2732 C C . LYS A 1 353 ? 2.938 -1.858 -15.110 1.00 96.38 353 LYS A C 1
ATOM 2734 O O . LYS A 1 353 ? 3.370 -2.841 -14.518 1.00 96.38 353 LYS A O 1
ATOM 2739 N N . CYS A 1 354 ? 2.765 -1.841 -16.430 1.00 97.00 354 CYS A N 1
ATOM 2740 C CA . CYS A 1 354 ? 3.216 -2.942 -17.284 1.00 97.00 354 CYS A CA 1
ATOM 2741 C C . CYS A 1 354 ? 4.748 -3.097 -17.225 1.00 97.00 354 CYS A C 1
ATOM 2743 O O . CYS A 1 354 ? 5.464 -2.101 -17.101 1.00 97.00 354 CYS A O 1
ATOM 2745 N N . PHE A 1 355 ? 5.249 -4.330 -17.330 1.00 95.75 355 PHE A N 1
ATOM 2746 C CA . PHE A 1 355 ? 6.678 -4.600 -17.508 1.00 95.75 355 PHE A CA 1
ATOM 2747 C C . PHE A 1 355 ? 7.206 -3.987 -18.809 1.00 95.75 355 PHE A C 1
ATOM 2749 O O . PHE A 1 355 ? 6.458 -3.793 -19.770 1.00 95.75 355 PHE A O 1
ATOM 2756 N N . ASP A 1 356 ? 8.516 -3.750 -18.862 1.00 92.31 356 ASP A N 1
ATOM 2757 C CA . ASP A 1 356 ? 9.195 -3.306 -20.079 1.00 92.31 356 ASP A CA 1
ATOM 2758 C C . ASP A 1 356 ? 8.906 -4.271 -21.244 1.00 92.31 356 ASP A C 1
ATOM 2760 O O . ASP A 1 356 ? 8.832 -5.494 -21.084 1.00 92.31 356 ASP A O 1
ATOM 2764 N N . GLY A 1 357 ? 8.709 -3.711 -22.436 1.00 92.00 357 GLY A N 1
ATOM 2765 C CA . GLY A 1 357 ? 8.226 -4.434 -23.612 1.00 92.00 357 GLY A CA 1
ATOM 2766 C C . GLY A 1 357 ? 6.703 -4.586 -23.684 1.00 92.00 357 GLY A C 1
ATOM 2767 O O . GLY A 1 357 ? 6.213 -5.196 -24.637 1.00 92.00 357 GLY A O 1
ATOM 2768 N N . PHE A 1 358 ? 5.950 -4.024 -22.733 1.00 95.88 358 PHE A N 1
ATOM 2769 C CA . PHE A 1 358 ? 4.490 -3.931 -22.759 1.00 95.88 358 PHE A CA 1
ATOM 2770 C C . PHE A 1 358 ? 4.029 -2.494 -22.497 1.00 95.88 358 PHE A C 1
ATOM 2772 O O . PHE A 1 358 ? 4.690 -1.727 -21.800 1.00 95.88 358 PHE A O 1
ATOM 2779 N N . TYR A 1 359 ? 2.864 -2.135 -23.029 1.00 95.00 359 TYR A N 1
ATOM 2780 C CA . TYR A 1 359 ? 2.205 -0.858 -22.771 1.00 95.00 359 TYR A CA 1
ATOM 2781 C C . TYR A 1 359 ? 0.761 -1.085 -22.326 1.00 95.00 359 TYR A C 1
ATOM 2783 O O . TYR A 1 359 ? 0.140 -2.092 -22.672 1.00 95.00 359 TYR A O 1
ATOM 2791 N N . SER A 1 360 ? 0.216 -0.142 -21.559 1.00 95.00 360 SER A N 1
ATOM 2792 C CA . SER A 1 360 ? -1.175 -0.220 -21.117 1.00 95.00 360 SER A CA 1
ATOM 2793 C C . SER A 1 360 ? -2.123 0.336 -22.180 1.00 95.00 360 SER A C 1
ATOM 2795 O O . SER A 1 360 ? -1.951 1.469 -22.634 1.00 95.00 360 SER A O 1
ATOM 2797 N N . TYR A 1 361 ? -3.172 -0.415 -22.526 1.00 88.56 361 TYR A N 1
ATOM 2798 C CA . TYR A 1 361 ? -4.298 0.079 -23.331 1.00 88.56 361 TYR A CA 1
ATOM 2799 C C . TYR A 1 361 ? -5.483 0.508 -22.436 1.00 88.56 361 TYR A C 1
ATOM 2801 O O . TYR A 1 361 ? -6.633 0.157 -22.687 1.00 88.56 361 TYR A O 1
ATOM 2809 N N . GLY A 1 362 ? -5.220 1.247 -21.350 1.00 91.44 362 GLY A N 1
ATOM 2810 C CA . GLY A 1 362 ? -6.253 1.799 -20.459 1.00 91.44 362 GLY A CA 1
ATOM 2811 C C . GLY A 1 362 ? -5.946 1.636 -18.968 1.00 91.44 362 GLY A C 1
ATOM 2812 O O . GLY A 1 362 ? -4.795 1.719 -18.552 1.00 91.44 362 GLY A O 1
ATOM 2813 N N . LEU A 1 363 ? -6.990 1.440 -18.156 1.00 94.25 363 LEU A N 1
ATOM 2814 C CA . LEU A 1 363 ? -6.839 1.053 -16.747 1.00 94.25 363 LEU A CA 1
ATOM 2815 C C . LEU A 1 363 ? -6.492 -0.437 -16.661 1.00 94.25 363 LEU A C 1
ATOM 2817 O O . LEU A 1 363 ? -7.124 -1.244 -17.350 1.00 94.25 363 LEU A O 1
ATOM 2821 N N . LEU A 1 364 ? -5.555 -0.808 -15.784 1.00 95.75 364 LEU A N 1
ATOM 2822 C CA . LEU A 1 364 ? -5.055 -2.184 -15.617 1.00 95.75 364 LEU A CA 1
ATOM 2823 C C . LEU A 1 364 ? -6.024 -3.081 -14.823 1.00 95.75 364 LEU A C 1
ATOM 2825 O O . LEU A 1 364 ? -5.677 -3.680 -13.812 1.00 95.75 364 LEU A O 1
ATOM 2829 N N . THR A 1 365 ? -7.272 -3.144 -15.282 1.00 95.81 365 THR A N 1
ATOM 2830 C CA . THR A 1 365 ? -8.406 -3.798 -14.598 1.00 95.81 365 THR A CA 1
ATOM 2831 C C . THR A 1 365 ? -8.757 -5.175 -15.169 1.00 95.81 365 THR A C 1
ATOM 2833 O O . THR A 1 365 ? -9.655 -5.840 -14.651 1.00 95.81 365 THR A O 1
ATOM 2836 N N . GLN A 1 366 ? -8.083 -5.600 -16.241 1.00 95.75 366 GLN A N 1
ATOM 2837 C CA . GLN A 1 366 ? -8.267 -6.892 -16.905 1.00 95.75 366 GLN A CA 1
ATOM 2838 C C . GLN A 1 366 ? -6.903 -7.550 -17.126 1.00 95.75 366 GLN A C 1
ATOM 2840 O O . GLN A 1 366 ? -5.894 -6.862 -17.276 1.00 95.75 366 GLN A O 1
ATOM 2845 N N . ASN A 1 367 ? -6.873 -8.882 -17.173 1.00 95.94 367 ASN A N 1
ATOM 2846 C CA . ASN A 1 367 ? -5.634 -9.644 -17.335 1.00 95.94 367 ASN A CA 1
ATOM 2847 C C . ASN A 1 367 ? -4.860 -9.259 -18.611 1.00 95.94 367 ASN A C 1
ATOM 2849 O O . ASN A 1 367 ? -3.639 -9.256 -18.613 1.00 95.94 367 ASN A O 1
ATOM 2853 N N . ASP A 1 368 ? -5.543 -8.877 -19.688 1.00 94.75 368 ASP A N 1
ATOM 2854 C CA . ASP A 1 368 ? -4.951 -8.526 -20.982 1.00 94.75 368 ASP A CA 1
ATOM 2855 C C . ASP A 1 368 ? -4.726 -7.015 -21.185 1.00 94.75 368 ASP A C 1
ATOM 2857 O O . ASP A 1 368 ? -4.425 -6.575 -22.297 1.00 94.75 368 ASP A O 1
ATOM 2861 N N . SER A 1 369 ? -4.828 -6.201 -20.125 1.00 95.62 369 SER A N 1
ATOM 2862 C CA . SER A 1 369 ? -4.641 -4.745 -20.218 1.00 95.62 369 SER A CA 1
ATOM 2863 C C . SER A 1 369 ? -3.220 -4.322 -20.630 1.00 95.62 369 SER A C 1
ATOM 2865 O O . SER A 1 369 ? -3.057 -3.239 -21.199 1.00 95.62 369 SER A O 1
ATOM 2867 N N . CYS A 1 370 ? -2.204 -5.154 -20.370 1.00 96.94 370 CYS A N 1
ATOM 2868 C CA . CYS A 1 370 ? -0.833 -4.935 -20.834 1.00 96.94 370 CYS A CA 1
ATOM 2869 C C . CYS A 1 370 ? -0.593 -5.637 -22.174 1.00 96.94 370 CYS A C 1
ATOM 2871 O O . CYS A 1 370 ? -0.519 -6.863 -22.264 1.00 96.94 370 CYS A O 1
ATOM 2873 N N . VAL A 1 371 ? -0.415 -4.841 -23.226 1.00 95.38 371 VAL A N 1
ATOM 2874 C CA . VAL A 1 371 ? -0.229 -5.313 -24.600 1.00 95.38 371 VAL A CA 1
ATOM 2875 C C . VAL A 1 371 ? 1.246 -5.241 -24.973 1.00 95.38 371 VAL A C 1
ATOM 2877 O O . VAL A 1 371 ? 1.928 -4.263 -24.679 1.00 95.38 371 VAL A O 1
ATOM 2880 N N . LYS A 1 372 ? 1.756 -6.281 -25.637 1.00 94.50 372 LYS A N 1
ATOM 2881 C CA . LYS A 1 372 ? 3.163 -6.354 -26.044 1.00 94.50 372 LYS A CA 1
ATOM 2882 C C . LYS A 1 372 ? 3.506 -5.257 -27.063 1.00 94.50 372 LYS A C 1
ATOM 2884 O O . LYS A 1 372 ? 2.782 -5.063 -28.040 1.00 94.50 372 LYS A O 1
ATOM 2889 N N . CYS A 1 373 ? 4.635 -4.586 -26.857 1.00 92.94 373 CYS A N 1
ATOM 2890 C CA . CYS A 1 373 ? 5.228 -3.651 -27.807 1.00 92.94 373 CYS A CA 1
ATOM 2891 C C . CYS A 1 373 ? 5.658 -4.349 -29.109 1.00 92.94 373 CYS A C 1
ATOM 2893 O O . CYS A 1 373 ? 5.789 -5.577 -29.172 1.00 92.94 373 CYS A O 1
ATOM 2895 N N . ASP A 1 374 ? 5.930 -3.559 -30.155 1.00 90.88 374 ASP A N 1
ATOM 2896 C CA . ASP A 1 374 ? 6.633 -4.079 -31.332 1.00 90.88 374 ASP A CA 1
ATOM 2897 C C . ASP A 1 374 ? 7.970 -4.695 -30.895 1.00 90.88 374 ASP A C 1
ATOM 2899 O O . ASP A 1 374 ? 8.659 -4.159 -30.029 1.00 90.88 374 ASP A O 1
ATOM 2903 N N . SER A 1 375 ? 8.348 -5.813 -31.514 1.00 90.19 375 SER A N 1
ATOM 2904 C CA . SER A 1 375 ? 9.592 -6.542 -31.232 1.00 90.19 375 SER A CA 1
ATOM 2905 C C . SER A 1 375 ? 10.873 -5.696 -31.271 1.00 90.19 375 SER A C 1
ATOM 2907 O O . SER A 1 375 ? 11.892 -6.124 -30.736 1.00 90.19 375 SER A O 1
ATOM 2909 N N . LYS A 1 376 ? 10.839 -4.519 -31.907 1.00 90.12 376 LYS A N 1
ATOM 2910 C CA . LYS A 1 376 ? 11.968 -3.585 -32.005 1.00 90.12 376 LYS A CA 1
ATOM 2911 C C . LYS A 1 376 ? 12.043 -2.583 -30.845 1.00 90.12 376 LYS A C 1
ATOM 2913 O O . LYS A 1 376 ? 13.110 -1.998 -30.639 1.00 90.12 376 LYS A O 1
ATOM 2918 N N . CYS A 1 377 ? 10.952 -2.377 -30.102 1.00 91.56 377 CYS A N 1
ATOM 2919 C CA . CYS A 1 377 ? 10.904 -1.430 -28.989 1.00 91.56 377 CYS A CA 1
ATOM 2920 C C . CYS A 1 377 ? 11.311 -2.103 -27.665 1.00 91.56 377 CYS A C 1
ATOM 2922 O O . CYS A 1 377 ? 10.842 -3.198 -27.364 1.00 91.56 377 CYS A O 1
ATOM 2924 N N . ILE A 1 378 ? 12.094 -1.405 -26.836 1.00 90.19 378 ILE A N 1
ATOM 2925 C CA . ILE A 1 378 ? 12.263 -1.745 -25.408 1.00 90.19 378 ILE A CA 1
ATOM 2926 C C . ILE A 1 378 ? 11.046 -1.254 -24.621 1.00 90.19 378 ILE A C 1
ATOM 2928 O O . ILE A 1 378 ? 10.462 -1.993 -23.839 1.00 90.19 378 ILE A O 1
ATOM 2932 N N . GLU A 1 379 ? 10.641 -0.008 -24.860 1.00 90.31 379 GLU A N 1
ATOM 2933 C CA . GLU A 1 379 ? 9.476 0.628 -24.246 1.00 90.31 379 GLU A CA 1
ATOM 2934 C C . GLU A 1 379 ? 8.623 1.260 -25.345 1.00 90.31 379 GLU A C 1
ATOM 2936 O O . GLU A 1 379 ? 9.154 1.759 -26.343 1.00 90.31 379 GLU A O 1
ATOM 2941 N N . CYS A 1 380 ? 7.305 1.255 -25.174 1.00 91.31 380 CYS A N 1
ATOM 2942 C CA . CYS A 1 380 ? 6.361 1.897 -26.080 1.00 91.31 380 CYS A CA 1
ATOM 2943 C C . CYS A 1 380 ? 5.180 2.474 -25.288 1.00 91.31 380 CYS A C 1
ATOM 2945 O O . CYS A 1 380 ? 4.873 1.995 -24.199 1.00 91.31 380 CYS A O 1
ATOM 2947 N N . ASP A 1 381 ? 4.529 3.511 -25.815 1.00 90.62 381 ASP A N 1
ATOM 2948 C CA . ASP A 1 381 ? 3.308 4.080 -25.217 1.00 90.62 381 ASP A CA 1
ATOM 2949 C C . ASP A 1 381 ? 2.027 3.611 -25.931 1.00 90.62 381 ASP A C 1
ATOM 2951 O O . ASP A 1 381 ? 0.935 3.666 -25.367 1.00 90.62 381 ASP A O 1
ATOM 2955 N N . ASN A 1 382 ? 2.153 3.121 -27.165 1.00 89.38 382 ASN A N 1
ATOM 2956 C CA . ASN A 1 382 ? 1.100 2.486 -27.942 1.00 89.38 382 ASN A CA 1
ATOM 2957 C C . ASN A 1 382 ? 1.685 1.525 -28.989 1.00 89.38 382 ASN A C 1
ATOM 2959 O O . ASN A 1 382 ? 2.899 1.466 -29.214 1.00 89.38 382 ASN A O 1
ATOM 2963 N N . PHE A 1 383 ? 0.805 0.781 -29.665 1.00 83.94 383 PHE A N 1
ATOM 2964 C CA . PHE A 1 383 ? 1.187 -0.099 -30.764 1.00 83.94 383 PHE A CA 1
ATOM 2965 C C . PHE A 1 383 ? 1.776 0.705 -31.936 1.00 83.94 383 PHE A C 1
ATOM 2967 O O . PHE A 1 383 ? 1.053 1.228 -32.786 1.00 83.94 383 PHE A O 1
ATOM 2974 N N . GLY A 1 384 ? 3.107 0.773 -31.989 1.00 81.81 384 GLY A N 1
ATOM 2975 C CA . GLY A 1 384 ? 3.866 1.381 -33.081 1.00 81.81 384 GLY A CA 1
ATOM 2976 C C . GLY A 1 384 ? 4.598 2.679 -32.739 1.00 81.81 384 GLY A C 1
ATOM 2977 O O . GLY A 1 384 ? 5.290 3.193 -33.618 1.00 81.81 384 GLY A O 1
ATOM 2978 N N . ASN A 1 385 ? 4.494 3.188 -31.509 1.00 88.81 385 ASN A N 1
ATOM 2979 C CA . ASN A 1 385 ? 5.295 4.317 -31.038 1.00 88.81 385 ASN A CA 1
ATOM 2980 C C . ASN A 1 385 ? 6.264 3.854 -29.941 1.00 88.81 385 ASN A C 1
ATOM 2982 O O . ASN A 1 385 ? 5.877 3.631 -28.794 1.00 88.81 385 ASN A O 1
ATOM 2986 N N . CYS A 1 386 ? 7.528 3.652 -30.318 1.00 92.00 386 CYS A N 1
ATOM 2987 C CA . CYS A 1 386 ? 8.572 3.245 -29.385 1.00 92.00 386 CYS A CA 1
ATOM 2988 C C . CYS A 1 386 ? 9.090 4.469 -28.615 1.00 92.00 386 CYS A C 1
ATOM 2990 O O . CYS A 1 386 ? 9.465 5.469 -29.221 1.00 92.00 386 CYS A O 1
ATOM 2992 N N . LEU A 1 387 ? 9.192 4.363 -27.293 1.00 90.69 387 LEU A N 1
ATOM 2993 C CA . LEU A 1 387 ? 9.913 5.323 -26.450 1.00 90.69 387 LEU A CA 1
ATOM 2994 C C . LEU A 1 387 ? 11.416 5.004 -26.395 1.00 90.69 387 LEU A C 1
ATOM 2996 O O . LEU A 1 387 ? 12.236 5.897 -26.192 1.00 90.69 387 LEU A O 1
ATOM 3000 N N . GLY A 1 388 ? 11.785 3.743 -26.639 1.00 90.50 388 GLY A N 1
ATOM 3001 C CA . GLY A 1 388 ? 13.171 3.287 -26.743 1.00 90.50 388 GLY A CA 1
ATOM 3002 C C . GLY A 1 388 ? 13.307 2.058 -27.642 1.00 90.50 388 GLY A C 1
ATOM 3003 O O . GLY A 1 388 ? 12.370 1.271 -27.769 1.00 90.50 388 GLY A O 1
ATOM 3004 N N . CYS A 1 389 ? 14.476 1.886 -28.259 1.00 92.50 389 CYS A N 1
ATOM 3005 C CA . CYS A 1 389 ? 14.775 0.805 -29.204 1.00 92.50 389 CYS A CA 1
ATOM 3006 C C . CYS A 1 389 ? 15.789 -0.179 -28.629 1.00 92.50 389 CYS A C 1
ATOM 3008 O O . CYS A 1 389 ? 16.713 0.239 -27.933 1.00 92.50 389 CYS A O 1
ATOM 3010 N N . TYR A 1 390 ? 15.667 -1.469 -28.968 1.00 89.12 390 TYR A N 1
ATOM 3011 C CA . TYR A 1 390 ? 16.654 -2.476 -28.547 1.00 89.12 390 TYR A CA 1
ATOM 3012 C C . TYR A 1 390 ? 18.051 -2.187 -29.103 1.00 89.12 390 TYR A C 1
ATOM 3014 O O . TYR A 1 390 ? 19.055 -2.435 -28.434 1.00 89.12 390 TYR A O 1
ATOM 3022 N N . ASP A 1 391 ? 18.116 -1.646 -30.321 1.00 90.75 391 ASP A N 1
ATOM 3023 C CA . ASP A 1 391 ? 19.365 -1.222 -30.933 1.00 90.75 391 ASP A CA 1
ATOM 3024 C C . ASP A 1 391 ? 19.650 0.256 -30.651 1.00 90.75 391 ASP A C 1
ATOM 3026 O O . ASP A 1 391 ? 18.865 1.138 -30.994 1.00 90.75 391 ASP A O 1
ATOM 3030 N N . LYS A 1 392 ? 20.818 0.531 -30.070 1.00 92.56 392 LYS A N 1
ATOM 3031 C CA . LYS A 1 392 ? 21.301 1.888 -29.777 1.00 92.56 392 LYS A CA 1
ATOM 3032 C C . LYS A 1 392 ? 21.557 2.743 -31.025 1.00 92.56 392 LYS A C 1
ATOM 3034 O O . LYS A 1 392 ? 21.680 3.957 -30.907 1.00 92.56 392 LYS A O 1
ATOM 3039 N N . ASN A 1 393 ? 21.693 2.122 -32.197 1.00 93.00 393 ASN A N 1
ATOM 3040 C CA . ASN A 1 393 ? 21.867 2.806 -33.476 1.00 93.00 393 ASN A CA 1
ATOM 3041 C C . ASN A 1 393 ? 20.533 2.974 -34.219 1.00 93.00 393 ASN A C 1
ATOM 3043 O O . ASN A 1 393 ? 20.551 3.290 -35.405 1.00 93.00 393 ASN A O 1
ATOM 3047 N N . ALA A 1 394 ? 19.394 2.746 -33.560 1.00 91.88 394 ALA A N 1
ATOM 3048 C CA . ALA A 1 394 ? 18.066 3.021 -34.094 1.00 91.88 394 ALA A CA 1
ATOM 3049 C C . ALA A 1 394 ? 17.439 4.261 -33.438 1.00 91.88 394 ALA A C 1
ATOM 3051 O O . ALA A 1 394 ? 17.676 4.545 -32.263 1.00 91.88 394 ALA A O 1
ATOM 3052 N N . ASN A 1 395 ? 16.610 4.982 -34.192 1.00 89.81 395 ASN A N 1
ATOM 3053 C CA . ASN A 1 395 ? 15.884 6.154 -33.714 1.00 89.81 395 ASN A CA 1
ATOM 3054 C C . ASN A 1 395 ? 14.466 5.778 -33.255 1.00 89.81 395 ASN A C 1
ATOM 3056 O O . ASN A 1 395 ? 13.653 5.298 -34.048 1.00 89.81 395 ASN A O 1
ATOM 3060 N N . ALA A 1 396 ? 14.144 6.047 -31.987 1.00 87.38 396 ALA A N 1
ATOM 3061 C CA . ALA A 1 396 ? 12.825 5.785 -31.411 1.00 87.38 396 ALA A CA 1
ATOM 3062 C C . ALA A 1 396 ? 11.705 6.582 -32.104 1.00 87.38 396 ALA A C 1
ATOM 3064 O O . ALA A 1 396 ? 10.629 6.037 -32.345 1.00 87.38 396 ALA A O 1
ATOM 3065 N N . THR A 1 397 ? 11.984 7.825 -32.521 1.00 86.69 397 THR A N 1
ATOM 3066 C CA . THR A 1 397 ? 11.004 8.701 -33.191 1.00 86.69 397 THR A CA 1
ATOM 3067 C C . THR A 1 397 ? 10.519 8.131 -34.526 1.00 86.69 397 THR A C 1
ATOM 3069 O O . THR A 1 397 ? 9.363 8.319 -34.895 1.00 86.69 397 THR A O 1
ATOM 3072 N N . ASP A 1 398 ? 11.370 7.367 -35.211 1.00 83.88 398 ASP A N 1
ATOM 3073 C CA . ASP A 1 398 ? 11.077 6.771 -36.515 1.00 83.88 398 ASP A CA 1
ATOM 3074 C C . ASP A 1 398 ? 10.805 5.265 -36.398 1.00 83.88 398 ASP A C 1
ATOM 3076 O O . ASP A 1 398 ? 11.246 4.475 -37.229 1.00 83.88 398 ASP A O 1
ATOM 3080 N N . LYS A 1 399 ? 10.091 4.832 -35.348 1.00 86.88 399 LYS A N 1
ATOM 3081 C CA . LYS A 1 399 ? 9.709 3.418 -35.137 1.00 86.88 399 LYS A CA 1
ATOM 3082 C C . LYS A 1 399 ? 10.909 2.461 -35.102 1.00 86.88 399 LYS A C 1
ATOM 3084 O O . LYS A 1 399 ? 10.852 1.355 -35.647 1.00 86.88 399 LYS A O 1
ATOM 3089 N N . CYS A 1 400 ? 12.004 2.894 -34.481 1.00 90.25 400 CYS A N 1
ATOM 3090 C CA . CYS A 1 400 ? 13.256 2.142 -34.408 1.00 90.25 400 CYS A CA 1
ATOM 3091 C C . CYS A 1 400 ? 13.845 1.785 -35.778 1.00 90.25 400 CYS A C 1
ATOM 3093 O O . CYS A 1 400 ? 14.374 0.688 -35.979 1.00 90.25 400 CYS A O 1
ATOM 3095 N N . MET A 1 401 ? 13.769 2.717 -36.729 1.00 90.56 401 MET A N 1
ATOM 3096 C CA . MET A 1 401 ? 14.576 2.662 -37.944 1.00 90.56 401 MET A CA 1
ATOM 3097 C C . MET A 1 401 ? 16.044 2.958 -37.626 1.00 90.56 401 MET A C 1
ATOM 3099 O O . MET A 1 401 ? 16.347 3.790 -36.773 1.00 90.56 401 MET A O 1
ATOM 3103 N N . CYS A 1 402 ? 16.956 2.258 -38.302 1.00 92.38 402 CYS A N 1
ATOM 3104 C CA . CYS A 1 402 ? 18.388 2.460 -38.120 1.00 92.38 402 CYS A CA 1
ATOM 3105 C C . CYS A 1 402 ? 18.805 3.867 -38.559 1.00 92.38 402 CYS A C 1
ATOM 3107 O O . CYS A 1 402 ? 18.332 4.376 -39.576 1.00 92.38 402 CYS A O 1
ATOM 3109 N N . ASN A 1 403 ? 19.691 4.478 -37.777 1.00 92.88 403 ASN A N 1
ATOM 3110 C CA . ASN A 1 403 ? 20.299 5.764 -38.080 1.00 92.88 403 ASN A CA 1
ATOM 3111 C C . ASN A 1 403 ? 21.106 5.687 -39.385 1.00 92.88 403 ASN A C 1
ATOM 3113 O O . ASN A 1 403 ? 21.494 4.612 -39.844 1.00 92.88 403 ASN A O 1
ATOM 3117 N N . GLU A 1 404 ? 21.389 6.851 -39.965 1.00 91.94 404 GLU A N 1
ATOM 3118 C CA . GLU A 1 404 ? 22.224 6.977 -41.160 1.00 91.94 404 GLU A CA 1
ATOM 3119 C C . GLU A 1 404 ? 23.576 6.254 -40.985 1.00 91.94 404 GLU A C 1
ATOM 3121 O O . GLU A 1 404 ? 24.180 6.296 -39.911 1.00 91.94 404 GLU A O 1
ATOM 3126 N N . GLY A 1 405 ? 24.025 5.549 -42.028 1.00 92.06 405 GLY A N 1
ATOM 3127 C CA . GLY A 1 405 ? 25.192 4.661 -41.977 1.00 92.06 405 GLY A CA 1
ATOM 3128 C C . GLY A 1 405 ? 24.930 3.250 -41.429 1.00 92.06 405 GLY A C 1
ATOM 3129 O O . GLY A 1 405 ? 25.878 2.469 -41.322 1.00 92.06 405 GLY A O 1
ATOM 3130 N N . PHE A 1 406 ? 23.681 2.887 -41.108 1.00 95.00 406 PHE A N 1
ATOM 3131 C CA . PHE A 1 406 ? 23.297 1.542 -40.665 1.00 95.00 406 PHE A CA 1
ATOM 3132 C C . PHE A 1 406 ? 22.081 0.996 -41.434 1.00 95.00 406 PHE A C 1
ATOM 3134 O O . PHE A 1 406 ? 21.235 1.757 -41.897 1.00 95.00 406 PHE A O 1
ATOM 3141 N N . TYR A 1 407 ? 21.950 -0.332 -41.511 1.00 93.81 407 TYR A N 1
ATOM 3142 C CA . TYR A 1 407 ? 20.784 -1.031 -42.070 1.00 93.81 407 TYR A CA 1
ATOM 3143 C C . TYR A 1 407 ? 20.245 -2.096 -41.109 1.00 93.81 407 TYR A C 1
ATOM 3145 O O . TYR A 1 407 ? 20.970 -2.601 -40.251 1.00 93.81 407 TYR A O 1
ATOM 3153 N N . MET A 1 408 ? 18.963 -2.440 -41.251 1.00 92.06 408 MET A N 1
ATOM 3154 C CA . MET A 1 408 ? 18.273 -3.380 -40.365 1.00 92.06 408 MET A CA 1
ATOM 3155 C C . MET A 1 408 ? 18.401 -4.828 -40.863 1.00 92.06 408 MET A C 1
ATOM 3157 O O . MET A 1 408 ? 17.843 -5.175 -41.900 1.00 92.06 408 MET A O 1
ATOM 3161 N N . ASP A 1 409 ? 19.048 -5.686 -40.073 1.00 90.44 409 ASP A N 1
ATOM 3162 C CA . ASP A 1 409 ? 19.088 -7.148 -40.255 1.00 90.44 409 ASP A CA 1
ATOM 3163 C C . ASP A 1 409 ? 18.953 -7.832 -38.884 1.00 90.44 409 ASP A C 1
ATOM 3165 O O . ASP A 1 409 ? 19.911 -8.348 -38.300 1.00 90.44 409 ASP A O 1
ATOM 3169 N N . GLY A 1 410 ? 17.761 -7.682 -38.295 1.00 87.25 410 GLY A N 1
ATOM 3170 C CA . GLY A 1 410 ? 17.446 -8.014 -36.898 1.00 87.25 410 GLY A CA 1
ATOM 3171 C C . GLY A 1 410 ? 17.956 -6.976 -35.889 1.00 87.25 410 GLY A C 1
ATOM 3172 O O . GLY A 1 410 ? 17.217 -6.583 -34.993 1.00 87.25 410 GLY A O 1
ATOM 3173 N N . ILE A 1 411 ? 19.188 -6.503 -36.085 1.00 88.69 411 ILE A N 1
ATOM 3174 C CA . ILE A 1 411 ? 19.826 -5.369 -35.401 1.00 88.69 411 ILE A CA 1
ATOM 3175 C C . ILE A 1 411 ? 20.405 -4.406 -36.450 1.00 88.69 411 ILE A C 1
ATOM 3177 O O . ILE A 1 411 ? 20.606 -4.791 -37.606 1.00 88.69 411 ILE A O 1
ATOM 3181 N N . CYS A 1 412 ? 20.682 -3.165 -36.065 1.00 94.00 412 CYS A N 1
ATOM 3182 C CA . CYS A 1 412 ? 21.292 -2.165 -36.930 1.00 94.00 412 CYS A CA 1
ATOM 3183 C C . CYS A 1 412 ? 22.776 -2.474 -37.142 1.00 94.00 412 CYS A C 1
ATOM 3185 O O . CYS A 1 412 ? 23.606 -2.348 -36.238 1.00 94.00 412 CYS A O 1
ATOM 3187 N N . LYS A 1 413 ? 23.120 -2.869 -38.367 1.00 93.44 413 LYS A N 1
ATOM 3188 C CA . LYS A 1 413 ? 24.489 -3.174 -38.793 1.00 93.44 413 LYS A CA 1
ATOM 3189 C C . LYS A 1 413 ? 25.058 -2.021 -39.607 1.00 93.44 413 LYS A C 1
ATOM 3191 O O . LYS A 1 413 ? 24.335 -1.380 -40.357 1.00 93.44 413 LYS A O 1
ATOM 3196 N N . VAL A 1 414 ? 26.356 -1.776 -39.463 1.00 93.00 414 VAL A N 1
ATOM 3197 C CA . VAL A 1 414 ? 27.085 -0.731 -40.198 1.00 93.00 414 VAL A CA 1
ATOM 3198 C C . VAL A 1 414 ? 27.046 -0.993 -41.710 1.00 93.00 414 VAL A C 1
ATOM 3200 O O . VAL A 1 414 ? 27.261 -2.123 -42.157 1.00 93.00 414 VAL A O 1
ATOM 3203 N N . CYS A 1 415 ? 26.779 0.059 -42.483 1.00 94.12 415 CYS A N 1
ATOM 3204 C CA . CYS A 1 415 ? 26.938 0.094 -43.934 1.00 94.12 415 CYS A CA 1
ATOM 3205 C C . CYS A 1 415 ? 28.423 0.090 -44.343 1.00 94.12 415 CYS A C 1
ATOM 3207 O O . CYS A 1 415 ? 29.312 0.295 -43.520 1.00 94.12 415 CYS A O 1
ATOM 3209 N N . TYR A 1 416 ? 28.724 -0.089 -45.633 1.00 93.62 416 TYR A N 1
ATOM 3210 C CA . TYR A 1 416 ? 30.073 0.219 -46.124 1.00 93.62 416 TYR A CA 1
ATOM 3211 C C . TYR A 1 416 ? 30.410 1.688 -45.855 1.00 93.62 416 TYR A C 1
ATOM 3213 O O . TYR A 1 416 ? 29.526 2.537 -45.895 1.00 93.62 416 TYR A O 1
ATOM 3221 N N . ALA A 1 417 ? 31.684 1.987 -45.588 1.00 93.44 417 ALA A N 1
ATOM 3222 C CA . ALA A 1 417 ? 32.114 3.319 -45.150 1.00 93.44 417 ALA A CA 1
ATOM 3223 C C . ALA A 1 417 ? 31.815 4.438 -46.171 1.00 93.44 417 ALA A C 1
ATOM 3225 O O . ALA A 1 417 ? 31.741 5.607 -45.807 1.00 93.44 417 ALA A O 1
ATOM 3226 N N . GLU A 1 418 ? 31.639 4.077 -47.441 1.00 95.06 418 GLU A N 1
ATOM 3227 C CA . GLU A 1 418 ? 31.254 4.972 -48.536 1.00 95.06 418 GLU A CA 1
ATOM 3228 C C . GLU A 1 418 ? 29.738 5.101 -48.747 1.00 95.06 418 GLU A C 1
ATOM 3230 O O . GLU A 1 418 ? 29.298 6.004 -49.461 1.00 95.06 418 GLU A O 1
ATOM 3235 N N . CYS A 1 419 ? 28.924 4.253 -48.105 1.00 95.62 419 CYS A N 1
ATOM 3236 C CA . CYS A 1 419 ? 27.472 4.379 -48.133 1.00 95.62 419 CYS A CA 1
ATOM 3237 C C . CYS A 1 419 ? 26.995 5.307 -47.013 1.00 95.62 419 CYS A C 1
ATOM 3239 O O . CYS A 1 419 ? 27.237 5.078 -45.828 1.00 95.62 419 CYS A O 1
ATOM 3241 N N . LYS A 1 420 ? 26.193 6.292 -47.391 1.00 93.81 420 LYS A N 1
ATOM 3242 C CA . LYS A 1 420 ? 25.412 7.117 -46.475 1.00 93.81 420 LYS A CA 1
ATOM 3243 C C . LYS A 1 420 ? 24.148 6.385 -46.010 1.00 93.81 420 LYS A C 1
ATOM 3245 O O . LYS A 1 420 ? 23.806 6.396 -44.830 1.00 93.81 420 LYS A O 1
ATOM 3250 N N . LYS A 1 421 ? 23.486 5.680 -46.931 1.00 93.88 421 LYS A N 1
ATOM 3251 C CA . LYS A 1 421 ? 22.382 4.748 -46.653 1.00 93.88 421 LYS A CA 1
ATOM 3252 C C . LYS A 1 421 ? 22.626 3.438 -47.378 1.00 93.88 421 LYS A C 1
ATOM 3254 O O . LYS A 1 421 ? 23.167 3.442 -48.483 1.00 93.88 421 LYS A O 1
ATOM 3259 N N . CYS A 1 422 ? 22.216 2.334 -46.774 1.00 94.38 422 CYS A N 1
ATOM 3260 C CA . CYS A 1 422 ? 22.286 1.021 -47.391 1.00 94.38 422 CYS A CA 1
ATOM 3261 C C . CYS A 1 422 ? 21.066 0.181 -47.005 1.00 94.38 422 CYS A C 1
ATOM 3263 O O . CYS A 1 422 ? 20.524 0.320 -45.906 1.00 94.38 422 CYS A O 1
ATOM 3265 N N . SER A 1 423 ? 20.663 -0.711 -47.903 1.00 92.75 423 SER A N 1
ATOM 3266 C CA . SER A 1 423 ? 19.548 -1.639 -47.693 1.00 92.75 423 SER A CA 1
ATOM 3267 C C . SER A 1 423 ? 20.027 -3.005 -47.197 1.00 92.75 423 SER A C 1
ATOM 3269 O O . SER A 1 423 ? 19.283 -3.730 -46.536 1.00 92.75 423 SER A O 1
ATOM 3271 N N . SER A 1 424 ? 21.283 -3.354 -47.482 1.00 92.38 424 SER A N 1
ATOM 3272 C CA . SER A 1 424 ? 21.957 -4.553 -46.980 1.00 92.38 424 SER A CA 1
ATOM 3273 C C . SER A 1 424 ? 23.480 -4.382 -47.002 1.00 92.38 424 SER A C 1
ATOM 3275 O O . SER A 1 424 ? 24.003 -3.373 -47.481 1.00 92.38 424 SER A O 1
ATOM 3277 N N . PHE A 1 425 ? 24.218 -5.368 -46.486 1.00 89.12 425 PHE A N 1
ATOM 3278 C CA . PHE A 1 425 ? 25.680 -5.348 -46.523 1.00 89.12 425 PHE A CA 1
ATOM 3279 C C . PHE A 1 425 ? 26.205 -5.288 -47.966 1.00 89.12 425 PHE A C 1
ATOM 3281 O O . PHE A 1 425 ? 26.012 -6.224 -48.736 1.00 89.12 425 PHE A O 1
ATOM 3288 N N . GLY A 1 426 ? 26.901 -4.204 -48.312 1.00 86.44 426 GLY A N 1
ATOM 3289 C CA . GLY A 1 426 ? 27.515 -4.004 -49.631 1.00 86.44 426 GLY A CA 1
ATOM 3290 C C . GLY A 1 426 ? 26.657 -3.235 -50.633 1.00 86.44 426 GLY A C 1
ATOM 3291 O O . GLY A 1 426 ? 27.206 -2.709 -51.595 1.00 86.44 426 GLY A O 1
ATOM 3292 N N . ILE A 1 427 ? 25.348 -3.101 -50.395 1.00 92.75 427 ILE A N 1
ATOM 3293 C CA . ILE A 1 427 ? 24.434 -2.402 -51.308 1.00 92.75 427 ILE A CA 1
ATOM 3294 C C . ILE A 1 427 ? 24.189 -0.987 -50.788 1.00 92.75 427 ILE A C 1
ATOM 3296 O O . ILE A 1 427 ? 23.400 -0.799 -49.860 1.00 92.75 427 ILE A O 1
ATOM 3300 N N . CYS A 1 428 ? 24.860 0.008 -51.370 1.00 95.50 428 CYS A N 1
ATOM 3301 C CA . CYS A 1 428 ? 24.573 1.406 -51.065 1.00 95.50 428 CYS A CA 1
ATOM 3302 C C . CYS A 1 428 ? 23.269 1.841 -51.753 1.00 95.50 428 CYS A C 1
ATOM 3304 O O . CYS A 1 428 ? 23.088 1.624 -52.946 1.00 95.50 428 CYS A O 1
ATOM 3306 N N . ASP A 1 429 ? 22.387 2.514 -51.019 1.00 94.50 429 ASP A N 1
ATOM 3307 C CA . ASP A 1 429 ? 21.232 3.212 -51.597 1.00 94.50 429 ASP A CA 1
ATOM 3308 C C . ASP A 1 429 ? 21.569 4.696 -51.853 1.00 94.50 429 ASP A C 1
ATOM 3310 O O . ASP A 1 429 ? 21.038 5.324 -52.766 1.00 94.50 429 ASP A O 1
ATOM 3314 N N . GLU A 1 430 ? 22.471 5.264 -51.044 1.00 95.38 430 GLU A N 1
ATOM 3315 C CA . GLU A 1 430 ? 22.967 6.641 -51.145 1.00 95.38 430 GLU A CA 1
ATOM 3316 C C . GLU A 1 430 ? 24.450 6.662 -50.744 1.00 95.38 430 GLU A C 1
ATOM 3318 O O . GLU A 1 430 ? 24.824 6.036 -49.751 1.00 95.38 430 GLU A O 1
ATOM 3323 N N . CYS A 1 431 ? 25.294 7.378 -51.487 1.00 96.38 431 CYS A N 1
ATOM 3324 C CA . CYS A 1 431 ? 26.733 7.486 -51.225 1.00 96.38 431 CYS A CA 1
ATOM 3325 C C . CYS A 1 431 ? 27.080 8.709 -50.364 1.00 96.38 431 CYS A C 1
ATOM 3327 O O . CYS A 1 431 ? 26.359 9.707 -50.376 1.00 96.38 431 CYS A O 1
ATOM 3329 N N . VAL A 1 432 ? 28.187 8.642 -49.615 1.00 95.25 432 VAL A N 1
ATOM 3330 C CA . VAL A 1 432 ? 28.667 9.760 -48.778 1.00 95.25 432 VAL A CA 1
ATOM 3331 C C . VAL A 1 432 ? 29.256 10.883 -49.632 1.00 95.25 432 VAL A C 1
ATOM 3333 O O . VAL A 1 432 ? 29.015 12.060 -49.355 1.00 95.25 432 VAL A O 1
ATOM 3336 N N . SER A 1 433 ? 30.031 10.535 -50.664 1.00 95.25 433 SER A N 1
ATOM 3337 C CA . SER A 1 433 ? 30.704 11.521 -51.509 1.00 95.25 433 SER A CA 1
ATOM 3338 C C . SER A 1 433 ? 29.732 12.229 -52.452 1.00 95.25 433 SER A C 1
ATOM 3340 O O . SER A 1 433 ? 28.933 11.582 -53.136 1.00 95.25 433 SER A O 1
ATOM 3342 N N . ALA A 1 434 ? 29.810 13.559 -52.534 1.00 91.38 434 ALA A N 1
ATOM 3343 C CA . ALA A 1 434 ? 29.122 14.292 -53.588 1.00 91.38 434 ALA A CA 1
ATOM 3344 C C . ALA A 1 434 ? 29.701 13.870 -54.946 1.00 91.38 434 ALA A C 1
ATOM 3346 O O . ALA A 1 434 ? 30.890 13.594 -55.049 1.00 91.38 434 ALA A O 1
ATOM 3347 N N . TYR A 1 435 ? 28.868 13.817 -55.988 1.00 95.38 435 TYR A N 1
ATOM 3348 C CA . TYR A 1 435 ? 29.275 13.340 -57.321 1.00 95.38 435 TYR A CA 1
ATOM 3349 C C . TYR A 1 435 ? 29.710 11.866 -57.355 1.00 95.38 435 TYR A C 1
ATOM 3351 O O . TYR A 1 435 ? 30.494 11.465 -58.209 1.00 95.38 435 TYR A O 1
ATOM 3359 N N . SER A 1 436 ? 29.172 11.041 -56.456 1.00 95.94 436 SER A N 1
ATOM 3360 C CA . SER A 1 436 ? 29.259 9.584 -56.551 1.00 95.94 436 SER A CA 1
ATOM 3361 C C . SER A 1 436 ? 27.876 8.953 -56.676 1.00 95.94 436 SER A C 1
ATOM 3363 O O . SER A 1 436 ? 26.869 9.542 -56.277 1.00 95.94 436 SER A O 1
ATOM 3365 N N . VAL A 1 437 ? 27.829 7.764 -57.269 1.00 95.94 437 VAL A N 1
ATOM 3366 C CA . VAL A 1 437 ? 26.622 6.955 -57.436 1.00 95.94 437 VAL A CA 1
ATOM 3367 C C . VAL A 1 437 ? 26.848 5.553 -56.876 1.00 95.94 437 VAL A C 1
ATOM 3369 O O . VAL A 1 437 ? 27.976 5.050 -56.932 1.00 95.94 437 VAL A O 1
ATOM 3372 N N . PRO A 1 438 ? 25.797 4.910 -56.339 1.00 96.25 438 PRO A N 1
ATOM 3373 C CA . PRO A 1 438 ? 25.880 3.515 -55.949 1.00 96.25 438 PRO A CA 1
ATOM 3374 C C . PRO A 1 438 ? 26.172 2.605 -57.141 1.00 96.25 438 PRO A C 1
ATOM 3376 O O . PRO A 1 438 ? 25.649 2.813 -58.238 1.00 96.25 438 PRO A O 1
ATOM 3379 N N . ILE A 1 439 ? 26.966 1.570 -56.898 1.00 94.56 439 ILE A N 1
ATOM 3380 C CA . ILE A 1 439 ? 27.221 0.466 -57.831 1.00 94.56 439 ILE A CA 1
ATOM 3381 C C . ILE A 1 439 ? 26.854 -0.865 -57.155 1.00 94.56 439 ILE A C 1
ATOM 3383 O O . ILE A 1 439 ? 26.430 -0.871 -56.000 1.00 94.56 439 ILE A O 1
ATOM 3387 N N . ASP A 1 440 ? 27.022 -1.998 -57.849 1.00 89.94 440 ASP A N 1
ATOM 3388 C CA . ASP A 1 440 ? 26.692 -3.339 -57.319 1.00 89.94 440 ASP A CA 1
ATOM 3389 C C . ASP A 1 440 ? 27.306 -3.609 -55.938 1.00 89.94 440 ASP A C 1
ATOM 3391 O O . ASP A 1 440 ? 26.745 -4.342 -55.123 1.00 89.94 440 ASP A O 1
ATOM 3395 N N . PHE A 1 441 ? 28.471 -3.013 -55.685 1.00 91.06 441 PHE A N 1
ATOM 3396 C CA . PHE A 1 441 ? 29.132 -3.060 -54.401 1.00 91.06 441 PHE A CA 1
ATOM 3397 C C . PHE A 1 441 ? 29.826 -1.735 -54.118 1.00 91.06 441 PHE A C 1
ATOM 3399 O O . PHE A 1 441 ? 30.871 -1.449 -54.708 1.00 91.06 441 PHE A O 1
ATOM 3406 N N . GLY A 1 442 ? 29.246 -0.944 -53.219 1.00 93.62 442 GLY A N 1
ATOM 3407 C CA . GLY A 1 442 ? 29.835 0.327 -52.826 1.00 93.62 442 GLY A CA 1
ATOM 3408 C C . GLY A 1 442 ? 29.423 1.527 -53.675 1.00 93.62 442 GLY A C 1
ATOM 3409 O O . GLY A 1 442 ? 28.297 1.611 -54.174 1.00 93.62 442 GLY A O 1
ATOM 3410 N N . CYS A 1 443 ? 30.348 2.472 -53.818 1.00 96.31 443 CYS A N 1
ATOM 3411 C CA . CYS A 1 443 ? 30.138 3.736 -54.523 1.00 96.31 443 CYS A CA 1
ATOM 3412 C C . CYS A 1 443 ? 31.253 4.016 -55.535 1.00 96.31 443 CYS A C 1
ATOM 3414 O O . CYS A 1 443 ? 32.403 3.632 -55.336 1.00 96.31 443 CYS A O 1
ATOM 3416 N N . GLN A 1 444 ? 30.922 4.739 -56.605 1.00 95.38 444 GLN A N 1
ATOM 3417 C CA . GLN A 1 444 ? 31.887 5.206 -57.603 1.00 95.38 444 GLN A CA 1
ATOM 3418 C C . GLN A 1 444 ? 31.607 6.665 -57.976 1.00 95.38 444 GLN A C 1
ATOM 3420 O O . GLN A 1 444 ? 30.447 7.066 -58.055 1.00 95.38 444 GLN A O 1
ATOM 3425 N N . CYS A 1 445 ? 32.651 7.467 -58.213 1.00 95.88 445 CYS A N 1
ATOM 3426 C CA . CYS A 1 445 ? 32.483 8.815 -58.763 1.00 95.88 445 CYS A CA 1
ATOM 3427 C C . CYS A 1 445 ? 31.823 8.761 -60.150 1.00 95.88 445 CYS A C 1
ATOM 3429 O O . CYS A 1 445 ? 32.100 7.857 -60.939 1.00 95.88 445 CYS A O 1
ATOM 3431 N N . ILE A 1 446 ? 30.950 9.723 -60.440 1.00 94.81 446 ILE A N 1
ATOM 3432 C CA . ILE A 1 446 ? 30.364 9.892 -61.775 1.00 94.81 446 ILE A CA 1
ATOM 3433 C C . ILE A 1 446 ? 31.426 10.361 -62.783 1.00 94.81 446 ILE A C 1
ATOM 3435 O O . ILE A 1 446 ? 32.496 10.831 -62.392 1.00 94.81 446 ILE A O 1
ATOM 3439 N N . ASP A 1 447 ? 31.113 10.273 -64.077 1.00 93.06 447 ASP A N 1
ATOM 3440 C CA . ASP A 1 447 ? 31.966 10.795 -65.154 1.00 93.06 447 ASP A CA 1
ATOM 3441 C C . ASP A 1 447 ? 32.363 12.273 -64.908 1.00 93.06 447 ASP A C 1
ATOM 3443 O O . ASP A 1 447 ? 31.619 13.031 -64.285 1.00 93.06 447 ASP A O 1
ATOM 3447 N N . ASP A 1 448 ? 33.542 12.684 -65.396 1.00 93.00 448 ASP A N 1
ATOM 3448 C CA . ASP A 1 448 ? 34.239 13.953 -65.093 1.00 93.00 448 ASP A CA 1
ATOM 3449 C C . ASP A 1 448 ? 34.788 14.106 -63.648 1.00 93.00 448 ASP A C 1
ATOM 3451 O O . ASP A 1 448 ? 35.415 15.129 -63.343 1.00 93.00 448 ASP A O 1
ATOM 3455 N N . TYR A 1 449 ? 34.625 13.106 -62.769 1.00 95.81 449 TYR A N 1
ATOM 3456 C CA . TYR A 1 449 ? 35.188 13.091 -61.410 1.00 95.81 449 TYR A CA 1
ATOM 3457 C C . TYR A 1 449 ? 36.016 11.823 -61.128 1.00 95.81 449 TYR A C 1
ATOM 3459 O O . TYR A 1 449 ? 35.711 10.735 -61.612 1.00 95.81 449 TYR A O 1
ATOM 3467 N N . GLY A 1 450 ? 37.068 11.961 -60.318 1.00 93.19 450 GLY A N 1
ATOM 3468 C CA . GLY A 1 450 ? 37.941 10.874 -59.865 1.00 93.19 450 GLY A CA 1
ATOM 3469 C C . GLY A 1 450 ? 38.038 10.824 -58.344 1.00 93.19 450 GLY A C 1
ATOM 3470 O O . GLY A 1 450 ? 37.859 11.839 -57.670 1.00 93.19 450 GLY A O 1
ATOM 3471 N N . ALA A 1 451 ? 38.307 9.642 -57.795 1.00 92.94 451 ALA A N 1
ATOM 3472 C CA . ALA A 1 451 ? 38.366 9.438 -56.351 1.00 92.94 451 ALA A CA 1
ATOM 3473 C C . ALA A 1 451 ? 39.732 9.851 -55.779 1.00 92.94 451 ALA A C 1
ATOM 3475 O O . ALA A 1 451 ? 40.756 9.231 -56.062 1.00 92.94 451 ALA A O 1
ATOM 3476 N N . GLU A 1 452 ? 39.755 10.855 -54.907 1.00 91.81 452 GLU A N 1
ATOM 3477 C CA . GLU A 1 452 ? 40.936 11.228 -54.130 1.00 91.81 452 GLU A CA 1
ATOM 3478 C C . GLU A 1 452 ? 40.897 10.537 -52.756 1.00 91.81 452 GLU A C 1
ATOM 3480 O O . GLU A 1 452 ? 40.493 11.099 -51.738 1.00 91.81 452 GLU A O 1
ATOM 3485 N N . GLY A 1 453 ? 41.286 9.258 -52.737 1.00 90.06 453 GLY A N 1
ATOM 3486 C CA . GLY A 1 453 ? 41.256 8.410 -51.540 1.00 90.06 453 GLY A CA 1
ATOM 3487 C C . GLY A 1 453 ? 39.953 7.618 -51.383 1.00 90.06 453 GLY A C 1
ATOM 3488 O O . GLY A 1 453 ? 39.308 7.259 -52.364 1.00 90.06 453 GLY A O 1
ATOM 3489 N N . MET A 1 454 ? 39.587 7.284 -50.140 1.00 91.88 454 MET A N 1
ATOM 3490 C CA . MET A 1 454 ? 38.339 6.562 -49.853 1.00 91.88 454 MET A CA 1
ATOM 3491 C C . MET A 1 454 ? 37.129 7.501 -49.974 1.00 91.88 454 MET A C 1
ATOM 3493 O O . MET A 1 454 ? 37.190 8.655 -49.544 1.00 91.88 454 MET A O 1
ATOM 3497 N N . LEU A 1 455 ? 36.002 7.001 -50.495 1.00 93.94 455 LEU A N 1
ATOM 3498 C CA . LEU A 1 455 ? 34.757 7.765 -50.694 1.00 93.94 455 LEU A CA 1
ATOM 3499 C C . LEU A 1 455 ? 33.962 8.001 -49.393 1.00 93.94 455 LEU A C 1
ATOM 3501 O O . LEU A 1 455 ? 32.735 7.982 -49.382 1.00 93.94 455 LEU A O 1
ATOM 3505 N N . THR A 1 456 ? 34.665 8.225 -48.284 1.00 93.00 456 THR A N 1
ATOM 3506 C CA . THR A 1 456 ? 34.095 8.421 -46.943 1.00 93.00 456 THR A CA 1
ATOM 3507 C C . THR A 1 456 ? 33.831 9.888 -46.607 1.00 93.00 456 THR A C 1
ATOM 3509 O O . THR A 1 456 ? 33.316 10.174 -45.531 1.00 93.00 456 THR A O 1
ATOM 3512 N N . ASN A 1 457 ? 34.207 10.825 -47.485 1.00 93.19 457 ASN A N 1
ATOM 3513 C CA . ASN A 1 457 ? 33.986 12.259 -47.307 1.00 93.19 457 ASN A CA 1
ATOM 3514 C C . ASN A 1 457 ? 33.179 12.830 -48.474 1.00 93.19 457 ASN A C 1
ATOM 3516 O O . ASN A 1 457 ? 33.286 12.378 -49.618 1.00 93.19 457 ASN A O 1
ATOM 3520 N N . ILE A 1 458 ? 32.419 13.890 -48.191 1.00 92.62 458 ILE A N 1
ATOM 3521 C CA . ILE A 1 458 ? 31.596 14.568 -49.199 1.00 92.62 458 ILE A CA 1
ATOM 3522 C C . ILE A 1 458 ? 32.425 15.109 -50.379 1.00 92.62 458 ILE A C 1
ATOM 3524 O O . ILE A 1 458 ? 31.911 15.189 -51.485 1.00 92.62 458 ILE A O 1
ATOM 3528 N N . GLU A 1 459 ? 33.711 15.403 -50.171 1.00 94.25 459 GLU A N 1
ATOM 3529 C CA . GLU A 1 459 ? 34.625 15.961 -51.181 1.00 94.25 459 GLU A CA 1
ATOM 3530 C C . GLU A 1 459 ? 35.567 14.919 -51.816 1.00 94.25 459 GLU A C 1
ATOM 3532 O O . GLU A 1 459 ? 36.452 15.291 -52.579 1.00 94.25 459 GLU A O 1
ATOM 3537 N N . SER A 1 460 ? 35.408 13.620 -51.520 1.00 94.56 460 SER A N 1
ATOM 3538 C CA . SER A 1 460 ? 36.317 12.582 -52.039 1.00 94.56 460 SER A CA 1
ATOM 3539 C C . SER A 1 460 ? 36.304 12.440 -53.569 1.00 94.56 460 SER A C 1
ATOM 3541 O O . SER A 1 460 ? 37.304 12.007 -54.135 1.00 94.56 460 SER A O 1
ATOM 3543 N N . CYS A 1 461 ? 35.207 12.774 -54.254 1.00 96.25 461 CYS A N 1
ATOM 3544 C CA . CYS A 1 461 ? 35.181 12.858 -55.713 1.00 96.25 461 CYS A CA 1
ATOM 3545 C C . CYS A 1 461 ? 35.588 14.262 -56.166 1.00 96.25 461 CYS A C 1
ATOM 3547 O O . CYS A 1 461 ? 34.841 15.231 -56.002 1.00 96.25 461 CYS A O 1
ATOM 3549 N N . VAL A 1 462 ? 36.759 14.360 -56.788 1.00 94.94 462 VAL A N 1
ATOM 3550 C CA . VAL A 1 462 ? 37.321 15.614 -57.295 1.00 94.94 462 VAL A CA 1
ATOM 3551 C C . VAL A 1 462 ? 37.215 15.681 -58.808 1.00 94.94 462 VAL A C 1
ATOM 3553 O O . VAL A 1 462 ? 37.300 14.668 -59.499 1.00 94.94 462 VAL A O 1
ATOM 3556 N N . LYS A 1 463 ? 37.011 16.887 -59.335 1.00 95.19 463 LYS A N 1
ATOM 3557 C CA . LYS A 1 463 ? 36.873 17.095 -60.776 1.00 95.19 463 LYS A CA 1
ATOM 3558 C C . LYS A 1 463 ? 38.173 16.715 -61.494 1.00 95.19 463 LYS A C 1
ATOM 3560 O O . LYS A 1 463 ? 39.253 17.124 -61.065 1.00 95.19 463 LYS A O 1
ATOM 3565 N N . CYS A 1 464 ? 38.060 15.959 -62.580 1.00 95.69 464 CYS A N 1
ATOM 3566 C CA . CYS A 1 464 ? 39.196 15.570 -63.406 1.00 95.69 464 CYS A CA 1
ATOM 3567 C C . CYS A 1 464 ? 39.840 16.770 -64.123 1.00 95.69 464 CYS A C 1
ATOM 3569 O O . CYS A 1 464 ? 39.206 17.816 -64.303 1.00 95.69 464 CYS A O 1
ATOM 3571 N N . HIS A 1 465 ? 41.079 16.591 -64.596 1.00 94.50 465 HIS A N 1
ATOM 3572 C CA . HIS A 1 465 ? 41.710 17.504 -65.552 1.00 94.50 465 HIS A CA 1
ATOM 3573 C C . HIS A 1 465 ? 40.792 17.728 -66.764 1.00 94.50 465 HIS A C 1
ATOM 3575 O O . HIS A 1 465 ? 40.071 16.819 -67.174 1.00 94.50 465 HIS A O 1
ATOM 3581 N N . GLU A 1 466 ? 40.821 18.923 -67.357 1.00 93.38 466 GLU A N 1
ATOM 3582 C CA . GLU A 1 466 ? 39.879 19.325 -68.417 1.00 93.38 466 GLU A CA 1
ATOM 3583 C C . GLU A 1 466 ? 39.926 18.441 -69.676 1.00 93.38 466 GLU A C 1
ATOM 3585 O O . GLU A 1 466 ? 38.928 18.308 -70.388 1.00 93.38 466 GLU A O 1
ATOM 3590 N N . ASP A 1 467 ? 41.065 17.789 -69.904 1.00 93.06 467 ASP A N 1
ATOM 3591 C CA . ASP A 1 467 ? 41.276 16.846 -71.005 1.00 93.06 467 ASP A CA 1
ATOM 3592 C C . ASP A 1 467 ? 40.802 15.415 -70.700 1.00 93.06 467 ASP A C 1
ATOM 3594 O O . ASP A 1 467 ? 40.734 14.585 -71.612 1.00 93.06 467 ASP A O 1
ATOM 3598 N N . CYS A 1 468 ? 40.468 15.098 -69.445 1.00 94.12 468 CYS A N 1
ATOM 3599 C CA . CYS A 1 468 ? 39.961 13.784 -69.061 1.00 94.12 468 CYS A CA 1
ATOM 3600 C C . CYS A 1 468 ? 38.443 13.691 -69.265 1.00 94.12 468 CYS A C 1
ATOM 3602 O O . CYS A 1 468 ? 37.697 14.635 -69.014 1.00 94.12 468 CYS A O 1
ATOM 3604 N N . TYR A 1 469 ? 37.978 12.507 -69.652 1.00 91.94 469 TYR A N 1
ATOM 3605 C CA . TYR A 1 469 ? 36.578 12.092 -69.533 1.00 91.94 469 TYR A CA 1
ATOM 3606 C C . TYR A 1 469 ? 36.343 11.335 -68.214 1.00 91.94 469 TYR A C 1
ATOM 3608 O O . TYR A 1 469 ? 35.390 11.599 -67.488 1.00 91.94 469 TYR A O 1
ATOM 3616 N N . THR A 1 470 ? 37.269 10.439 -67.859 1.00 91.62 470 THR A N 1
ATOM 3617 C CA . THR A 1 470 ? 37.353 9.807 -66.532 1.00 91.62 470 THR A CA 1
ATOM 3618 C C . THR A 1 470 ? 38.792 9.855 -66.032 1.00 91.62 470 THR A C 1
ATOM 3620 O O . THR A 1 470 ? 39.732 9.887 -66.833 1.00 91.62 470 THR A O 1
ATOM 3623 N N . CYS A 1 471 ? 38.990 9.866 -64.715 1.00 93.19 471 CYS A N 1
ATOM 3624 C CA . CYS A 1 471 ? 40.307 9.988 -64.097 1.00 93.19 471 CYS A CA 1
ATOM 3625 C C . CYS A 1 471 ? 40.421 9.149 -62.818 1.00 93.19 471 CYS A C 1
ATOM 3627 O O . CYS A 1 471 ? 39.420 8.859 -62.164 1.00 93.19 471 CYS A O 1
ATOM 3629 N N . THR A 1 472 ? 41.642 8.748 -62.455 1.00 90.69 472 THR A N 1
ATOM 3630 C CA . THR A 1 472 ? 41.911 8.129 -61.145 1.00 90.69 472 THR A CA 1
ATOM 3631 C C . THR A 1 472 ? 41.968 9.173 -60.034 1.00 90.69 472 THR A C 1
ATOM 3633 O O . THR A 1 472 ? 41.564 8.881 -58.918 1.00 90.69 472 THR A O 1
ATOM 3636 N N . ASN A 1 473 ? 42.452 10.379 -60.331 1.00 90.81 473 ASN A N 1
ATOM 3637 C CA . ASN A 1 473 ? 42.481 11.553 -59.454 1.00 90.81 473 ASN A CA 1
ATOM 3638 C C . ASN A 1 473 ? 42.424 12.830 -60.311 1.00 90.81 473 ASN A C 1
ATOM 3640 O O . ASN A 1 473 ? 42.386 12.749 -61.536 1.00 90.81 473 ASN A O 1
ATOM 3644 N N . SER A 1 474 ? 42.461 14.011 -59.690 1.00 91.94 474 SER A N 1
ATOM 3645 C CA . SER A 1 474 ? 42.359 15.300 -60.394 1.00 91.94 474 SER A CA 1
ATOM 3646 C C . SER A 1 474 ? 43.402 15.526 -61.502 1.00 91.94 474 SER A C 1
ATOM 3648 O O . SER A 1 474 ? 43.170 16.356 -62.381 1.00 91.94 474 SER A O 1
ATOM 3650 N N . LEU A 1 475 ? 44.522 14.791 -61.507 1.00 92.50 475 LEU A N 1
ATOM 3651 C CA . LEU A 1 475 ? 45.608 14.950 -62.479 1.00 92.50 475 LEU A CA 1
ATOM 3652 C C . LEU A 1 475 ? 45.718 13.797 -63.482 1.00 92.50 475 LEU A C 1
ATOM 3654 O O . LEU A 1 475 ? 46.097 14.040 -64.620 1.00 92.50 475 LEU A O 1
ATOM 3658 N N . GLN A 1 476 ? 45.404 12.559 -63.106 1.00 92.69 476 GLN A N 1
ATOM 3659 C CA . GLN A 1 476 ? 45.683 11.379 -63.932 1.00 92.69 476 GLN A CA 1
ATOM 3660 C C . GLN A 1 476 ? 44.433 10.879 -64.662 1.00 92.69 476 GLN A C 1
ATOM 3662 O O . GLN A 1 476 ? 43.520 10.331 -64.040 1.00 92.69 476 GLN A O 1
ATOM 3667 N N . CYS A 1 477 ? 44.393 11.021 -65.989 1.00 94.25 477 CYS A N 1
ATOM 3668 C CA . CYS A 1 477 ? 43.277 10.507 -66.781 1.00 94.25 477 CYS A CA 1
ATOM 3669 C C . CYS A 1 477 ? 43.291 8.971 -66.866 1.00 94.25 477 CYS A C 1
ATOM 3671 O O . CYS A 1 477 ? 44.337 8.340 -66.963 1.00 94.25 477 CYS A O 1
ATOM 3673 N N . LEU A 1 478 ? 42.105 8.368 -66.902 1.00 92.12 478 LEU A N 1
ATOM 3674 C CA . LEU A 1 478 ? 41.896 6.983 -67.334 1.00 92.12 478 LEU A CA 1
ATOM 3675 C C . LEU A 1 478 ? 41.473 6.946 -68.800 1.00 92.12 478 LEU A C 1
ATOM 3677 O O . LEU A 1 478 ? 41.969 6.136 -69.580 1.00 92.12 478 LEU A O 1
ATOM 3681 N N . ILE A 1 479 ? 40.558 7.844 -69.166 1.00 93.25 479 ILE A N 1
ATOM 3682 C CA . ILE A 1 479 ? 40.044 7.998 -70.523 1.00 93.25 479 ILE A CA 1
ATOM 3683 C C . ILE A 1 479 ? 40.141 9.473 -70.889 1.00 93.25 479 ILE A C 1
ATOM 3685 O O . ILE A 1 479 ? 39.651 10.336 -70.161 1.00 93.25 479 ILE A O 1
ATOM 3689 N N . CYS A 1 480 ? 40.758 9.757 -72.030 1.00 93.69 480 CYS A N 1
ATOM 3690 C CA . CYS A 1 480 ? 40.853 11.101 -72.578 1.00 93.69 480 CYS A CA 1
ATOM 3691 C C . CYS A 1 480 ? 39.555 11.513 -73.260 1.00 93.69 480 CYS A C 1
ATOM 3693 O O . CYS A 1 480 ? 38.929 10.722 -73.966 1.00 93.69 480 CYS A O 1
ATOM 3695 N N . ARG A 1 481 ? 39.172 12.780 -73.095 1.00 92.38 481 ARG A N 1
ATOM 3696 C CA . ARG A 1 481 ? 38.001 13.365 -73.757 1.00 92.38 481 ARG A CA 1
ATOM 3697 C C . ARG A 1 481 ? 38.179 13.395 -75.278 1.00 92.38 481 ARG A C 1
ATOM 3699 O O . ARG A 1 481 ? 37.207 13.214 -76.007 1.00 92.38 481 ARG A O 1
ATOM 3706 N N . ASN A 1 482 ? 39.415 13.567 -75.758 1.00 91.12 482 ASN A N 1
ATOM 3707 C CA . ASN A 1 482 ? 39.759 13.296 -77.150 1.00 91.12 482 ASN A CA 1
ATOM 3708 C C . ASN A 1 482 ? 40.261 11.843 -77.312 1.00 91.12 482 ASN A C 1
ATOM 3710 O O . ASN A 1 482 ? 41.310 11.512 -76.757 1.00 91.12 482 ASN A O 1
ATOM 3714 N N . PRO A 1 483 ? 39.601 11.002 -78.132 1.00 90.00 483 PRO A N 1
ATOM 3715 C CA . PRO A 1 483 ? 40.023 9.621 -78.370 1.00 90.00 483 PRO A CA 1
ATOM 3716 C C . PRO A 1 483 ? 41.372 9.465 -79.101 1.00 90.00 483 PRO A C 1
ATOM 3718 O O . PRO A 1 483 ? 41.892 8.354 -79.156 1.00 90.00 483 PRO A O 1
ATOM 3721 N N . THR A 1 484 ? 41.945 10.525 -79.688 1.00 89.56 484 THR A N 1
ATOM 3722 C CA . THR A 1 484 ? 43.284 10.482 -80.316 1.00 89.56 484 THR A CA 1
ATOM 3723 C C . THR A 1 484 ? 44.428 10.738 -79.333 1.00 89.56 484 THR A C 1
ATOM 3725 O O . THR A 1 484 ? 45.590 10.625 -79.719 1.00 89.56 484 THR A O 1
ATOM 3728 N N . MET A 1 485 ? 44.116 11.147 -78.102 1.00 92.88 485 MET A N 1
ATOM 3729 C CA . MET A 1 485 ? 45.086 11.370 -77.030 1.00 92.88 485 MET A CA 1
ATOM 3730 C C . MET A 1 485 ? 45.142 10.140 -76.120 1.00 92.88 485 MET A C 1
ATOM 3732 O O . MET A 1 485 ? 44.177 9.382 -76.021 1.00 92.88 485 MET A O 1
ATOM 3736 N N . ILE A 1 486 ? 46.274 9.945 -75.453 1.00 94.06 486 ILE A N 1
ATOM 3737 C CA . ILE A 1 486 ? 46.489 8.878 -74.475 1.00 94.06 486 ILE A CA 1
ATOM 3738 C C . ILE A 1 486 ? 46.678 9.481 -73.075 1.00 94.06 486 ILE A C 1
ATOM 3740 O O . ILE A 1 486 ? 47.102 10.634 -72.972 1.00 94.06 486 ILE A O 1
ATOM 3744 N N . PRO A 1 487 ? 46.362 8.748 -71.993 1.00 94.88 487 PRO A N 1
ATOM 3745 C CA . PRO A 1 487 ? 46.644 9.209 -70.637 1.00 94.88 487 PRO A CA 1
ATOM 3746 C C . PRO A 1 487 ? 48.128 9.531 -70.426 1.00 94.88 487 PRO A C 1
ATOM 3748 O O . PRO A 1 487 ? 48.977 8.692 -70.725 1.00 94.88 487 PRO A O 1
ATOM 3751 N N . GLY A 1 488 ? 48.418 10.727 -69.909 1.00 91.12 488 GLY A N 1
ATOM 3752 C CA . GLY A 1 488 ? 49.766 11.162 -69.531 1.00 91.12 488 GLY A CA 1
ATOM 3753 C C . GLY A 1 488 ? 49.933 11.287 -68.012 1.00 91.12 488 GLY A C 1
ATOM 3754 O O . GLY A 1 488 ? 49.030 10.954 -67.244 1.00 91.12 488 GLY A O 1
ATOM 3755 N N . ASP A 1 489 ? 51.083 11.809 -67.572 1.00 89.12 489 ASP A N 1
ATOM 3756 C CA . ASP A 1 489 ? 51.361 12.058 -66.145 1.00 89.12 489 ASP A CA 1
ATOM 3757 C C . ASP A 1 489 ? 50.429 13.125 -65.540 1.00 89.12 489 ASP A C 1
ATOM 3759 O O . ASP A 1 489 ? 50.053 13.044 -64.368 1.00 89.12 489 ASP A O 1
ATOM 3763 N N . ILE A 1 490 ? 50.059 14.125 -66.347 1.00 91.56 490 ILE A N 1
ATOM 3764 C CA . ILE A 1 490 ? 49.070 15.159 -66.033 1.00 91.56 490 ILE A CA 1
ATOM 3765 C C . ILE A 1 490 ? 48.164 15.307 -67.254 1.00 91.56 490 ILE A C 1
ATOM 3767 O O . ILE A 1 490 ? 48.608 15.741 -68.316 1.00 91.56 490 ILE A O 1
ATOM 3771 N N . GLY A 1 491 ? 46.895 14.953 -67.101 1.00 93.38 491 GLY A N 1
ATOM 3772 C CA . GLY A 1 491 ? 45.903 15.031 -68.156 1.00 93.38 491 GLY A CA 1
ATOM 3773 C C . GLY A 1 491 ? 46.124 13.982 -69.246 1.00 93.38 491 GLY A C 1
ATOM 3774 O O . GLY A 1 491 ? 46.425 12.812 -68.990 1.00 93.38 491 GLY A O 1
ATOM 3775 N N . CYS A 1 492 ? 45.934 14.420 -70.482 1.00 93.69 492 CYS A N 1
ATOM 3776 C CA . CYS A 1 492 ? 46.120 13.605 -71.667 1.00 93.69 492 CYS A CA 1
ATOM 3777 C C . CYS A 1 492 ? 47.223 14.194 -72.532 1.00 93.69 492 CYS A C 1
ATOM 3779 O O . CYS A 1 492 ? 47.339 15.409 -72.671 1.00 93.69 492 CYS A O 1
ATOM 3781 N N . GLU A 1 493 ? 47.992 13.328 -73.176 1.00 94.06 493 GLU A N 1
ATOM 3782 C CA . GLU A 1 493 ? 49.047 13.719 -74.099 1.00 94.06 493 GLU A CA 1
ATOM 3783 C C . GLU A 1 493 ? 48.862 13.060 -75.465 1.00 94.06 493 GLU A C 1
ATOM 3785 O O . GLU A 1 493 ? 48.129 12.082 -75.633 1.00 94.06 493 GLU A O 1
ATOM 3790 N N . CYS A 1 494 ? 49.503 13.623 -76.484 1.00 92.69 494 CYS A N 1
ATOM 3791 C CA . CYS A 1 494 ? 49.524 12.984 -77.789 1.00 92.69 494 CYS A CA 1
ATOM 3792 C C . CYS A 1 494 ? 50.502 11.801 -77.785 1.00 92.69 494 CYS A C 1
ATOM 3794 O O . CYS A 1 494 ? 51.604 11.936 -77.250 1.00 92.69 494 CYS A O 1
ATOM 3796 N N . PRO A 1 495 ? 50.143 10.663 -78.407 1.00 91.44 495 PRO A N 1
ATOM 3797 C CA . PRO A 1 495 ? 51.053 9.528 -78.520 1.00 91.44 495 PRO A CA 1
ATOM 3798 C C . PRO A 1 495 ? 52.338 9.925 -79.260 1.00 91.44 495 PRO A C 1
ATOM 3800 O O . PRO A 1 495 ? 52.305 10.807 -80.124 1.00 91.44 495 PRO A O 1
ATOM 3803 N N . GLU A 1 496 ? 53.459 9.259 -78.943 1.00 89.62 496 GLU A N 1
ATOM 3804 C CA . GLU A 1 496 ? 54.770 9.539 -79.554 1.00 89.62 496 GLU A CA 1
ATOM 3805 C C . GLU A 1 496 ? 54.677 9.657 -81.087 1.00 89.62 496 GLU A C 1
ATOM 3807 O O . GLU A 1 496 ? 53.963 8.900 -81.749 1.00 89.62 496 GLU A O 1
ATOM 3812 N N . GLY A 1 497 ? 55.399 10.624 -81.657 1.00 88.94 497 GLY A N 1
ATOM 3813 C CA . GLY A 1 497 ? 55.313 10.962 -83.077 1.00 88.94 497 GLY A CA 1
ATOM 3814 C C . GLY A 1 497 ? 54.139 11.873 -83.448 1.00 88.94 497 GLY A C 1
ATOM 3815 O O . GLY A 1 497 ? 53.917 12.077 -84.637 1.00 88.94 497 GLY A O 1
ATOM 3816 N N . ASN A 1 498 ? 53.401 12.437 -82.486 1.00 93.75 498 ASN A N 1
ATOM 3817 C CA . ASN A 1 498 ? 52.370 13.452 -82.724 1.00 93.75 498 ASN A CA 1
ATOM 3818 C C . ASN A 1 498 ? 52.567 14.685 -81.825 1.00 93.75 498 ASN A C 1
ATOM 3820 O O . ASN A 1 498 ? 53.186 14.602 -80.766 1.00 93.75 498 ASN A O 1
ATOM 3824 N N . PHE A 1 499 ? 51.999 15.822 -82.226 1.00 92.31 499 PHE A N 1
ATOM 3825 C CA . PHE A 1 499 ? 51.931 17.054 -81.442 1.00 92.31 499 PHE A CA 1
ATOM 3826 C C . PHE A 1 499 ? 50.484 17.517 -81.264 1.00 92.31 499 PHE A C 1
ATOM 3828 O O . PHE A 1 499 ? 49.625 17.262 -82.110 1.00 92.31 499 PHE A O 1
ATOM 3835 N N . LEU A 1 500 ? 50.212 18.210 -80.158 1.00 91.00 500 LEU A N 1
ATOM 3836 C CA . LEU A 1 500 ? 48.886 18.738 -79.850 1.00 91.00 500 LEU A CA 1
ATOM 3837 C C . LEU A 1 500 ? 48.678 20.094 -80.536 1.00 91.00 500 LEU A C 1
ATOM 3839 O O . LEU A 1 500 ? 49.445 21.033 -80.319 1.00 91.00 500 LEU A O 1
ATOM 3843 N N . TYR A 1 501 ? 47.614 20.221 -81.327 1.00 91.06 501 TYR A N 1
ATOM 3844 C CA . TYR A 1 501 ? 47.163 21.501 -81.871 1.00 91.06 501 TYR A CA 1
ATOM 3845 C C . TYR A 1 501 ? 45.636 21.574 -81.839 1.00 91.06 501 TYR A C 1
ATOM 3847 O O . TYR A 1 501 ? 44.954 20.720 -82.399 1.00 91.06 501 TYR A O 1
ATOM 3855 N N . ASN A 1 502 ? 45.094 22.596 -81.170 1.00 89.25 502 ASN A N 1
ATOM 3856 C CA . ASN A 1 502 ? 43.649 22.811 -81.027 1.00 89.25 502 ASN A CA 1
ATOM 3857 C C . ASN A 1 502 ? 42.892 21.551 -80.543 1.00 89.25 502 ASN A C 1
ATOM 3859 O O . ASN A 1 502 ? 41.948 21.092 -81.187 1.00 89.25 502 ASN A O 1
ATOM 3863 N N . ASN A 1 503 ? 43.369 20.946 -79.448 1.00 85.25 503 ASN A N 1
ATOM 3864 C CA . ASN A 1 503 ? 42.856 19.697 -78.875 1.00 85.25 503 ASN A CA 1
ATOM 3865 C C . ASN A 1 503 ? 42.830 18.493 -79.826 1.00 85.25 503 ASN A C 1
ATOM 3867 O O . ASN A 1 503 ? 42.080 17.564 -79.576 1.00 85.25 503 ASN A O 1
ATOM 3871 N N . THR A 1 504 ? 43.620 18.468 -80.904 1.00 86.62 504 THR A N 1
ATOM 3872 C CA . THR A 1 504 ? 43.757 17.309 -81.805 1.00 86.62 504 THR A CA 1
ATOM 3873 C C . THR A 1 504 ? 45.229 16.942 -81.966 1.00 86.62 504 THR A C 1
ATOM 3875 O O . THR A 1 504 ? 46.078 17.829 -82.065 1.00 86.62 504 THR A O 1
ATOM 3878 N N . CYS A 1 505 ? 45.540 15.645 -81.989 1.00 93.19 505 CYS A N 1
ATOM 3879 C CA . CYS A 1 505 ? 46.899 15.169 -82.231 1.00 93.19 505 CYS A CA 1
ATOM 3880 C C . CYS A 1 505 ? 47.188 15.102 -83.728 1.00 93.19 505 CYS A C 1
ATOM 3882 O O . CYS A 1 505 ? 46.487 14.410 -84.467 1.00 93.19 505 CYS A O 1
ATOM 3884 N N . TYR A 1 506 ? 48.230 15.804 -84.163 1.00 90.81 506 TYR A N 1
ATOM 3885 C CA . TYR A 1 506 ? 48.710 15.791 -85.541 1.00 90.81 506 TYR A CA 1
ATOM 3886 C C . TYR A 1 506 ? 50.059 15.080 -85.621 1.00 90.81 506 TYR A C 1
ATOM 3888 O O . TYR A 1 506 ? 50.881 15.267 -84.725 1.00 90.81 506 TYR A O 1
ATOM 3896 N N . PRO A 1 507 ? 50.325 14.301 -86.681 1.00 91.44 507 PRO A N 1
ATOM 3897 C CA . PRO A 1 507 ? 51.592 13.602 -86.826 1.00 91.44 507 PRO A CA 1
ATOM 3898 C C . PRO A 1 507 ? 52.754 14.583 -86.987 1.00 91.44 507 PRO A C 1
ATOM 3900 O O . PRO A 1 507 ? 52.676 15.559 -87.735 1.00 91.44 507 PRO A O 1
ATOM 3903 N N . CYS A 1 508 ? 53.848 14.287 -86.297 1.00 91.31 508 CYS A N 1
ATOM 3904 C CA . CYS A 1 508 ? 55.140 14.912 -86.509 1.00 91.31 508 CYS A CA 1
ATOM 3905 C C . CYS A 1 508 ? 55.722 14.515 -87.877 1.00 91.31 508 CYS A C 1
ATOM 3907 O O . CYS A 1 508 ? 55.340 13.489 -88.452 1.00 91.31 508 CYS A O 1
ATOM 3909 N N . PRO A 1 509 ? 56.687 15.293 -88.400 1.00 90.25 509 PRO A N 1
ATOM 3910 C CA . PRO A 1 509 ? 57.557 14.850 -89.486 1.00 90.25 509 PRO A CA 1
ATOM 3911 C C . PRO A 1 509 ? 58.154 13.461 -89.196 1.00 90.25 509 PRO A C 1
ATOM 3913 O O . PRO A 1 509 ? 58.449 13.140 -88.048 1.00 90.25 509 PRO A O 1
ATOM 3916 N N . ILE A 1 510 ? 58.301 12.624 -90.229 1.00 87.31 510 ILE A N 1
ATOM 3917 C CA . ILE A 1 510 ? 58.591 11.178 -90.102 1.00 87.31 510 ILE A CA 1
ATOM 3918 C C . ILE A 1 510 ? 59.886 10.845 -89.340 1.00 87.31 510 ILE A C 1
ATOM 3920 O O . ILE A 1 510 ? 60.029 9.765 -88.777 1.00 87.31 510 ILE A O 1
ATOM 3924 N N . ASP A 1 511 ? 60.838 11.767 -89.334 1.00 87.31 511 ASP A N 1
ATOM 3925 C CA . ASP A 1 511 ? 62.140 11.684 -88.678 1.00 87.31 511 ASP A CA 1
ATOM 3926 C C . ASP A 1 511 ? 62.123 12.202 -87.228 1.00 87.31 511 ASP A C 1
ATOM 3928 O O . ASP A 1 511 ? 63.079 12.005 -86.470 1.00 87.31 511 ASP A O 1
ATOM 3932 N N . CYS A 1 512 ? 61.007 12.800 -86.814 1.00 90.69 512 CYS A N 1
ATOM 3933 C CA . CYS A 1 512 ? 60.830 13.422 -85.520 1.00 90.69 512 CYS A CA 1
ATOM 3934 C C . CYS A 1 512 ? 59.967 12.576 -84.570 1.00 90.69 512 CYS A C 1
ATOM 3936 O O . CYS A 1 512 ? 58.822 12.228 -84.857 1.00 90.69 512 CYS A O 1
ATOM 3938 N N . LYS A 1 513 ? 60.520 12.287 -83.391 1.00 89.75 513 LYS A N 1
ATOM 3939 C CA . LYS A 1 513 ? 59.880 11.542 -82.301 1.00 89.75 513 LYS A CA 1
ATOM 3940 C C . LYS A 1 513 ? 58.959 12.417 -81.439 1.00 89.75 513 LYS A C 1
ATOM 3942 O O . LYS A 1 513 ? 57.883 11.969 -81.049 1.00 89.75 513 LYS A O 1
ATOM 3947 N N . LYS A 1 514 ? 59.365 13.654 -81.134 1.00 90.31 514 LYS A N 1
ATOM 3948 C CA . LYS A 1 514 ? 58.538 14.666 -80.446 1.00 90.31 514 LYS A CA 1
ATOM 3949 C C . LYS A 1 514 ? 58.699 16.000 -81.151 1.00 90.31 514 LYS A C 1
ATOM 3951 O O . LYS A 1 514 ? 59.833 16.424 -81.337 1.00 90.31 514 LYS A O 1
ATOM 3956 N N . CYS A 1 515 ? 57.611 16.675 -81.496 1.00 91.88 515 CYS A N 1
ATOM 3957 C CA . CYS A 1 515 ? 57.644 17.963 -82.188 1.00 91.88 515 CYS A CA 1
ATOM 3958 C C . CYS A 1 515 ? 56.632 18.956 -81.603 1.00 91.88 515 CYS A C 1
ATOM 3960 O O . CYS A 1 515 ? 55.719 18.583 -80.869 1.00 91.88 515 CYS A O 1
ATOM 3962 N N . THR A 1 516 ? 56.799 20.225 -81.951 1.00 91.38 516 THR A N 1
ATOM 3963 C CA . THR A 1 516 ? 55.756 21.251 -81.922 1.00 91.38 516 THR A CA 1
ATOM 3964 C C . THR A 1 516 ? 55.281 21.519 -83.354 1.00 91.38 516 THR A C 1
ATOM 3966 O O . THR A 1 516 ? 55.767 20.915 -84.311 1.00 91.38 516 THR A O 1
ATOM 3969 N N . ILE A 1 517 ? 54.371 22.480 -83.527 1.00 91.88 517 ILE A N 1
ATOM 3970 C CA . ILE A 1 517 ? 53.935 22.924 -84.858 1.00 91.88 517 ILE A CA 1
ATOM 3971 C C . ILE A 1 517 ? 55.078 23.480 -85.729 1.00 91.88 517 ILE A C 1
ATOM 3973 O O . ILE A 1 517 ? 54.952 23.507 -86.951 1.00 91.88 517 ILE A O 1
ATOM 3977 N N . SER A 1 518 ? 56.178 23.946 -85.126 1.00 91.00 518 SER A N 1
ATOM 3978 C CA . SER A 1 518 ? 57.253 24.656 -85.834 1.00 91.00 518 SER A CA 1
ATOM 3979 C C . SER A 1 518 ? 58.641 24.041 -85.685 1.00 91.00 518 SER A C 1
ATOM 3981 O O . SER A 1 518 ? 59.550 24.438 -86.411 1.00 91.00 518 SER A O 1
ATOM 3983 N N . GLU A 1 519 ? 58.835 23.089 -84.775 1.00 92.94 519 GLU A N 1
ATOM 3984 C CA . GLU A 1 519 ? 60.149 22.493 -84.526 1.00 92.94 519 GLU A CA 1
ATOM 3985 C C . GLU A 1 519 ? 60.061 21.038 -84.067 1.00 92.94 519 GLU A C 1
ATOM 3987 O O . GLU A 1 519 ? 59.132 20.632 -83.375 1.00 92.94 519 GLU A O 1
ATOM 3992 N N . CYS A 1 520 ? 61.058 20.244 -84.438 1.00 93.06 520 CYS A N 1
ATOM 3993 C CA . CYS A 1 520 ? 61.311 18.944 -83.856 1.00 93.06 520 CYS A CA 1
ATOM 3994 C C . CYS A 1 520 ? 62.063 19.125 -82.533 1.00 93.06 520 CYS A C 1
ATOM 3996 O O . CYS A 1 520 ? 63.093 19.787 -82.488 1.00 93.06 520 CYS A O 1
ATOM 3998 N N . LEU A 1 521 ? 61.560 18.530 -81.456 1.00 92.31 521 LEU A N 1
ATOM 3999 C CA . LEU A 1 521 ? 62.164 18.565 -80.121 1.00 92.31 521 LEU A CA 1
ATOM 4000 C C . LEU A 1 521 ? 63.047 17.340 -79.860 1.00 92.31 521 LEU A C 1
ATOM 4002 O O . LEU A 1 521 ? 64.024 17.418 -79.119 1.00 92.31 521 LEU A O 1
ATOM 4006 N N . GLN A 1 522 ? 62.696 16.194 -80.447 1.00 92.06 522 GLN A N 1
ATOM 4007 C CA . GLN A 1 522 ? 63.411 14.935 -80.264 1.00 92.06 522 GLN A CA 1
ATOM 4008 C C . GLN A 1 522 ? 63.328 14.093 -81.534 1.00 92.06 522 GLN A C 1
ATOM 4010 O O . GLN A 1 522 ? 62.239 13.899 -82.062 1.00 92.06 522 GLN A O 1
ATOM 4015 N N . CYS A 1 523 ? 64.455 13.548 -81.984 1.00 91.44 523 CYS A N 1
ATOM 4016 C CA . CYS A 1 523 ? 64.540 12.679 -83.158 1.00 91.44 523 CYS A CA 1
ATOM 4017 C C . CYS A 1 523 ? 64.305 11.204 -82.814 1.00 91.44 523 CYS A C 1
ATOM 4019 O O . CYS A 1 523 ? 64.512 10.789 -81.671 1.00 91.44 523 CYS A O 1
ATOM 4021 N N . TRP A 1 524 ? 63.881 10.403 -83.800 1.00 88.19 524 TRP A N 1
ATOM 4022 C CA . TRP A 1 524 ? 63.764 8.946 -83.627 1.00 88.19 524 TRP A CA 1
ATOM 4023 C C . TRP A 1 524 ? 65.123 8.263 -83.469 1.00 88.19 524 TRP A C 1
ATOM 4025 O O . TRP A 1 524 ? 65.247 7.335 -82.670 1.00 88.19 524 TRP A O 1
ATOM 4035 N N . ASP A 1 525 ? 66.141 8.733 -84.195 1.00 88.56 525 ASP A N 1
ATOM 4036 C CA . ASP A 1 525 ? 67.517 8.283 -84.003 1.00 88.56 525 ASP A CA 1
ATOM 4037 C C . ASP A 1 525 ? 68.202 9.138 -82.921 1.00 88.56 525 ASP A C 1
ATOM 4039 O O . ASP A 1 525 ? 68.260 10.360 -83.074 1.00 88.56 525 ASP A O 1
ATOM 4043 N N . PRO A 1 526 ? 68.748 8.538 -81.849 1.00 87.50 526 PRO A N 1
ATOM 4044 C CA . PRO A 1 526 ? 69.468 9.273 -80.809 1.00 87.50 526 PRO A CA 1
ATOM 4045 C C . PRO A 1 526 ? 70.767 9.953 -81.289 1.00 87.50 526 PRO A C 1
ATOM 4047 O O . PRO A 1 526 ? 71.287 10.812 -80.579 1.00 87.50 526 PRO A O 1
ATOM 4050 N N . LEU A 1 527 ? 71.310 9.580 -82.453 1.00 87.88 527 LEU A N 1
ATOM 4051 C CA . LEU A 1 527 ? 72.459 10.228 -83.093 1.00 87.88 527 LEU A CA 1
ATOM 4052 C C . LEU A 1 527 ? 72.059 11.442 -83.938 1.00 87.88 527 LEU A C 1
ATOM 4054 O O . LEU A 1 527 ? 72.913 12.288 -84.198 1.00 87.88 527 LEU A O 1
ATOM 4058 N N . ALA A 1 528 ? 70.800 11.538 -84.376 1.00 89.12 528 ALA A N 1
ATOM 4059 C CA . ALA A 1 528 ? 70.318 12.690 -85.128 1.00 89.12 528 ALA A CA 1
ATOM 4060 C C . ALA A 1 528 ? 70.065 13.883 -84.195 1.00 89.12 528 ALA A C 1
ATOM 4062 O O . ALA A 1 528 ? 69.562 13.723 -83.081 1.00 89.12 528 ALA A O 1
ATOM 4063 N N . GLN A 1 529 ? 70.381 15.091 -84.661 1.00 90.00 529 GLN A N 1
ATOM 4064 C CA . GLN A 1 529 ? 70.082 16.326 -83.944 1.00 90.00 529 GLN A CA 1
ATOM 4065 C C . GLN A 1 529 ? 68.878 17.044 -84.565 1.00 90.00 529 GLN A C 1
ATOM 4067 O O . GLN A 1 529 ? 68.798 17.151 -85.793 1.00 90.00 529 GLN A O 1
ATOM 4072 N N . PRO A 1 530 ? 67.940 17.544 -83.743 1.00 89.50 530 PRO A N 1
ATOM 4073 C CA . PRO A 1 530 ? 66.810 18.311 -84.239 1.00 89.50 530 PRO A CA 1
ATOM 4074 C C . PRO A 1 530 ? 67.281 19.650 -84.815 1.00 89.50 530 PRO A C 1
ATOM 4076 O O . PRO A 1 530 ? 68.057 20.375 -84.191 1.00 89.50 530 PRO A O 1
ATOM 4079 N N . GLN A 1 531 ? 66.784 20.002 -85.997 1.00 88.88 531 GLN A N 1
ATOM 4080 C CA . GLN A 1 531 ? 66.993 21.311 -86.604 1.00 88.88 531 GLN A CA 1
ATOM 4081 C C . GLN A 1 531 ? 65.738 21.709 -87.391 1.00 88.88 531 GLN A C 1
ATOM 4083 O O . GLN A 1 531 ? 65.401 21.114 -88.416 1.00 88.88 531 GLN A O 1
ATOM 4088 N N . ASN A 1 532 ? 65.046 22.755 -86.930 1.00 88.94 532 ASN A N 1
ATOM 4089 C CA . ASN A 1 532 ? 63.726 23.147 -87.439 1.00 88.94 532 ASN A CA 1
ATOM 4090 C C . ASN A 1 532 ? 62.749 21.954 -87.399 1.00 88.94 532 ASN A C 1
ATOM 4092 O O . ASN A 1 532 ? 62.689 21.253 -86.399 1.00 88.94 532 ASN A O 1
ATOM 4096 N N . LEU A 1 533 ? 61.990 21.705 -88.468 1.00 87.94 533 LEU A N 1
ATOM 4097 C CA . LEU A 1 533 ? 61.004 20.621 -88.576 1.00 87.94 533 LEU A CA 1
ATOM 4098 C C . LEU A 1 533 ? 61.605 19.250 -88.952 1.00 87.94 533 LEU A C 1
ATOM 4100 O O . LEU A 1 533 ? 60.857 18.360 -89.337 1.00 87.94 533 LEU A O 1
ATOM 4104 N N . SER A 1 534 ? 62.925 19.067 -88.907 1.00 88.00 534 SER A N 1
ATOM 4105 C CA . SER A 1 534 ? 63.572 17.825 -89.355 1.00 88.00 534 SER A CA 1
ATOM 4106 C C . SER A 1 534 ? 64.757 17.458 -88.458 1.00 88.00 534 SER A C 1
ATOM 4108 O O . SER A 1 534 ? 65.220 18.255 -87.639 1.00 88.00 534 SER A O 1
ATOM 4110 N N . CYS A 1 535 ? 65.224 16.226 -88.586 1.00 90.19 535 CYS A N 1
ATOM 4111 C CA . CYS A 1 535 ? 66.326 15.641 -87.850 1.00 90.19 535 CYS A CA 1
ATOM 4112 C C . CYS A 1 535 ? 67.508 15.403 -88.782 1.00 90.19 535 CYS A C 1
ATOM 4114 O O . CYS A 1 535 ? 67.395 14.725 -89.803 1.00 90.19 535 CYS A O 1
ATOM 4116 N N . PHE A 1 536 ? 68.665 15.940 -88.407 1.00 89.38 536 PHE A N 1
ATOM 4117 C CA . PHE A 1 536 ? 69.876 15.872 -89.212 1.00 89.38 536 PHE A CA 1
ATOM 4118 C C . PHE A 1 536 ? 70.885 14.935 -88.569 1.00 89.38 536 PHE A C 1
ATOM 4120 O O . PHE A 1 536 ? 71.162 15.009 -87.373 1.00 89.38 536 PHE A O 1
ATOM 4127 N N . CYS A 1 537 ? 71.449 14.051 -89.381 1.00 89.25 537 CYS A N 1
ATOM 4128 C CA . CYS A 1 537 ? 72.519 13.174 -88.946 1.00 89.25 537 CYS A CA 1
ATOM 4129 C C . CYS A 1 537 ? 73.865 13.925 -88.919 1.00 89.25 537 CYS A C 1
ATOM 4131 O O . CYS A 1 537 ? 74.085 14.807 -89.754 1.00 89.25 537 CYS A O 1
ATOM 4133 N N . PRO A 1 538 ? 74.767 13.601 -87.976 1.00 87.25 538 PRO A N 1
ATOM 4134 C CA . PRO A 1 538 ? 76.080 14.230 -87.876 1.00 87.25 538 PRO A CA 1
ATOM 4135 C C . PRO A 1 538 ? 76.947 13.940 -89.112 1.00 87.25 538 PRO A C 1
ATOM 4137 O O . PRO A 1 538 ? 76.691 12.999 -89.870 1.00 87.25 538 PRO A O 1
ATOM 4140 N N . GLU A 1 539 ? 78.003 14.735 -89.310 1.00 85.00 539 GLU A N 1
ATOM 4141 C CA . GLU A 1 539 ? 78.931 14.571 -90.439 1.00 85.00 539 GLU A CA 1
ATOM 4142 C C . GLU A 1 539 ? 79.461 13.128 -90.550 1.00 85.00 539 GLU A C 1
ATOM 4144 O O . GLU A 1 539 ? 79.745 12.469 -89.547 1.00 85.00 539 GLU A O 1
ATOM 4149 N N . GLY A 1 540 ? 79.593 12.618 -91.781 1.00 84.81 540 GLY A N 1
ATOM 4150 C CA . GLY A 1 540 ? 79.990 11.227 -92.041 1.00 84.81 540 GLY A CA 1
ATOM 4151 C C . GLY A 1 540 ? 78.857 10.195 -91.983 1.00 84.81 540 GLY A C 1
ATOM 4152 O O . GLY A 1 540 ? 79.109 9.006 -92.205 1.00 84.81 540 GLY A O 1
ATOM 4153 N N . THR A 1 541 ? 77.616 10.623 -91.737 1.00 90.56 541 THR A N 1
ATOM 4154 C CA . THR A 1 541 ? 76.424 9.763 -91.750 1.00 90.56 541 THR A CA 1
ATOM 4155 C C . THR A 1 541 ? 75.309 10.348 -92.625 1.00 90.56 541 THR A C 1
ATOM 4157 O O . THR A 1 541 ? 75.327 11.530 -92.962 1.00 90.56 541 THR A O 1
ATOM 4160 N N . TYR A 1 542 ? 74.343 9.521 -93.026 1.00 87.94 542 TYR A N 1
ATOM 4161 C CA . TYR A 1 542 ? 73.144 9.934 -93.760 1.00 87.94 542 TYR A CA 1
ATOM 4162 C C . TYR A 1 542 ? 71.883 9.379 -93.099 1.00 87.94 542 TYR A C 1
ATOM 4164 O O . TYR A 1 542 ? 71.910 8.320 -92.466 1.00 87.94 542 TYR A O 1
ATOM 4172 N N . LEU A 1 543 ? 70.767 10.086 -93.273 1.00 86.38 543 LEU A N 1
ATOM 4173 C CA . LEU A 1 543 ? 69.469 9.660 -92.763 1.00 86.38 543 LEU A CA 1
ATOM 4174 C C . LEU A 1 543 ? 68.902 8.553 -93.662 1.00 86.38 543 LEU A C 1
ATOM 4176 O O . LEU A 1 543 ? 68.436 8.800 -94.773 1.00 86.38 543 LEU A O 1
ATOM 4180 N N . TYR A 1 544 ? 68.937 7.316 -93.181 1.00 86.19 544 TYR A N 1
ATOM 4181 C CA . TYR A 1 544 ? 68.299 6.179 -93.826 1.00 86.19 544 TYR A CA 1
ATOM 4182 C C . TYR A 1 544 ? 66.861 6.054 -93.320 1.00 86.19 544 TYR A C 1
ATOM 4184 O O . TYR A 1 544 ? 66.629 5.697 -92.165 1.00 86.19 544 TYR A O 1
ATOM 4192 N N . SER A 1 545 ? 65.891 6.343 -94.187 1.00 80.81 545 SER A N 1
ATOM 4193 C CA . SER A 1 545 ? 64.471 6.154 -93.885 1.00 80.81 545 SER A CA 1
ATOM 4194 C C . SER A 1 545 ? 64.030 4.752 -94.307 1.00 80.81 545 SER A C 1
ATOM 4196 O O . SER A 1 545 ? 63.903 4.461 -95.497 1.00 80.81 545 SER A O 1
ATOM 4198 N N . SER A 1 546 ? 63.796 3.870 -93.334 1.00 78.81 546 SER A N 1
ATOM 4199 C CA . SER A 1 546 ? 63.068 2.615 -93.545 1.00 78.81 546 SER A 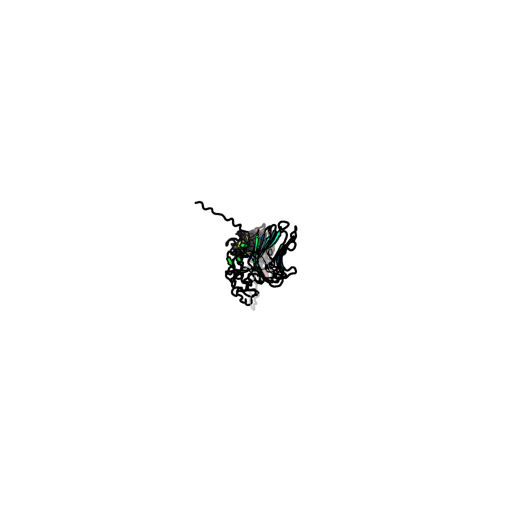CA 1
ATOM 4200 C C . SER A 1 546 ? 61.849 2.615 -92.649 1.00 78.81 546 SER A C 1
ATOM 4202 O O . SER A 1 546 ? 61.985 2.423 -91.445 1.00 78.81 546 SER A O 1
ATOM 4204 N N . PHE A 1 547 ? 60.668 2.840 -93.221 1.00 65.00 547 PHE A N 1
ATOM 4205 C CA . PHE A 1 547 ? 59.420 2.906 -92.463 1.00 65.00 547 PHE A CA 1
ATOM 4206 C C . PHE A 1 547 ? 59.302 1.721 -91.476 1.00 65.00 547 PHE A C 1
ATOM 4208 O O . PHE A 1 547 ? 59.420 0.575 -91.922 1.00 65.00 547 PHE A O 1
ATOM 4215 N N . PRO A 1 548 ? 59.104 1.953 -90.160 1.00 62.56 548 PRO A N 1
ATOM 4216 C CA . PRO A 1 548 ? 58.758 3.220 -89.498 1.00 62.56 548 PRO A CA 1
ATOM 4217 C C . PRO A 1 548 ? 59.938 3.970 -88.838 1.00 62.56 548 PRO A C 1
ATOM 4219 O O . PRO A 1 548 ? 59.708 4.936 -88.122 1.00 62.56 548 PRO A O 1
ATOM 4222 N N . TYR A 1 549 ? 61.188 3.547 -89.039 1.00 73.88 549 TYR A N 1
ATOM 4223 C CA . TYR A 1 549 ? 62.351 4.099 -88.340 1.00 73.88 549 TYR A CA 1
ATOM 4224 C C . TYR A 1 549 ? 63.290 4.856 -89.283 1.00 73.88 549 TYR A C 1
ATOM 4226 O O . TYR A 1 549 ? 63.742 4.338 -90.309 1.00 73.88 549 TYR A O 1
ATOM 4234 N N . THR A 1 550 ? 63.646 6.076 -88.897 1.00 81.50 550 THR A N 1
ATOM 4235 C CA . THR A 1 550 ? 64.790 6.787 -89.470 1.00 81.50 550 THR A CA 1
ATOM 4236 C C . THR A 1 550 ? 66.029 6.488 -88.642 1.00 81.50 550 THR A C 1
ATOM 4238 O O . THR A 1 550 ? 65.976 6.616 -87.421 1.00 81.50 550 THR A O 1
ATOM 4241 N N . GLN A 1 551 ? 67.124 6.087 -89.292 1.00 88.75 551 GLN A N 1
ATOM 4242 C CA . GLN A 1 551 ? 68.407 5.848 -88.632 1.00 88.75 551 GLN A CA 1
ATOM 4243 C C . GLN A 1 551 ? 69.548 6.578 -89.341 1.00 88.75 551 GLN A C 1
ATOM 4245 O O . GLN A 1 551 ? 69.604 6.592 -90.570 1.00 88.75 551 GLN A O 1
ATOM 4250 N N . CYS A 1 552 ? 70.493 7.126 -88.588 1.00 90.75 552 CYS A N 1
ATOM 4251 C CA . CYS A 1 552 ? 71.741 7.655 -89.108 1.00 90.75 552 CYS A CA 1
ATOM 4252 C C . CYS A 1 552 ? 72.684 6.496 -89.424 1.00 90.75 552 CYS A C 1
ATOM 4254 O O . CYS A 1 552 ? 73.197 5.818 -88.533 1.00 90.75 552 CYS A O 1
ATOM 4256 N N . LYS A 1 553 ? 72.916 6.249 -90.714 1.00 89.56 553 LYS A N 1
ATOM 4257 C CA . LYS A 1 553 ? 73.856 5.226 -91.183 1.00 89.56 553 LYS A CA 1
ATOM 4258 C C . LYS A 1 553 ? 75.157 5.862 -91.630 1.00 89.56 553 LYS A C 1
ATOM 4260 O O . LYS A 1 553 ? 75.162 6.934 -92.225 1.00 89.56 553 LYS A O 1
ATOM 4265 N N . ASN A 1 554 ? 76.264 5.170 -91.385 1.00 89.25 554 ASN A N 1
ATOM 4266 C CA . ASN A 1 554 ? 77.572 5.604 -91.861 1.00 89.25 554 ASN A CA 1
ATOM 4267 C C . ASN A 1 554 ? 77.596 5.688 -93.390 1.00 89.25 554 ASN A C 1
ATOM 4269 O O . ASN A 1 554 ? 77.082 4.806 -94.085 1.00 89.25 554 ASN A O 1
ATOM 4273 N N . CYS A 1 555 ? 78.233 6.737 -93.898 1.00 90.19 555 CYS A N 1
ATOM 4274 C CA . CYS A 1 555 ? 78.580 6.838 -95.306 1.00 90.19 555 CYS A CA 1
ATOM 4275 C C . CYS A 1 555 ? 79.606 5.771 -95.718 1.00 90.19 555 CYS A C 1
ATOM 4277 O O . CYS A 1 555 ? 80.275 5.175 -94.869 1.00 90.19 555 CYS A O 1
ATOM 4279 N N . HIS A 1 556 ? 79.794 5.573 -97.030 1.00 90.44 556 HIS A N 1
ATOM 4280 C CA . HIS A 1 556 ? 80.951 4.826 -97.535 1.00 90.44 556 HIS A CA 1
ATOM 4281 C C . HIS A 1 556 ? 82.246 5.393 -96.934 1.00 90.44 556 HIS A C 1
ATOM 4283 O O . HIS A 1 556 ? 82.362 6.605 -96.740 1.00 90.44 556 HIS A O 1
ATOM 4289 N N . ASN A 1 557 ? 83.238 4.538 -96.669 1.00 85.62 557 ASN A N 1
ATOM 4290 C CA . ASN A 1 557 ? 84.462 4.941 -95.968 1.00 85.62 557 ASN A CA 1
ATOM 4291 C C . ASN A 1 557 ? 85.198 6.109 -96.642 1.00 85.62 557 ASN A C 1
ATOM 4293 O O . ASN A 1 557 ? 85.828 6.894 -95.935 1.00 85.62 557 ASN A O 1
ATOM 4297 N N . ASP A 1 558 ? 85.058 6.263 -97.960 1.00 87.94 558 ASP A N 1
ATOM 4298 C CA . ASP A 1 558 ? 85.684 7.335 -98.746 1.00 87.94 558 ASP A CA 1
ATOM 4299 C C . ASP A 1 558 ? 84.887 8.654 -98.766 1.00 87.94 558 ASP A C 1
ATOM 4301 O O . ASP A 1 558 ? 85.428 9.698 -99.140 1.00 87.94 558 ASP A O 1
ATOM 4305 N N . CYS A 1 559 ? 83.613 8.640 -98.358 1.00 89.75 559 CYS A N 1
ATOM 4306 C CA . CYS A 1 559 ? 82.770 9.834 -98.334 1.00 89.75 559 CYS A CA 1
ATOM 4307 C C . CYS A 1 559 ? 83.003 10.656 -97.064 1.00 89.75 559 CYS A C 1
ATOM 4309 O O . CYS A 1 559 ? 83.059 10.104 -95.965 1.00 89.75 559 CYS A O 1
ATOM 4311 N N . TYR A 1 560 ? 83.050 11.981 -97.203 1.00 85.06 560 TYR A N 1
ATOM 4312 C CA . TYR A 1 560 ? 82.926 12.914 -96.080 1.00 85.06 560 TYR A CA 1
ATOM 4313 C C . TYR A 1 560 ? 81.445 13.174 -95.763 1.00 85.06 560 TYR A C 1
ATOM 4315 O O . TYR A 1 560 ? 81.017 12.944 -94.640 1.00 85.06 560 TYR A O 1
ATOM 4323 N N . ASN A 1 561 ? 80.646 13.526 -96.778 1.00 85.94 561 ASN A N 1
ATOM 4324 C CA . ASN A 1 561 ? 79.179 13.556 -96.723 1.00 85.94 561 ASN A CA 1
ATOM 4325 C C . ASN A 1 561 ? 78.609 12.624 -97.797 1.00 85.94 561 ASN A C 1
ATOM 4327 O O . ASN A 1 561 ? 79.217 12.473 -98.860 1.00 85.94 561 ASN A O 1
ATOM 4331 N N . CYS A 1 562 ? 77.441 12.027 -97.567 1.00 88.94 562 CYS A N 1
ATOM 4332 C CA . CYS A 1 562 ? 76.790 11.122 -98.516 1.00 88.94 562 CYS A CA 1
ATOM 4333 C C . CYS A 1 562 ? 75.264 11.290 -98.519 1.00 88.94 562 CYS A C 1
ATOM 4335 O O . CYS A 1 562 ? 74.693 11.846 -97.586 1.00 88.94 562 CYS A O 1
ATOM 4337 N N . THR A 1 563 ? 74.617 10.824 -99.590 1.00 85.31 563 THR A N 1
ATOM 4338 C CA . THR A 1 563 ? 73.141 10.757 -99.688 1.00 85.31 563 THR A CA 1
ATOM 4339 C C . THR A 1 563 ? 72.594 9.369 -99.372 1.00 85.31 563 THR A C 1
ATOM 4341 O O . THR A 1 563 ? 71.459 9.249 -98.925 1.00 85.31 563 THR A O 1
ATOM 4344 N N . ASP A 1 564 ? 73.403 8.331 -99.579 1.00 87.38 564 ASP A N 1
ATOM 4345 C CA . ASP A 1 564 ? 73.120 6.951 -99.200 1.00 87.38 564 ASP A CA 1
ATOM 4346 C C . ASP A 1 564 ? 74.436 6.209 -98.879 1.00 87.38 564 ASP A C 1
ATOM 4348 O O . ASP A 1 564 ? 75.514 6.810 -98.854 1.00 87.38 564 ASP A O 1
ATOM 4352 N N . SER A 1 565 ? 74.378 4.894 -98.632 1.00 87.88 565 SER A N 1
ATOM 4353 C CA . SER A 1 565 ? 75.562 4.095 -98.274 1.00 87.88 565 SER A CA 1
ATOM 4354 C C . SER A 1 565 ? 76.645 4.033 -99.354 1.00 87.88 565 SER A C 1
ATOM 4356 O O . SER A 1 565 ? 77.754 3.596 -99.052 1.00 87.88 565 SER A O 1
ATOM 4358 N N . VAL A 1 566 ? 76.344 4.413 -100.599 1.00 87.06 566 VAL A N 1
ATOM 4359 C CA . VAL A 1 566 ? 77.266 4.314 -101.739 1.00 87.06 566 VAL A CA 1
ATOM 4360 C C . VAL A 1 566 ? 77.531 5.654 -102.429 1.00 87.06 566 VAL A C 1
ATOM 4362 O O . VAL A 1 566 ? 78.626 5.840 -102.948 1.00 87.06 566 VAL A O 1
ATOM 4365 N N . LYS A 1 567 ? 76.608 6.619 -102.402 1.00 88.06 567 LYS A N 1
ATOM 4366 C CA . LYS A 1 567 ? 76.743 7.905 -103.102 1.00 88.06 567 LYS A CA 1
ATOM 4367 C C . LYS A 1 567 ? 77.293 9.004 -102.204 1.00 88.06 567 LYS A C 1
ATOM 4369 O O . LYS A 1 567 ? 76.578 9.553 -101.359 1.00 88.06 567 LYS A O 1
ATOM 4374 N N . CYS A 1 568 ? 78.543 9.393 -102.443 1.00 88.88 568 CYS A N 1
ATOM 4375 C CA . CYS A 1 568 ? 79.155 10.536 -101.772 1.00 88.88 568 CYS A CA 1
ATOM 4376 C C . CYS A 1 568 ? 78.650 11.874 -102.343 1.00 88.88 568 CYS A C 1
ATOM 4378 O O . CYS A 1 568 ? 78.507 12.035 -103.549 1.00 88.88 568 CYS A O 1
ATOM 4380 N N . LEU A 1 569 ? 78.439 12.865 -101.480 1.00 88.75 569 LEU A N 1
ATOM 4381 C CA . LEU A 1 569 ? 78.314 14.280 -101.854 1.00 88.75 569 LEU A CA 1
ATOM 4382 C C . LEU A 1 569 ? 79.683 14.963 -101.880 1.00 88.75 569 LEU A C 1
ATOM 4384 O O . LEU A 1 569 ? 79.942 15.832 -102.708 1.00 88.75 569 LEU A O 1
ATOM 4388 N N . SER A 1 570 ? 80.568 14.554 -100.973 1.00 89.25 570 SER A N 1
ATOM 4389 C CA . SER A 1 570 ? 81.943 15.034 -100.873 1.00 89.25 570 SER A CA 1
ATOM 4390 C C . SER A 1 570 ? 82.865 13.903 -100.424 1.00 89.25 570 SER A C 1
ATOM 4392 O O . SER A 1 570 ? 82.432 12.959 -99.761 1.00 89.25 570 SER A O 1
ATOM 4394 N N . CYS A 1 571 ? 84.141 13.986 -100.795 1.00 88.88 571 CYS A N 1
ATOM 4395 C CA . CYS A 1 571 ? 85.136 12.943 -100.556 1.00 88.88 571 CYS A CA 1
ATOM 4396 C C . CYS A 1 571 ? 86.072 13.315 -99.406 1.00 88.88 571 CYS A C 1
ATOM 4398 O O . CYS A 1 571 ? 86.437 14.481 -99.265 1.00 88.88 571 CYS A O 1
ATOM 4400 N N . LYS A 1 572 ? 86.500 12.325 -98.610 1.00 87.31 572 LYS A N 1
ATOM 4401 C CA . LYS A 1 572 ? 87.485 12.540 -97.531 1.00 87.31 572 LYS A CA 1
ATOM 4402 C C . LYS A 1 572 ? 88.870 12.898 -98.068 1.00 87.31 572 LYS A C 1
ATOM 4404 O O . LYS A 1 572 ? 89.608 13.638 -97.425 1.00 87.31 572 LYS A O 1
ATOM 4409 N N . ILE A 1 573 ? 89.234 12.355 -99.228 1.00 85.88 573 ILE A N 1
ATOM 4410 C CA . ILE A 1 573 ? 90.544 12.548 -99.857 1.00 85.88 573 ILE A CA 1
ATOM 4411 C C . ILE A 1 573 ? 90.478 13.750 -100.798 1.00 85.88 573 ILE A C 1
ATOM 4413 O O . ILE A 1 573 ? 89.662 13.802 -101.721 1.00 85.88 573 ILE A O 1
ATOM 4417 N N . ILE A 1 574 ? 91.388 14.703 -100.598 1.00 80.62 574 ILE A N 1
ATOM 4418 C CA . ILE A 1 574 ? 91.473 15.911 -101.421 1.00 80.62 574 ILE A CA 1
ATOM 4419 C C . ILE A 1 574 ? 91.882 15.519 -102.848 1.00 80.62 574 ILE A C 1
ATOM 4421 O O . ILE A 1 574 ? 92.933 14.910 -103.068 1.00 80.62 574 ILE A O 1
ATOM 4425 N N . GLY A 1 575 ? 91.051 15.899 -103.822 1.00 81.25 575 GLY A N 1
ATOM 4426 C CA . GLY A 1 575 ? 91.256 15.620 -105.246 1.00 81.25 575 GLY A CA 1
ATOM 4427 C C . GLY A 1 575 ? 90.454 14.436 -105.791 1.00 81.25 575 GLY A C 1
ATOM 4428 O O . GLY A 1 575 ? 90.475 14.228 -107.000 1.00 81.25 575 GLY A O 1
ATOM 4429 N N . GLN A 1 576 ? 89.734 13.688 -104.948 1.00 87.44 576 GLN A N 1
ATOM 4430 C CA . GLN A 1 576 ? 88.720 12.748 -105.425 1.00 87.44 576 GLN A CA 1
ATOM 4431 C C . GLN A 1 576 ? 87.420 13.480 -105.776 1.00 87.44 576 GLN A C 1
ATOM 4433 O O . GLN A 1 576 ? 87.054 14.465 -105.132 1.00 87.44 576 GLN A O 1
ATOM 4438 N N . SER A 1 577 ? 86.703 12.960 -106.768 1.00 86.25 577 SER A N 1
ATOM 4439 C CA . SER A 1 577 ? 85.327 13.345 -107.083 1.00 86.25 577 SER A CA 1
ATOM 4440 C C . SER A 1 577 ? 84.367 12.205 -106.726 1.00 86.25 577 SER A C 1
ATOM 4442 O O . SER A 1 577 ? 84.759 11.036 -106.833 1.00 86.25 577 SER A O 1
ATOM 4444 N N . PRO A 1 578 ? 83.116 12.510 -106.332 1.00 88.50 578 PRO A N 1
ATOM 4445 C CA . PRO A 1 578 ? 82.086 11.493 -106.167 1.00 88.50 578 PRO A CA 1
ATOM 4446 C C . PRO A 1 578 ? 81.959 10.603 -107.406 1.00 88.50 578 PRO A C 1
ATOM 4448 O O . PRO A 1 578 ? 81.984 11.099 -108.533 1.00 88.50 578 PRO A O 1
ATOM 4451 N N . ALA A 1 579 ? 81.839 9.296 -107.190 1.00 86.19 579 ALA A N 1
ATOM 4452 C CA . ALA A 1 579 ? 81.612 8.299 -108.232 1.00 86.19 579 ALA A CA 1
ATOM 4453 C C . ALA A 1 579 ? 80.306 7.532 -107.960 1.00 86.19 579 ALA A C 1
ATOM 4455 O O . ALA A 1 579 ? 79.644 7.769 -106.950 1.00 86.19 579 ALA A O 1
ATOM 4456 N N . ASP A 1 580 ? 79.943 6.599 -108.848 1.00 82.88 580 ASP A N 1
ATOM 4457 C CA . ASP A 1 580 ? 78.736 5.767 -108.689 1.00 82.88 580 ASP A CA 1
ATOM 4458 C C . ASP A 1 580 ? 78.735 4.977 -107.368 1.00 82.88 580 ASP A C 1
ATOM 4460 O O . ASP A 1 580 ? 77.679 4.737 -106.784 1.00 82.88 580 ASP A O 1
ATOM 4464 N N . ILE A 1 581 ? 79.925 4.596 -106.890 1.00 84.81 581 ILE A N 1
ATOM 4465 C CA . ILE A 1 581 ? 80.157 3.997 -105.575 1.00 84.81 581 ILE A CA 1
ATOM 4466 C C . ILE A 1 581 ? 81.399 4.660 -104.974 1.00 84.81 581 ILE A C 1
ATOM 4468 O O . ILE A 1 581 ? 82.505 4.518 -105.498 1.00 84.81 581 ILE A O 1
ATOM 4472 N N . GLY A 1 582 ? 81.220 5.380 -103.870 1.00 88.31 582 GLY A N 1
ATOM 4473 C CA . GLY A 1 582 ? 82.296 6.027 -103.135 1.00 88.31 582 GLY A CA 1
ATOM 4474 C C . GLY A 1 582 ? 82.874 7.247 -103.856 1.00 88.31 582 GLY A C 1
ATOM 4475 O O . GLY A 1 582 ? 82.171 8.046 -104.480 1.00 88.31 582 GLY A O 1
ATOM 4476 N N . CYS A 1 583 ? 84.187 7.397 -103.738 1.00 89.00 583 CYS A N 1
ATOM 4477 C CA . CYS A 1 583 ? 84.937 8.501 -104.311 1.00 89.00 583 CYS A CA 1
ATOM 4478 C C . CYS A 1 583 ? 86.097 7.969 -105.143 1.00 89.00 583 CYS A C 1
ATOM 4480 O O . CYS A 1 583 ? 86.816 7.065 -104.718 1.00 89.00 583 CYS A O 1
ATOM 4482 N N . LYS A 1 584 ? 86.300 8.545 -106.331 1.00 89.69 584 LYS A N 1
ATOM 4483 C CA . LYS A 1 584 ? 87.352 8.122 -107.260 1.00 89.69 584 LYS A CA 1
ATOM 4484 C C . LYS A 1 584 ? 88.290 9.286 -107.558 1.00 89.69 584 LYS A C 1
ATOM 4486 O O . LYS A 1 584 ? 87.860 10.429 -107.701 1.00 89.69 584 LYS A O 1
ATOM 4491 N N . CYS A 1 585 ? 89.583 8.995 -107.659 1.00 85.31 585 CYS A N 1
ATOM 4492 C CA . CYS A 1 585 ? 90.531 9.935 -108.247 1.00 85.31 585 CYS A CA 1
ATOM 4493 C C . CYS A 1 585 ? 90.273 10.075 -109.762 1.00 85.31 585 CYS A C 1
ATOM 4495 O O . CYS A 1 585 ? 89.786 9.125 -110.383 1.00 85.31 585 CYS A O 1
ATOM 4497 N N . PRO A 1 586 ? 90.624 11.219 -110.377 1.00 84.62 586 PRO A N 1
ATOM 4498 C CA . PRO A 1 586 ? 90.635 11.357 -111.830 1.00 84.62 586 PRO A CA 1
ATOM 4499 C C . PRO A 1 586 ? 91.458 10.244 -112.491 1.00 84.62 586 PRO A C 1
ATOM 4501 O O . PRO A 1 586 ? 92.411 9.735 -111.896 1.00 84.62 586 PRO A O 1
ATOM 4504 N N . ASP A 1 587 ? 91.116 9.873 -113.726 1.00 79.06 587 ASP A N 1
ATOM 4505 C CA . ASP A 1 587 ? 91.890 8.877 -114.471 1.00 79.06 587 ASP A CA 1
ATOM 4506 C C . ASP A 1 587 ? 93.376 9.291 -114.523 1.00 79.06 587 ASP A C 1
ATOM 4508 O O . ASP A 1 587 ? 93.693 10.471 -114.683 1.00 79.06 587 ASP A O 1
ATOM 4512 N N . ARG A 1 588 ? 94.286 8.315 -114.382 1.00 77.56 588 ARG A N 1
ATOM 4513 C CA . ARG A 1 588 ? 95.746 8.492 -114.197 1.00 77.56 588 ARG A CA 1
ATOM 4514 C C . ARG A 1 588 ? 96.219 8.915 -112.807 1.00 77.56 588 ARG A C 1
ATOM 4516 O O . ARG A 1 588 ? 97.417 9.129 -112.640 1.00 77.56 588 ARG A O 1
ATOM 4523 N N . TYR A 1 589 ? 95.340 8.985 -111.809 1.00 84.00 589 TYR A N 1
ATOM 4524 C CA . TYR A 1 589 ? 95.719 9.272 -110.425 1.00 84.00 589 TYR A CA 1
ATOM 4525 C C . TYR A 1 589 ? 95.357 8.112 -109.488 1.00 84.00 589 TYR A C 1
ATOM 4527 O O . TYR A 1 589 ? 94.287 7.518 -109.607 1.00 84.00 589 TYR A O 1
ATOM 4535 N N . GLN A 1 590 ? 96.227 7.828 -108.518 1.00 83.31 590 GLN A N 1
ATOM 4536 C CA . GLN A 1 590 ? 95.982 6.868 -107.438 1.00 83.31 590 GLN A CA 1
ATOM 4537 C C . GLN A 1 590 ? 96.058 7.551 -106.075 1.00 83.31 590 GLN A C 1
ATOM 4539 O O . GLN A 1 590 ? 96.709 8.587 -105.907 1.00 83.31 590 GLN A O 1
ATOM 4544 N N . VAL A 1 591 ? 95.384 6.966 -105.090 1.00 82.31 591 VAL A N 1
ATOM 4545 C CA . VAL A 1 591 ? 95.416 7.466 -103.715 1.00 82.31 591 VAL A CA 1
ATOM 4546 C C . VAL A 1 591 ? 96.795 7.188 -103.112 1.00 82.31 591 VAL A C 1
ATOM 4548 O O . VAL A 1 591 ? 97.211 6.039 -103.000 1.00 82.31 591 VAL A O 1
ATOM 4551 N N . SER A 1 592 ? 97.501 8.242 -102.703 1.00 81.56 592 SER A N 1
ATOM 4552 C CA . SER A 1 592 ? 98.753 8.163 -101.940 1.00 81.56 592 SER A CA 1
ATOM 4553 C C . SER A 1 592 ? 98.821 9.355 -100.982 1.00 81.56 592 SER A C 1
ATOM 4555 O O . SER A 1 592 ? 98.661 10.500 -101.403 1.00 81.56 592 SER A O 1
ATOM 4557 N N . ASP A 1 593 ? 99.035 9.093 -99.690 1.00 80.38 593 ASP A N 1
ATOM 4558 C CA . ASP A 1 593 ? 99.096 10.104 -98.619 1.00 80.38 593 ASP A CA 1
ATOM 4559 C C . ASP A 1 593 ? 97.869 11.038 -98.561 1.00 80.38 593 ASP A C 1
ATOM 4561 O O . ASP A 1 593 ? 98.003 12.260 -98.497 1.00 80.38 593 ASP A O 1
ATOM 4565 N N . LEU A 1 594 ? 96.655 10.468 -98.608 1.00 79.56 594 LEU A N 1
ATOM 4566 C CA . LEU A 1 594 ? 95.379 11.206 -98.527 1.00 79.56 594 LEU A CA 1
ATOM 4567 C C . LEU A 1 594 ? 95.164 12.257 -99.638 1.00 79.56 594 LEU A C 1
ATOM 4569 O O . LEU A 1 594 ? 94.319 13.147 -99.502 1.00 79.56 594 LEU A O 1
ATOM 4573 N N . LYS A 1 595 ? 95.880 12.141 -100.763 1.00 83.00 595 LYS A N 1
ATOM 4574 C CA . LYS A 1 595 ? 95.653 12.923 -101.987 1.00 83.00 595 LYS A CA 1
ATOM 4575 C C . LYS A 1 595 ? 95.704 12.020 -103.217 1.00 83.00 595 LYS A C 1
ATOM 4577 O O . LYS A 1 595 ? 96.346 10.970 -103.214 1.00 83.00 595 LYS A O 1
ATOM 4582 N N . CYS A 1 596 ? 95.051 12.445 -104.291 1.00 84.12 596 CYS A N 1
ATOM 4583 C CA . CYS A 1 596 ? 95.229 11.826 -105.602 1.00 84.12 596 CYS A CA 1
ATOM 4584 C C . CYS A 1 596 ? 96.585 12.257 -106.185 1.00 84.12 596 CYS A C 1
ATOM 4586 O O . CYS A 1 596 ? 96.774 13.434 -106.495 1.00 84.12 596 CYS A O 1
ATOM 4588 N N . LYS A 1 597 ? 97.533 11.324 -106.331 1.00 81.56 597 LYS A N 1
ATOM 4589 C CA . LYS A 1 597 ? 98.828 11.558 -106.995 1.00 81.56 597 LYS A CA 1
ATOM 4590 C C . LYS A 1 597 ? 98.834 10.925 -108.380 1.00 81.56 597 LYS A C 1
ATOM 4592 O O . LYS A 1 597 ? 98.259 9.856 -108.569 1.00 81.56 597 LYS A O 1
ATOM 4597 N N . LEU A 1 598 ? 99.481 11.592 -109.333 1.00 81.62 598 LEU A N 1
ATOM 4598 C CA . LEU A 1 598 ? 99.633 11.085 -110.693 1.00 81.62 598 LEU A CA 1
ATOM 4599 C C . LEU A 1 598 ? 100.397 9.752 -110.656 1.00 81.62 598 LEU A C 1
ATOM 4601 O O . LEU A 1 598 ? 101.415 9.638 -109.976 1.00 81.62 598 LEU A O 1
ATOM 4605 N N . CYS A 1 599 ? 99.899 8.748 -111.366 1.00 77.88 599 CYS A N 1
ATOM 4606 C CA . CYS A 1 599 ? 100.550 7.453 -111.461 1.00 77.88 599 CYS A CA 1
ATOM 4607 C C . CYS A 1 599 ? 101.787 7.544 -112.351 1.00 77.88 599 CYS A C 1
ATOM 4609 O O . CYS A 1 599 ? 101.682 7.902 -113.521 1.00 77.88 599 CYS A O 1
ATOM 4611 N N . GLU A 1 600 ? 102.946 7.172 -111.806 1.00 77.06 600 GLU A N 1
ATOM 4612 C CA . GLU A 1 600 ? 104.220 7.199 -112.536 1.00 77.06 600 GLU A CA 1
ATOM 4613 C C . GLU A 1 600 ? 104.239 6.208 -113.714 1.00 77.06 600 GLU A C 1
ATOM 4615 O O . GLU A 1 600 ? 104.894 6.469 -114.715 1.00 77.06 600 GLU A O 1
ATOM 4620 N N . ASN A 1 601 ? 103.454 5.123 -113.641 1.00 74.50 601 ASN A N 1
ATOM 4621 C CA . ASN A 1 601 ? 103.343 4.095 -114.681 1.00 74.50 601 ASN A CA 1
ATOM 4622 C C . ASN A 1 601 ? 101.869 3.758 -114.982 1.00 74.50 601 ASN A C 1
ATOM 4624 O O . ASN A 1 601 ? 101.295 2.799 -114.455 1.00 74.50 601 ASN A O 1
ATOM 4628 N N . TRP A 1 602 ? 101.233 4.572 -115.826 1.00 77.00 602 TRP A N 1
ATOM 4629 C CA . TRP A 1 602 ? 99.856 4.358 -116.280 1.00 77.00 602 TRP A CA 1
ATOM 4630 C C . TRP A 1 602 ? 99.797 3.418 -117.487 1.00 77.00 602 TRP A C 1
ATOM 4632 O O . TRP A 1 602 ? 100.483 3.634 -118.485 1.00 77.00 602 TRP A O 1
ATOM 4642 N N . ASN A 1 603 ? 98.944 2.394 -117.423 1.00 74.25 603 ASN A N 1
ATOM 4643 C CA . ASN A 1 603 ? 98.685 1.526 -118.565 1.00 74.25 603 ASN A CA 1
ATOM 4644 C C . ASN A 1 603 ? 97.404 1.966 -119.288 1.00 74.25 603 ASN A C 1
ATOM 4646 O O . ASN A 1 603 ? 96.300 1.702 -118.811 1.00 74.25 603 ASN A O 1
ATOM 4650 N N . ASP A 1 604 ? 97.547 2.585 -120.463 1.00 74.38 604 ASP A N 1
ATOM 4651 C CA . ASP A 1 604 ? 96.403 3.066 -121.253 1.00 74.38 604 ASP A CA 1
ATOM 4652 C C . ASP A 1 604 ? 95.472 1.940 -121.746 1.00 74.38 604 ASP A C 1
ATOM 4654 O O . ASP A 1 604 ? 94.278 2.181 -121.920 1.00 74.38 604 ASP A O 1
ATOM 4658 N N . ASN A 1 605 ? 95.966 0.705 -121.902 1.00 73.56 605 ASN A N 1
ATOM 4659 C CA . ASN A 1 605 ? 95.149 -0.425 -122.364 1.00 73.56 605 ASN A CA 1
ATOM 4660 C C . ASN A 1 605 ? 94.261 -1.015 -121.260 1.00 73.56 605 ASN A C 1
ATOM 4662 O O . ASN A 1 605 ? 93.192 -1.538 -121.559 1.00 73.56 605 ASN A O 1
ATOM 4666 N N . LEU A 1 606 ? 94.694 -0.944 -119.998 1.00 71.94 606 LEU A N 1
ATOM 4667 C CA . LEU A 1 606 ? 93.937 -1.470 -118.853 1.00 71.94 606 LEU A CA 1
ATOM 4668 C C . LEU A 1 606 ? 93.232 -0.382 -118.040 1.00 71.94 606 LEU A C 1
ATOM 4670 O O . LEU A 1 606 ? 92.376 -0.703 -117.228 1.00 71.94 606 LEU A O 1
ATOM 4674 N N . LYS A 1 607 ? 93.571 0.894 -118.267 1.00 72.81 607 LYS A N 1
ATOM 4675 C CA . LYS A 1 607 ? 93.112 2.040 -117.466 1.00 72.81 607 LYS A CA 1
ATOM 4676 C C . LYS A 1 607 ? 93.373 1.879 -115.961 1.00 72.81 607 LYS A C 1
ATOM 4678 O O . LYS A 1 607 ? 92.576 2.313 -115.132 1.00 72.81 607 LYS A O 1
ATOM 4683 N N . GLU A 1 608 ? 94.509 1.280 -115.617 1.00 71.19 608 GLU A N 1
ATOM 4684 C CA . GLU A 1 608 ? 94.928 1.028 -114.238 1.00 71.19 608 GLU A CA 1
ATOM 4685 C C . GLU A 1 608 ? 96.407 1.394 -114.047 1.00 71.19 608 GLU A C 1
ATOM 4687 O O . GLU A 1 608 ? 97.223 1.302 -114.974 1.00 71.19 608 GLU A O 1
ATOM 4692 N N . CYS A 1 609 ? 96.765 1.814 -112.833 1.00 70.75 609 CYS A N 1
ATOM 4693 C CA . CYS A 1 609 ? 98.143 2.126 -112.467 1.00 70.75 609 CYS A CA 1
ATOM 4694 C C . CYS A 1 609 ? 98.894 0.831 -112.157 1.00 70.75 609 CYS A C 1
ATOM 4696 O O . CYS A 1 609 ? 98.510 0.086 -111.255 1.00 70.75 609 CYS A O 1
ATOM 4698 N N . ARG A 1 610 ? 99.972 0.549 -112.896 1.00 65.38 610 ARG A N 1
ATOM 4699 C CA . ARG A 1 610 ? 100.819 -0.615 -112.617 1.00 65.38 610 ARG A CA 1
ATOM 4700 C C . ARG A 1 610 ? 101.951 -0.199 -111.693 1.00 65.38 610 ARG A C 1
ATOM 4702 O O . ARG A 1 610 ? 102.797 0.612 -112.058 1.00 65.38 610 ARG A O 1
ATOM 4709 N N . TYR A 1 611 ? 101.996 -0.793 -110.509 1.00 57.78 611 TYR A N 1
ATOM 4710 C CA . TYR A 1 611 ? 103.187 -0.729 -109.676 1.00 57.78 611 TYR A CA 1
ATOM 4711 C C . TYR A 1 611 ? 104.270 -1.616 -110.296 1.00 57.78 611 TYR A C 1
ATOM 4713 O O . TYR A 1 611 ? 104.172 -2.842 -110.263 1.00 57.78 611 TYR A O 1
ATOM 4721 N N . CYS A 1 612 ? 105.312 -1.003 -110.859 1.00 48.84 612 CYS A N 1
ATOM 4722 C CA . CYS A 1 612 ? 106.567 -1.703 -111.109 1.00 48.84 612 CYS A CA 1
ATOM 4723 C C . CYS A 1 612 ? 107.226 -1.952 -109.748 1.00 48.84 612 CYS A C 1
ATOM 4725 O O . CYS A 1 612 ? 107.851 -1.061 -109.177 1.00 48.84 612 CYS A O 1
ATOM 4727 N N . SER A 1 613 ? 107.033 -3.148 -109.195 1.00 44.22 613 SER A N 1
ATOM 4728 C CA . SER A 1 613 ? 107.859 -3.624 -108.086 1.00 44.22 613 SER A CA 1
ATOM 4729 C C . SER A 1 613 ? 109.280 -3.862 -108.623 1.00 44.22 613 SER A C 1
ATOM 4731 O O . SER A 1 613 ? 109.406 -4.484 -109.681 1.00 44.22 613 SER A O 1
ATOM 4733 N N . PRO A 1 614 ? 110.350 -3.365 -107.978 1.00 43.12 614 PRO A N 1
ATOM 4734 C CA . PRO A 1 614 ? 111.710 -3.596 -108.450 1.00 43.12 614 PRO A CA 1
ATOM 4735 C C . PRO A 1 614 ? 112.081 -5.073 -108.254 1.00 43.12 614 PRO A C 1
ATOM 4737 O O . PRO A 1 614 ? 112.318 -5.520 -107.132 1.00 43.12 614 PRO A O 1
ATOM 4740 N N . VAL A 1 615 ? 112.123 -5.841 -109.346 1.00 40.16 615 VAL A N 1
ATOM 4741 C CA . VAL A 1 615 ? 112.666 -7.204 -109.355 1.00 40.16 615 VAL A CA 1
ATOM 4742 C C . VAL A 1 615 ? 114.184 -7.116 -109.504 1.00 40.16 615 VAL A C 1
ATOM 4744 O O . VAL A 1 615 ? 114.699 -6.534 -110.455 1.00 40.16 615 VAL A O 1
ATOM 4747 N N . GLN A 1 616 ? 114.889 -7.694 -108.533 1.00 43.25 616 GLN A N 1
ATOM 4748 C CA . GLN A 1 616 ? 116.309 -8.021 -108.609 1.00 43.25 616 GLN A CA 1
ATOM 4749 C C . GLN A 1 616 ? 116.566 -8.936 -109.817 1.00 43.25 616 GLN A C 1
ATOM 4751 O O . GLN A 1 616 ? 115.963 -10.002 -109.895 1.00 43.25 616 GLN A O 1
ATOM 4756 N N . PHE A 1 617 ? 117.504 -8.579 -110.696 1.00 37.59 617 PHE A N 1
ATOM 4757 C CA . PHE A 1 617 ? 118.131 -9.537 -111.610 1.00 37.59 617 PHE A CA 1
ATOM 4758 C C . PHE A 1 617 ? 119.650 -9.516 -111.436 1.00 37.59 617 PHE A C 1
ATOM 4760 O O . PHE A 1 617 ? 120.314 -8.502 -111.646 1.00 37.59 617 PHE A O 1
ATOM 4767 N N . PHE A 1 618 ? 120.155 -10.667 -110.991 1.00 41.88 618 PHE A N 1
ATOM 4768 C CA . PHE A 1 618 ? 121.519 -11.139 -111.186 1.00 41.88 618 PHE A CA 1
ATOM 4769 C C . PHE A 1 618 ? 121.638 -11.644 -112.635 1.00 41.88 618 PHE A C 1
ATOM 4771 O O . PHE A 1 618 ? 120.747 -12.351 -113.099 1.00 41.88 618 PHE A O 1
ATOM 4778 N N . ASP A 1 619 ? 122.744 -11.278 -113.280 1.00 48.12 619 ASP A N 1
ATOM 4779 C CA . ASP A 1 619 ? 123.335 -11.806 -114.516 1.00 48.12 619 ASP A CA 1
ATOM 4780 C C . ASP A 1 619 ? 122.469 -11.941 -115.784 1.00 48.12 619 ASP A C 1
ATOM 4782 O O . ASP A 1 619 ? 121.806 -12.945 -116.016 1.00 48.12 619 ASP A O 1
ATOM 4786 N N . GLY A 1 620 ? 122.688 -10.988 -116.698 1.00 38.50 620 GLY A N 1
ATOM 4787 C CA . GLY A 1 620 ? 122.997 -11.314 -118.094 1.00 38.50 620 GLY A CA 1
ATOM 4788 C C . GLY A 1 620 ? 121.838 -11.349 -119.092 1.00 38.50 620 GLY A C 1
ATOM 4789 O O . GLY A 1 620 ? 121.111 -12.328 -119.175 1.00 38.50 620 GLY A O 1
ATOM 4790 N N . GLU A 1 621 ? 121.840 -10.328 -119.952 1.00 36.31 621 GLU A N 1
ATOM 4791 C CA . GLU A 1 621 ? 121.113 -10.170 -121.223 1.00 36.31 621 GLU A CA 1
ATOM 4792 C C . GLU A 1 621 ? 119.677 -9.617 -121.165 1.00 36.31 621 GLU A C 1
ATOM 4794 O O . GLU A 1 621 ? 118.825 -10.012 -120.377 1.00 36.31 621 GLU A O 1
ATOM 4799 N N . GLU A 1 622 ? 119.485 -8.594 -122.002 1.00 40.50 622 GLU A N 1
ATOM 4800 C CA . GLU A 1 622 ? 118.578 -7.458 -121.844 1.00 40.50 622 GLU A CA 1
ATOM 4801 C C . GLU A 1 622 ? 117.165 -7.697 -122.400 1.00 40.50 622 GLU A C 1
ATOM 4803 O O . GLU A 1 622 ? 117.008 -8.125 -123.546 1.00 40.50 622 GLU A O 1
ATOM 4808 N N . CYS A 1 623 ? 116.155 -7.289 -121.620 1.00 31.27 623 CYS A N 1
ATOM 4809 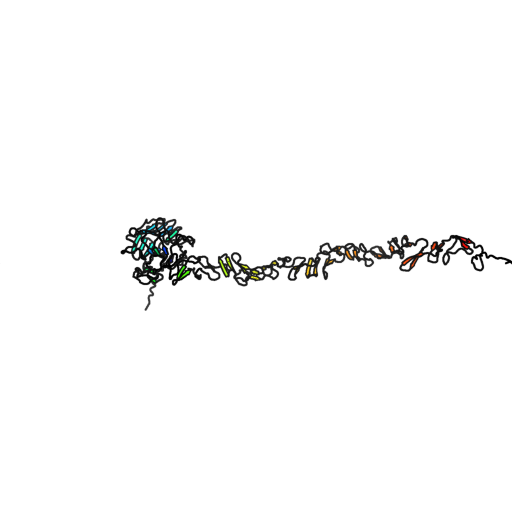C CA . CYS A 1 623 ? 115.031 -6.429 -122.027 1.00 31.27 623 CYS A CA 1
ATOM 4810 C C . CYS A 1 623 ? 114.337 -5.843 -120.791 1.00 31.27 623 CYS A C 1
ATOM 4812 O O . CYS A 1 623 ? 113.972 -6.633 -119.891 1.00 31.27 623 CYS A O 1
#